Protein AF-0000000074542488 (afdb_homodimer)

Radius of gyration: 25.34 Å; Cα contacts (8 Å, |Δi|>4): 299; chains: 2; bounding box: 55×80×86 Å

Organism: Cytophaga hutchinsonii (strain ATCC 33406 / DSM 1761 / CIP 103989 / NBRC 15051 / NCIMB 9469 / D465) (NCBI:txid269798)

pLDDT: mean 77.23, std 24.35, range [26.69, 98.31]

Structure (mmCIF, N/CA/C/O backbone):
data_AF-0000000074542488-model_v1
#
loop_
_entity.id
_entity.type
_entity.pdbx_description
1 polymer 'RNA polymerase, sigma subunit, ECF family'
#
loop_
_atom_site.group_PDB
_atom_site.id
_atom_site.type_symbol
_atom_site.label_atom_id
_atom_site.label_alt_id
_atom_site.label_comp_id
_atom_site.label_asym_id
_atom_site.label_entity_id
_atom_site.label_seq_id
_atom_site.pdbx_PDB_ins_code
_atom_site.Cartn_x
_atom_site.Cartn_y
_atom_site.Cartn_z
_atom_site.occupancy
_atom_site.B_iso_or_equiv
_atom_site.auth_seq_id
_atom_site.auth_comp_id
_atom_site.auth_asym_id
_atom_site.auth_atom_id
_atom_site.pdbx_PDB_model_num
ATOM 1 N N . MET A 1 1 ? 24.859 -41.344 15.555 1 32 1 MET A N 1
ATOM 2 C CA . MET A 1 1 ? 23.688 -40.531 15.914 1 32 1 MET A CA 1
ATOM 3 C C . MET A 1 1 ? 23.969 -39.062 15.719 1 32 1 MET A C 1
ATOM 5 O O . MET A 1 1 ? 24.75 -38.469 16.469 1 32 1 MET A O 1
ATOM 9 N N . GLU A 1 2 ? 24.203 -38.5 14.516 1 37.06 2 GLU A N 1
ATOM 10 C CA . GLU A 1 2 ? 24.703 -37.219 14.094 1 37.06 2 GLU A CA 1
ATOM 11 C C . GLU A 1 2 ? 23.828 -36.094 14.641 1 37.06 2 GLU A C 1
ATOM 13 O O . GLU A 1 2 ? 22.609 -36.094 14.445 1 37.06 2 GLU A O 1
ATOM 18 N N . GLU A 1 3 ? 24.016 -35.656 15.906 1 38.56 3 GLU A N 1
ATOM 19 C CA . GLU A 1 3 ? 23.375 -34.5 16.547 1 38.56 3 GLU A CA 1
ATOM 20 C C . GLU A 1 3 ? 23.281 -33.312 15.602 1 38.56 3 GLU A C 1
ATOM 22 O O . GLU A 1 3 ? 24.312 -32.781 15.156 1 38.56 3 GLU A O 1
ATOM 27 N N . GLN A 1 4 ? 22.469 -33.406 14.555 1 38.59 4 GLN A N 1
ATOM 28 C CA . GLN A 1 4 ? 22.172 -32.281 13.68 1 38.59 4 GLN A CA 1
ATOM 29 C C . GLN A 1 4 ? 22.062 -30.969 14.477 1 38.59 4 GLN A C 1
ATOM 31 O O . GLN A 1 4 ? 21.078 -30.766 15.203 1 38.59 4 GLN A O 1
ATOM 36 N N . ASN A 1 5 ? 23.078 -30.516 15.203 1 41.28 5 ASN A N 1
ATOM 37 C CA . ASN A 1 5 ? 23.344 -29.266 15.883 1 41.28 5 ASN A CA 1
ATOM 38 C C . ASN A 1 5 ? 22.656 -28.094 15.18 1 41.28 5 ASN A C 1
ATOM 40 O O . ASN A 1 5 ? 23.078 -27.672 14.102 1 41.28 5 ASN A O 1
ATOM 44 N N . SER A 1 6 ? 21.312 -28.094 15.023 1 41.09 6 SER A N 1
ATOM 45 C CA . SER A 1 6 ? 20.469 -27 14.539 1 41.09 6 SER A CA 1
ATOM 46 C C . SER A 1 6 ? 20.969 -25.656 15.031 1 41.09 6 SER A C 1
ATOM 48 O O . SER A 1 6 ? 20.781 -25.312 16.203 1 41.09 6 SER A O 1
ATOM 50 N N . LYS A 1 7 ? 22.156 -25.219 14.891 1 47.34 7 LYS A N 1
ATOM 51 C CA . LYS A 1 7 ? 22.75 -23.906 15.172 1 47.34 7 LYS A CA 1
ATOM 52 C C . LYS A 1 7 ? 21.75 -22.797 14.922 1 47.34 7 LYS A C 1
ATOM 54 O O . LYS A 1 7 ? 21.203 -22.688 13.82 1 47.34 7 LYS A O 1
ATOM 59 N N . THR A 1 8 ? 20.984 -22.406 15.883 1 59.12 8 THR A N 1
ATOM 60 C CA . THR A 1 8 ? 20.078 -21.266 15.93 1 59.12 8 THR A CA 1
ATOM 61 C C . THR A 1 8 ? 20.672 -20.078 15.164 1 59.12 8 THR A C 1
ATOM 63 O O . THR A 1 8 ? 21.75 -19.594 15.5 1 59.12 8 THR A O 1
ATOM 66 N N . ARG A 1 9 ? 20.172 -19.922 13.961 1 74.31 9 ARG A N 1
ATOM 67 C CA . ARG A 1 9 ? 20.703 -18.906 13.031 1 74.31 9 ARG A CA 1
ATOM 68 C C . ARG A 1 9 ? 20.828 -17.562 13.719 1 74.31 9 ARG A C 1
ATOM 70 O O . ARG A 1 9 ? 21.656 -16.734 13.32 1 74.31 9 ARG A O 1
ATOM 77 N N . TYR A 1 10 ? 20.078 -17.391 14.805 1 79.12 10 TYR A N 1
ATOM 78 C CA . TYR A 1 10 ? 20.094 -16.094 15.461 1 79.12 10 TYR A CA 1
ATOM 79 C C . TYR A 1 10 ? 20.484 -16.219 16.922 1 79.12 10 TYR A C 1
ATOM 81 O O . TYR A 1 10 ? 20.203 -17.25 17.562 1 79.12 10 TYR A O 1
ATOM 89 N N . LYS A 1 11 ? 21.141 -15.258 17.484 1 79.88 11 LYS A N 1
ATOM 90 C CA . LYS A 1 11 ? 21.641 -15.273 18.859 1 79.88 11 LYS A CA 1
ATOM 91 C C . LYS A 1 11 ? 20.516 -15.125 19.859 1 79.88 11 LYS A C 1
ATOM 93 O O . LYS A 1 11 ? 20.641 -15.523 21.016 1 79.88 11 LYS A O 1
ATOM 98 N N . SER A 1 12 ? 19.516 -14.43 19.469 1 81.19 12 SER A N 1
ATOM 99 C CA . SER A 1 12 ? 18.359 -14.172 20.328 1 81.19 12 SER A CA 1
ATOM 100 C C . SER A 1 12 ? 17.109 -13.898 19.516 1 81.19 12 SER A C 1
ATOM 102 O O . SER A 1 12 ? 17.188 -13.68 18.297 1 81.19 12 SER A O 1
ATOM 104 N N . LYS A 1 13 ? 16.062 -14.047 20.203 1 83.12 13 LYS A N 1
ATOM 105 C CA . LYS A 1 13 ? 14.797 -13.68 19.562 1 83.12 13 LYS A CA 1
ATOM 106 C C . LYS A 1 13 ? 14.812 -12.227 19.109 1 83.12 13 LYS A C 1
ATOM 108 O O . LYS A 1 13 ? 14.273 -11.898 18.047 1 83.12 13 LYS A O 1
ATOM 113 N N . GLU A 1 14 ? 15.398 -11.398 19.844 1 81.44 14 GLU A N 1
ATOM 114 C CA . GLU A 1 14 ? 15.516 -9.984 19.531 1 81.44 14 GLU A CA 1
ATOM 115 C C . GLU A 1 14 ? 16.312 -9.773 18.25 1 81.44 14 GLU A C 1
ATOM 117 O O . GLU A 1 14 ? 15.977 -8.914 17.422 1 81.44 14 GLU A O 1
ATOM 122 N N . GLU A 1 15 ? 17.297 -10.523 18.156 1 85.69 15 GLU A N 1
ATOM 123 C CA . GLU A 1 15 ? 18.094 -10.43 16.953 1 85.69 15 GLU A CA 1
ATOM 124 C C . GLU A 1 15 ? 17.328 -10.898 15.727 1 85.69 15 GLU A C 1
ATOM 126 O O . GLU A 1 15 ? 17.375 -10.273 14.664 1 85.69 15 GLU A O 1
ATOM 131 N N . LYS A 1 16 ? 16.6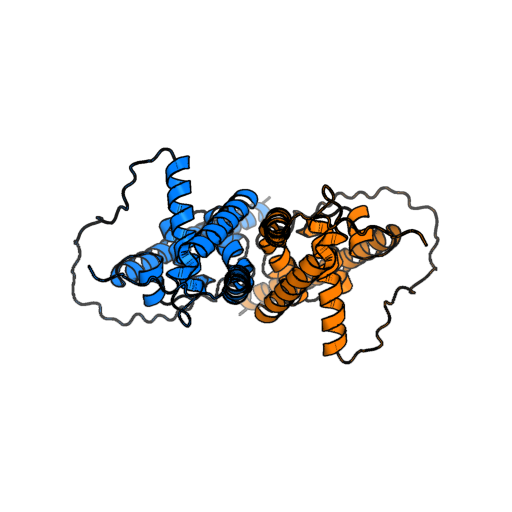56 -12.008 15.945 1 87.5 16 LYS A N 1
ATOM 132 C CA . LYS A 1 16 ? 15.828 -12.508 14.852 1 87.5 16 LYS A CA 1
ATOM 133 C C . LYS A 1 16 ? 14.781 -11.477 14.43 1 87.5 16 LYS A C 1
ATOM 135 O O . LYS A 1 16 ? 14.586 -11.234 13.234 1 87.5 16 LYS A O 1
ATOM 140 N N . ASP A 1 17 ? 14.148 -10.906 1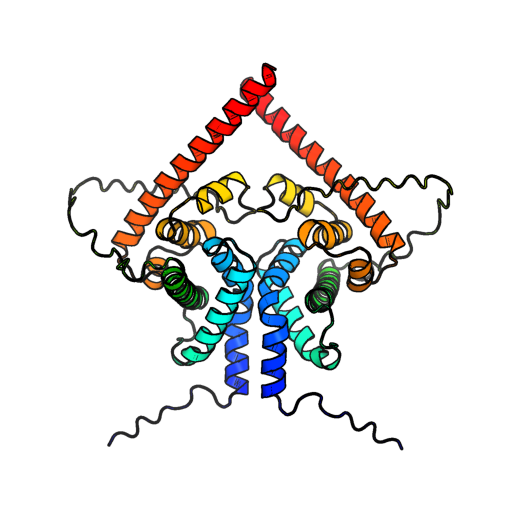5.414 1 85.81 17 ASP A N 1
ATOM 141 C CA . ASP A 1 17 ? 13.133 -9.883 15.164 1 85.81 17 ASP A CA 1
ATOM 142 C C . ASP A 1 17 ? 13.719 -8.711 14.383 1 85.81 17 ASP A C 1
ATOM 144 O O . ASP A 1 17 ? 13.125 -8.242 13.414 1 85.81 17 ASP A O 1
ATOM 148 N N . SER A 1 18 ? 14.828 -8.273 14.836 1 84.94 18 SER A N 1
ATOM 149 C CA . SER A 1 18 ? 15.484 -7.129 14.211 1 84.94 18 SER A CA 1
ATOM 150 C C . SER A 1 18 ? 15.883 -7.438 12.773 1 84.94 18 SER A C 1
ATOM 152 O O . SER A 1 18 ? 15.672 -6.621 11.875 1 84.94 18 SER A O 1
ATOM 154 N N . LEU A 1 19 ? 16.438 -8.57 12.547 1 89 19 LEU A N 1
ATOM 155 C CA . LEU A 1 19 ? 16.859 -8.969 11.211 1 89 19 LEU A CA 1
ATOM 156 C C . LEU A 1 19 ? 15.664 -9.141 10.289 1 89 19 LEU A C 1
ATOM 158 O O . LEU A 1 19 ? 15.703 -8.742 9.117 1 89 19 LEU A O 1
ATOM 162 N N . PHE A 1 20 ? 14.664 -9.727 10.836 1 92.06 20 PHE A N 1
ATOM 163 C CA . PHE A 1 20 ? 13.438 -9.922 10.078 1 92.06 20 PHE A CA 1
ATOM 164 C C . PHE A 1 20 ? 12.844 -8.586 9.648 1 92.06 20 PHE A C 1
ATOM 166 O O . PHE A 1 20 ? 12.516 -8.391 8.477 1 92.06 20 PHE A O 1
ATOM 173 N N . GLU A 1 21 ? 12.734 -7.703 10.547 1 86.06 21 GLU A N 1
ATOM 174 C CA . GLU A 1 21 ? 12.164 -6.391 10.273 1 86.06 21 GLU A CA 1
ATOM 175 C C . GLU A 1 21 ? 12.992 -5.629 9.242 1 86.06 21 GLU A C 1
ATOM 177 O O . GLU A 1 21 ? 12.453 -5.023 8.32 1 86.06 21 GLU A O 1
ATOM 182 N N . LYS A 1 22 ? 14.219 -5.703 9.406 1 86.69 22 LYS A N 1
ATOM 183 C CA . LYS A 1 22 ? 15.125 -5.02 8.492 1 86.69 22 LYS A CA 1
ATOM 184 C C . LYS A 1 22 ? 14.992 -5.566 7.078 1 86.69 22 LYS A C 1
ATOM 186 O O . LYS A 1 22 ? 15.062 -4.812 6.105 1 86.69 22 LYS A O 1
ATOM 191 N N . GLU A 1 23 ? 14.75 -6.816 6.992 1 91.5 23 GLU A N 1
ATOM 192 C CA . GLU A 1 23 ? 14.711 -7.492 5.699 1 91.5 23 GLU A CA 1
ATOM 193 C C . GLU A 1 23 ? 13.383 -7.242 4.988 1 91.5 23 GLU A C 1
ATOM 195 O O . GLU A 1 23 ? 13.344 -7.113 3.762 1 91.5 23 GLU A O 1
ATOM 200 N N . PHE A 1 24 ? 12.297 -7.074 5.754 1 92.12 24 PHE A N 1
ATOM 201 C CA . PHE A 1 24 ? 11.023 -7.254 5.074 1 92.12 24 PHE A CA 1
ATOM 202 C C . PHE A 1 24 ? 10.117 -6.047 5.297 1 92.12 24 PHE A C 1
ATOM 204 O O . PHE A 1 24 ? 9.141 -5.859 4.57 1 92.12 24 PHE A O 1
ATOM 211 N N . MET A 1 25 ? 10.406 -5.203 6.219 1 84.94 25 MET A N 1
ATOM 212 C CA . MET A 1 25 ? 9.484 -4.129 6.586 1 84.94 25 MET A CA 1
ATOM 213 C C . MET A 1 25 ? 9.234 -3.199 5.406 1 84.94 25 MET A C 1
ATOM 215 O O . MET A 1 25 ? 8.109 -2.734 5.211 1 84.94 25 MET A O 1
ATOM 219 N N . HIS A 1 26 ? 10.195 -2.959 4.641 1 85.94 26 HIS A N 1
ATOM 220 C CA . HIS A 1 26 ? 10.078 -2.039 3.514 1 85.94 26 HIS A CA 1
ATOM 221 C C . HIS A 1 26 ? 9.234 -2.639 2.395 1 85.94 26 HIS A C 1
ATOM 223 O O . HIS A 1 26 ? 8.836 -1.933 1.467 1 85.94 26 HIS A O 1
ATOM 229 N N . LEU A 1 27 ? 8.867 -3.91 2.502 1 92.06 27 LEU A N 1
ATOM 230 C CA . LEU A 1 27 ? 8.125 -4.609 1.456 1 92.06 27 LEU A CA 1
ATOM 231 C C . LEU A 1 27 ? 6.645 -4.699 1.809 1 92.06 27 LEU A C 1
ATOM 233 O O . LEU A 1 27 ? 5.848 -5.215 1.023 1 92.06 27 LEU A O 1
ATOM 237 N N . LEU A 1 28 ? 6.285 -4.16 2.936 1 88.56 28 LEU A N 1
ATOM 238 C CA . LEU A 1 28 ? 4.898 -4.293 3.371 1 88.56 28 LEU A CA 1
ATOM 239 C C . LEU A 1 28 ? 3.967 -3.494 2.465 1 88.56 28 LEU A C 1
ATOM 241 O O . LEU A 1 28 ? 2.826 -3.9 2.229 1 88.56 28 LEU A O 1
ATOM 245 N N . GLY A 1 29 ? 4.426 -2.367 1.937 1 86.25 29 GLY A N 1
ATOM 246 C CA . GLY A 1 29 ? 3.643 -1.628 0.958 1 86.25 29 GLY A CA 1
ATOM 247 C C . GLY A 1 29 ? 3.357 -2.422 -0.302 1 86.25 29 GLY A C 1
ATOM 248 O O . GLY A 1 29 ? 2.199 -2.695 -0.62 1 86.25 29 GLY A O 1
ATOM 249 N N . PRO A 1 30 ? 4.438 -2.814 -0.872 1 89.06 30 PRO A N 1
ATOM 250 C CA . PRO A 1 30 ? 4.27 -3.66 -2.055 1 89.06 30 PRO A CA 1
ATOM 251 C C . PRO A 1 30 ? 3.443 -4.914 -1.77 1 89.06 30 PRO A C 1
ATOM 253 O O . PRO A 1 30 ? 2.637 -5.328 -2.605 1 89.06 30 PRO A O 1
ATOM 256 N N . LEU A 1 31 ? 3.641 -5.516 -0.635 1 94.06 31 LEU A N 1
ATOM 257 C CA . LEU A 1 31 ? 2.877 -6.695 -0.249 1 94.06 31 LEU A CA 1
ATOM 258 C C . LEU A 1 31 ? 1.39 -6.375 -0.154 1 94.06 31 LEU A C 1
ATOM 260 O O . LEU A 1 31 ? 0.551 -7.16 -0.607 1 94.06 31 LEU A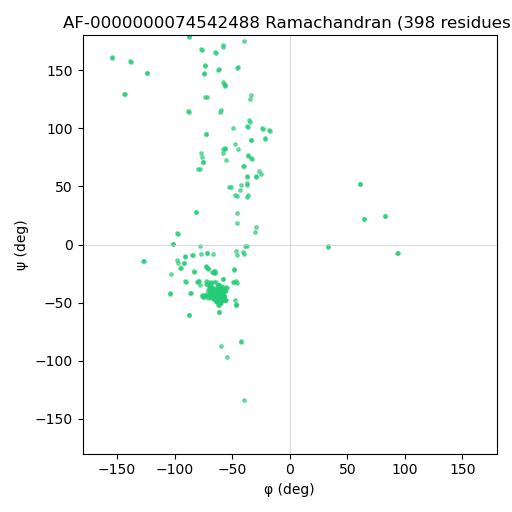 O 1
ATOM 264 N N . TYR A 1 32 ? 1.101 -5.285 0.404 1 90.56 32 TYR A N 1
ATOM 265 C CA . TYR A 1 32 ? -0.291 -4.863 0.518 1 90.56 32 TYR A CA 1
ATOM 266 C C . TYR A 1 32 ? -0.902 -4.621 -0.857 1 90.56 32 TYR A C 1
ATOM 268 O O . TYR A 1 32 ? -2.029 -5.047 -1.126 1 90.56 32 TYR A O 1
ATOM 276 N N . ASN A 1 33 ? -0.159 -3.932 -1.679 1 88.44 33 ASN A N 1
ATOM 277 C CA . ASN A 1 33 ? -0.671 -3.646 -3.016 1 88.44 33 ASN A CA 1
ATOM 278 C C . ASN A 1 33 ? -0.959 -4.93 -3.791 1 88.44 33 ASN A C 1
ATOM 280 O O . ASN A 1 33 ? -1.974 -5.023 -4.484 1 88.44 33 ASN A O 1
ATOM 284 N N . PHE A 1 34 ? -0.083 -5.883 -3.666 1 94 34 PHE A N 1
ATOM 285 C CA . PHE A 1 34 ? -0.282 -7.18 -4.305 1 94 34 PHE A CA 1
ATOM 286 C C . PHE A 1 34 ? -1.509 -7.883 -3.734 1 94 34 PHE A C 1
ATOM 288 O O . PHE A 1 34 ? -2.375 -8.336 -4.484 1 94 34 PHE A O 1
ATOM 295 N N . GLY A 1 35 ? -1.614 -7.93 -2.396 1 95 35 GLY A N 1
ATOM 296 C CA . GLY A 1 35 ? -2.758 -8.547 -1.739 1 95 35 GLY A CA 1
ATOM 297 C C . GLY A 1 35 ? -4.078 -7.887 -2.1 1 95 35 GLY A C 1
ATOM 298 O O . GLY A 1 35 ? -5.086 -8.57 -2.289 1 95 35 GLY A O 1
ATOM 299 N N . TYR A 1 36 ? -4.039 -6.613 -2.229 1 91 36 TYR A N 1
ATOM 300 C CA . TYR A 1 36 ? -5.25 -5.879 -2.566 1 91 36 TYR A CA 1
ATOM 301 C C . TYR A 1 36 ? -5.723 -6.223 -3.975 1 91 36 TYR A C 1
ATOM 303 O O . TYR A 1 36 ? -6.922 -6.395 -4.211 1 91 36 TYR A O 1
ATOM 311 N N . ARG A 1 37 ? -4.785 -6.312 -4.863 1 90.81 37 ARG A N 1
ATOM 312 C CA . ARG A 1 37 ? -5.141 -6.617 -6.246 1 90.81 37 ARG A CA 1
ATOM 313 C C . ARG A 1 37 ? -5.688 -8.039 -6.371 1 90.81 37 ARG A C 1
ATOM 315 O O . ARG A 1 37 ? -6.457 -8.336 -7.289 1 90.81 37 ARG A O 1
ATOM 322 N N . LEU A 1 38 ? -5.34 -8.836 -5.48 1 93.88 38 LEU A N 1
ATOM 323 C CA . LEU A 1 38 ? -5.836 -10.203 -5.516 1 93.88 38 LEU A CA 1
ATOM 324 C C . LEU A 1 38 ? -7.191 -10.312 -4.824 1 93.88 38 LEU A C 1
ATOM 326 O O . LEU A 1 38 ? -8.086 -11.008 -5.305 1 93.88 38 LEU A O 1
ATOM 330 N N . THR A 1 39 ? -7.297 -9.641 -3.738 1 93.81 39 THR A N 1
ATOM 331 C CA . THR A 1 39 ? -8.492 -9.805 -2.918 1 93.81 39 THR A CA 1
ATOM 332 C C . THR A 1 39 ? -9.57 -8.805 -3.328 1 93.81 39 THR A C 1
ATOM 334 O O . THR A 1 39 ? -10.766 -9.047 -3.105 1 93.81 39 THR A O 1
ATOM 337 N N . LEU A 1 40 ? -9.18 -7.637 -3.781 1 89.12 40 LEU A N 1
ATOM 338 C CA . LEU A 1 40 ? -10.047 -6.543 -4.203 1 89.12 40 LEU A CA 1
ATOM 339 C C . LEU A 1 40 ? -10.859 -6.012 -3.027 1 89.12 40 LEU A C 1
ATOM 341 O O . LEU A 1 40 ? -11.977 -5.531 -3.211 1 89.12 40 LEU A O 1
ATOM 345 N N . ASP A 1 41 ? -10.336 -6.27 -1.857 1 89 41 ASP A N 1
ATOM 346 C CA . ASP A 1 41 ? -10.961 -5.832 -0.612 1 89 41 ASP A CA 1
ATOM 347 C C . ASP A 1 41 ? -9.906 -5.43 0.417 1 89 41 ASP A C 1
ATOM 349 O O . ASP A 1 41 ? -8.961 -6.184 0.673 1 89 41 ASP A O 1
ATOM 353 N N . GLU A 1 42 ? -10.109 -4.293 0.943 1 86.31 42 GLU A N 1
ATOM 354 C CA . GLU A 1 42 ? -9.117 -3.734 1.861 1 86.31 42 GLU A CA 1
ATOM 355 C C . GLU A 1 42 ? -8.945 -4.621 3.09 1 86.31 42 GLU A C 1
ATOM 357 O O . GLU A 1 42 ? -7.816 -4.906 3.5 1 86.31 42 GLU A O 1
ATOM 362 N N . ASP A 1 43 ? -10.031 -5.027 3.729 1 89.12 43 ASP A N 1
ATOM 363 C CA . ASP A 1 43 ? -9.961 -5.84 4.938 1 89.12 43 ASP A CA 1
ATOM 364 C C . ASP A 1 43 ? -9.32 -7.199 4.652 1 89.12 43 ASP A C 1
ATOM 366 O O . ASP A 1 43 ? -8.461 -7.656 5.402 1 89.12 43 ASP A O 1
ATOM 370 N N . ASP A 1 44 ? -9.719 -7.781 3.535 1 93.12 44 ASP A N 1
ATOM 371 C CA . ASP A 1 44 ? -9.148 -9.07 3.139 1 93.12 44 ASP A CA 1
ATOM 372 C C . ASP A 1 44 ? -7.664 -8.938 2.818 1 93.12 44 ASP A C 1
ATOM 374 O O . ASP A 1 44 ? -6.871 -9.828 3.143 1 93.12 44 ASP A O 1
ATOM 378 N N . ALA A 1 45 ? -7.336 -7.832 2.17 1 93.38 45 ALA A N 1
ATOM 379 C CA . ALA A 1 45 ? -5.934 -7.594 1.84 1 93.38 45 ALA A CA 1
ATOM 380 C C . ALA A 1 45 ? -5.086 -7.465 3.104 1 93.38 45 ALA A C 1
ATOM 382 O O . ALA A 1 45 ? -4 -8.039 3.191 1 93.38 45 ALA A O 1
ATOM 383 N N . ASN A 1 46 ? -5.652 -6.781 4.07 1 89.75 46 ASN A N 1
ATOM 384 C CA . ASN A 1 46 ? -4.941 -6.609 5.332 1 89.75 46 ASN A CA 1
ATOM 385 C C . ASN A 1 46 ? -4.75 -7.945 6.051 1 89.75 46 ASN A C 1
ATOM 387 O O . ASN A 1 46 ? -3.666 -8.234 6.559 1 89.75 46 ASN A O 1
ATOM 391 N N . ASP A 1 47 ? -5.777 -8.68 6.113 1 92.94 47 ASP A N 1
ATOM 392 C CA . ASP A 1 47 ? -5.695 -10 6.727 1 92.94 47 ASP A CA 1
ATOM 393 C C . ASP A 1 47 ? -4.668 -10.875 6.016 1 92.94 47 ASP A C 1
ATOM 395 O O . ASP A 1 47 ? -3.875 -11.562 6.66 1 92.94 47 ASP A O 1
ATOM 399 N N . LEU A 1 48 ? -4.703 -10.82 4.758 1 95.56 48 LEU A N 1
ATOM 400 C CA . LEU A 1 48 ? -3.789 -11.617 3.943 1 95.56 48 LEU A CA 1
ATOM 401 C C . LEU A 1 48 ? -2.342 -11.203 4.195 1 95.56 48 LEU A C 1
ATOM 403 O O . LEU A 1 48 ? -1.467 -12.062 4.344 1 95.56 48 LEU A O 1
ATOM 407 N N . VAL A 1 49 ? -2.064 -9.922 4.223 1 95 49 VAL A N 1
ATOM 408 C CA . VAL A 1 49 ? -0.719 -9.406 4.453 1 95 49 VAL A CA 1
ATOM 409 C C . VAL A 1 49 ? -0.251 -9.789 5.855 1 95 49 VAL A C 1
ATOM 411 O O . VAL A 1 49 ? 0.895 -10.211 6.043 1 95 49 VAL A O 1
ATOM 414 N N . GLN A 1 50 ? -1.141 -9.633 6.793 1 91.06 50 GLN A N 1
ATOM 415 C CA . GLN A 1 50 ? -0.795 -10.008 8.156 1 91.06 50 GLN A CA 1
ATOM 416 C C . GLN A 1 50 ? -0.431 -11.484 8.25 1 91.06 50 GLN A C 1
ATOM 418 O O . GLN A 1 50 ? 0.597 -11.836 8.836 1 91.06 50 GLN A O 1
ATOM 423 N N . GLU A 1 51 ? -1.305 -12.305 7.699 1 94.75 51 GLU A N 1
ATOM 424 C CA . GLU A 1 51 ? -1.04 -13.742 7.711 1 94.75 51 GLU A CA 1
ATOM 425 C C . GLU A 1 51 ? 0.266 -14.062 6.992 1 94.75 51 GLU A C 1
ATOM 427 O O . GLU A 1 51 ? 1.043 -14.898 7.453 1 94.75 51 GLU A O 1
ATOM 432 N N . THR A 1 52 ? 0.499 -13.422 5.859 1 96.88 52 THR A N 1
ATOM 433 C CA . THR A 1 52 ? 1.723 -13.633 5.094 1 96.88 52 THR A CA 1
ATOM 434 C C . THR A 1 52 ? 2.949 -13.266 5.922 1 96.88 52 THR A C 1
ATOM 436 O O . THR A 1 52 ? 3.938 -14.008 5.941 1 96.88 52 THR A O 1
ATOM 439 N N . TYR A 1 53 ? 2.848 -12.141 6.578 1 93.94 53 TYR A N 1
ATOM 440 C CA . TYR A 1 53 ? 3.955 -11.656 7.395 1 93.94 53 TYR A CA 1
ATOM 441 C C . TYR A 1 53 ? 4.25 -12.617 8.539 1 93.94 53 TYR A C 1
ATOM 443 O O . TYR A 1 53 ? 5.414 -12.906 8.836 1 93.94 53 TYR A O 1
ATOM 451 N N . LEU A 1 54 ? 3.285 -13.125 9.195 1 91.94 54 LEU A N 1
ATOM 452 C CA . LEU A 1 54 ? 3.447 -14.086 10.281 1 91.94 54 LEU A CA 1
ATOM 453 C C . LEU A 1 54 ? 4.082 -15.383 9.773 1 91.94 54 LEU A C 1
ATOM 455 O O . LEU A 1 54 ? 4.977 -15.93 10.422 1 91.94 54 LEU A O 1
ATOM 459 N N . LYS A 1 55 ? 3.611 -15.828 8.664 1 96.38 55 LYS A N 1
ATOM 460 C CA . LYS A 1 55 ? 4.188 -17.031 8.078 1 96.38 55 LYS A CA 1
ATOM 461 C C . LYS A 1 55 ? 5.648 -16.812 7.691 1 96.38 55 LYS A C 1
ATOM 463 O O . LYS A 1 55 ? 6.492 -17.688 7.895 1 96.38 55 LYS A O 1
ATOM 468 N N . ALA A 1 56 ? 5.848 -15.625 7.094 1 96.69 56 ALA A N 1
ATOM 469 C CA . ALA A 1 56 ? 7.227 -15.289 6.746 1 96.69 56 ALA A CA 1
ATOM 470 C C . ALA A 1 56 ? 8.125 -15.336 7.973 1 96.69 56 ALA A C 1
ATOM 472 O O . ALA A 1 56 ? 9.258 -15.828 7.906 1 96.69 56 ALA A O 1
ATOM 473 N N . TYR A 1 57 ? 7.645 -14.867 9.055 1 92.88 57 TYR A N 1
ATOM 474 C CA . TYR A 1 57 ? 8.414 -14.898 10.297 1 92.88 57 TYR A CA 1
ATOM 475 C C . TYR A 1 57 ? 8.68 -16.328 10.734 1 92.88 57 TYR A C 1
ATOM 477 O O . TYR A 1 57 ? 9.797 -16.672 11.148 1 92.88 57 TYR A O 1
ATOM 485 N N . ARG A 1 58 ? 7.664 -17.094 10.648 1 93.75 58 ARG A N 1
ATOM 486 C CA . ARG A 1 58 ? 7.777 -18.5 11.047 1 93.75 58 ARG A CA 1
ATOM 487 C C . ARG A 1 58 ? 8.805 -19.234 10.188 1 93.75 58 ARG A C 1
ATOM 489 O O . ARG A 1 58 ? 9.547 -20.078 10.688 1 93.75 58 ARG A O 1
ATOM 496 N N . PHE A 1 59 ? 8.828 -18.875 8.961 1 95.12 59 PHE A N 1
ATOM 497 C CA . PHE A 1 59 ? 9.688 -19.594 8.031 1 95.12 59 PHE A CA 1
ATOM 498 C C . PHE A 1 59 ? 11 -18.844 7.828 1 95.12 59 PHE A C 1
ATOM 500 O O . PHE A 1 59 ? 11.789 -19.188 6.941 1 95.12 59 PHE A O 1
ATOM 507 N N . PHE A 1 60 ? 11.242 -17.891 8.562 1 94.31 60 PHE A N 1
ATOM 508 C CA . PHE A 1 60 ? 12.391 -17.016 8.352 1 94.31 60 PHE A CA 1
ATOM 509 C C . PHE A 1 60 ? 13.688 -17.812 8.367 1 94.31 60 PHE A C 1
ATOM 511 O O . PHE A 1 60 ? 14.641 -17.469 7.664 1 94.31 60 PHE A O 1
ATOM 518 N N . ASP A 1 61 ? 13.727 -18.875 9.078 1 92.38 61 ASP A N 1
ATOM 519 C CA . ASP A 1 61 ? 14.922 -19.703 9.164 1 92.38 61 ASP A CA 1
ATOM 520 C C . ASP A 1 61 ? 15.242 -20.344 7.816 1 92.38 61 ASP A C 1
ATOM 522 O O . ASP A 1 61 ? 16.391 -20.688 7.547 1 92.38 61 ASP A O 1
ATOM 526 N N . SER A 1 62 ? 14.273 -20.484 7.016 1 93 62 SER A N 1
ATOM 527 C CA . SER A 1 62 ? 14.477 -21.094 5.711 1 93 62 SER A CA 1
ATOM 528 C C . SER A 1 62 ? 14.812 -20.047 4.652 1 93 62 SER A C 1
ATOM 530 O O . SER A 1 62 ? 15.188 -20.391 3.529 1 93 62 SER A O 1
ATOM 532 N N . TYR A 1 63 ? 14.672 -18.766 4.969 1 94.5 63 TYR A N 1
ATOM 533 C CA . TYR A 1 63 ? 15.008 -17.688 4.035 1 94.5 63 TYR A CA 1
ATOM 534 C C . TYR A 1 63 ? 16.516 -17.562 3.873 1 94.5 63 TYR A C 1
ATOM 536 O O . TYR A 1 63 ? 17.25 -17.531 4.863 1 94.5 63 TYR A O 1
ATOM 544 N N . GLU A 1 64 ? 16.984 -17.594 2.654 1 91.75 64 GLU A N 1
ATOM 545 C CA . GLU A 1 64 ? 18.406 -17.406 2.367 1 91.75 64 GLU A CA 1
ATOM 546 C C . GLU A 1 64 ? 18.734 -15.922 2.178 1 91.75 64 GLU A C 1
ATOM 548 O O . GLU A 1 64 ? 18.328 -15.312 1.185 1 91.75 64 GLU A O 1
ATOM 553 N N . LYS A 1 65 ? 19.531 -15.43 3.09 1 89.31 65 LYS A N 1
ATOM 554 C CA . LYS A 1 65 ? 19.906 -14.023 3.023 1 89.31 65 LYS A CA 1
ATOM 555 C C . LYS A 1 65 ? 20.594 -13.703 1.697 1 89.31 65 LYS A C 1
ATOM 557 O O . LYS A 1 65 ? 21.422 -14.477 1.218 1 89.31 65 LYS A O 1
ATOM 562 N N . GLY A 1 66 ? 20.266 -12.578 1.162 1 89.44 66 GLY A N 1
ATOM 563 C CA . GLY A 1 66 ? 20.891 -12.156 -0.084 1 89.44 66 GLY A CA 1
ATOM 564 C C . GLY A 1 66 ? 20.094 -12.555 -1.312 1 89.44 66 GLY A C 1
ATOM 565 O O . GLY A 1 66 ? 20.406 -12.133 -2.428 1 89.44 66 GLY A O 1
ATOM 566 N N . THR A 1 67 ? 19.031 -13.359 -1.072 1 92.12 67 THR A N 1
ATOM 567 C CA . THR A 1 67 ? 18.156 -13.688 -2.188 1 92.12 67 THR A CA 1
ATOM 568 C C . THR A 1 67 ? 17.062 -12.633 -2.338 1 92.12 67 THR A C 1
ATOM 570 O O . THR A 1 67 ? 17.047 -11.633 -1.617 1 92.12 67 THR A O 1
ATOM 573 N N . ASN A 1 68 ? 16.25 -12.836 -3.312 1 94.38 68 ASN A N 1
ATOM 574 C CA . ASN A 1 68 ? 15.195 -11.859 -3.605 1 94.38 68 ASN A CA 1
ATOM 575 C C . ASN A 1 68 ? 14.086 -11.906 -2.562 1 94.38 68 ASN A C 1
ATOM 577 O O . ASN A 1 68 ? 13.18 -12.734 -2.646 1 94.38 68 ASN A O 1
ATOM 581 N N . ALA A 1 69 ? 14.203 -11.031 -1.6 1 95.81 69 ALA A N 1
ATOM 582 C CA . ALA A 1 69 ? 13.266 -10.977 -0.479 1 95.81 69 ALA A CA 1
ATOM 583 C C . ALA A 1 69 ? 11.844 -10.742 -0.967 1 95.81 69 ALA A C 1
ATOM 585 O O . ALA A 1 69 ? 10.898 -11.336 -0.449 1 95.81 69 ALA A O 1
ATOM 586 N N . LYS A 1 70 ? 11.68 -9.898 -1.946 1 96 70 LYS A N 1
ATOM 587 C CA . LYS A 1 70 ? 10.359 -9.578 -2.484 1 96 70 LYS A CA 1
ATOM 588 C C . LYS A 1 70 ? 9.703 -10.82 -3.09 1 96 70 LYS A C 1
ATOM 590 O O . LYS A 1 70 ? 8.547 -11.125 -2.785 1 96 70 LYS A O 1
ATOM 595 N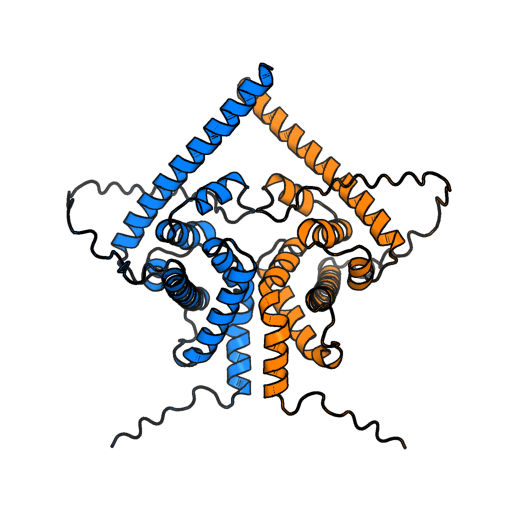 N . ALA A 1 71 ? 10.461 -11.5 -3.877 1 97.12 71 ALA A N 1
ATOM 596 C CA . ALA A 1 71 ? 9.938 -12.711 -4.5 1 97.12 71 ALA A CA 1
ATOM 597 C C . ALA A 1 71 ? 9.555 -13.75 -3.451 1 97.12 71 ALA A C 1
ATOM 599 O O . ALA A 1 71 ? 8.523 -14.414 -3.576 1 97.12 71 ALA A O 1
ATOM 600 N N . TRP A 1 72 ? 10.453 -13.906 -2.482 1 97.12 72 TRP A N 1
ATOM 601 C CA . TRP A 1 72 ? 10.211 -14.867 -1.411 1 97.12 72 TRP A CA 1
ATOM 602 C C . TRP A 1 72 ? 8.914 -14.547 -0.674 1 97.12 72 TRP A C 1
ATOM 604 O O . TRP A 1 72 ? 8.086 -15.43 -0.449 1 97.12 72 TRP A O 1
ATOM 614 N N . LEU A 1 73 ? 8.664 -13.336 -0.378 1 96.94 73 LEU A N 1
ATOM 615 C CA . LEU A 1 73 ? 7.461 -12.891 0.316 1 96.94 73 LEU A CA 1
ATOM 616 C C . LEU A 1 73 ? 6.234 -13.023 -0.582 1 96.94 73 LEU A C 1
ATOM 618 O O . LEU A 1 73 ? 5.156 -13.406 -0.12 1 96.94 73 LEU A O 1
ATOM 622 N N . PHE A 1 74 ? 6.344 -12.648 -1.813 1 97.69 74 PHE A N 1
ATOM 623 C CA . PHE A 1 74 ? 5.234 -12.734 -2.756 1 97.69 74 PHE A CA 1
ATOM 624 C C . PHE A 1 74 ? 4.785 -14.172 -2.936 1 97.69 74 PHE A C 1
ATOM 626 O O . PHE A 1 74 ? 3.594 -14.445 -3.111 1 97.69 74 PHE A O 1
ATOM 633 N N . ARG A 1 75 ? 5.75 -15.062 -2.895 1 97.56 75 ARG A N 1
ATOM 634 C CA . ARG A 1 75 ? 5.402 -16.484 -2.967 1 97.56 75 ARG A CA 1
ATOM 635 C C . ARG A 1 75 ? 4.555 -16.891 -1.772 1 97.56 75 ARG A C 1
ATOM 637 O O . ARG A 1 75 ? 3.539 -17.578 -1.934 1 97.56 75 ARG A O 1
ATOM 644 N N . ILE A 1 76 ? 4.977 -16.469 -0.607 1 97.88 76 ILE A N 1
ATOM 645 C CA . ILE A 1 76 ? 4.223 -16.797 0.597 1 97.88 76 ILE A CA 1
ATOM 646 C C . ILE A 1 76 ? 2.826 -16.188 0.513 1 97.88 76 ILE A C 1
ATOM 648 O O . ILE A 1 76 ? 1.833 -16.828 0.844 1 97.88 76 ILE A O 1
ATOM 652 N N . LEU A 1 77 ? 2.74 -14.945 0.076 1 98.06 77 LEU A N 1
ATOM 653 C CA . LEU A 1 77 ? 1.456 -14.266 -0.045 1 98.06 77 LEU A CA 1
ATOM 654 C C . LEU A 1 77 ? 0.545 -14.992 -1.027 1 98.06 77 LEU A C 1
ATOM 656 O O . LEU A 1 77 ? -0.615 -15.273 -0.717 1 98.06 77 LEU A O 1
ATOM 660 N N . LYS A 1 78 ? 1.084 -15.281 -2.18 1 97.38 78 LYS A N 1
ATOM 661 C CA . LYS A 1 78 ? 0.309 -15.969 -3.205 1 97.38 78 LYS A CA 1
ATOM 662 C C . LYS A 1 78 ? -0.224 -17.297 -2.684 1 97.38 78 LYS A C 1
ATOM 664 O O . LYS A 1 78 ? -1.406 -17.609 -2.846 1 97.38 78 LYS A O 1
ATOM 669 N N . ASN A 1 79 ? 0.61 -18.062 -2.027 1 96.62 79 ASN A N 1
ATOM 670 C CA . ASN A 1 79 ? 0.198 -19.359 -1.476 1 96.62 79 ASN A CA 1
ATOM 671 C C . ASN A 1 79 ? -0.88 -19.188 -0.409 1 96.62 79 ASN A C 1
ATOM 673 O O . ASN A 1 79 ? -1.837 -19.969 -0.361 1 96.62 79 ASN A O 1
ATOM 677 N N . THR A 1 80 ? -0.673 -18.25 0.412 1 97.38 80 THR A N 1
ATOM 678 C CA . THR A 1 80 ? -1.649 -17.969 1.458 1 97.38 80 THR A CA 1
ATOM 679 C C . THR A 1 80 ? -2.996 -17.578 0.852 1 97.38 80 THR A C 1
ATOM 681 O O . THR A 1 80 ? -4.043 -18.047 1.304 1 97.38 80 THR A O 1
ATOM 684 N N . PHE A 1 81 ? -2.973 -16.781 -0.159 1 97.5 81 PHE A N 1
ATOM 685 C CA . PHE A 1 81 ? -4.176 -16.344 -0.854 1 97.5 81 PHE A CA 1
ATOM 686 C C . PHE A 1 81 ? -4.91 -17.531 -1.466 1 97.5 81 PHE A C 1
ATOM 688 O O . PHE A 1 81 ? -6.125 -17.656 -1.311 1 97.5 81 PHE A O 1
ATOM 695 N N . ILE A 1 82 ? -4.188 -18.281 -2.191 1 93.75 82 ILE A N 1
ATOM 696 C CA . ILE A 1 82 ? -4.781 -19.422 -2.885 1 93.75 82 ILE A CA 1
ATOM 697 C C . ILE A 1 82 ? -5.461 -20.344 -1.876 1 93.75 82 ILE A C 1
ATOM 699 O O . ILE A 1 82 ? -6.574 -20.812 -2.115 1 93.75 82 ILE A O 1
ATOM 703 N N . ASN A 1 83 ? -4.832 -20.609 -0.806 1 92.94 83 ASN A N 1
ATOM 704 C CA . ASN A 1 83 ? -5.395 -21.469 0.231 1 92.94 83 ASN A CA 1
ATOM 705 C C . ASN A 1 83 ? -6.688 -20.891 0.797 1 92.94 83 ASN A C 1
ATOM 707 O O . ASN A 1 83 ? -7.668 -21.609 0.984 1 92.94 83 ASN A O 1
ATOM 711 N N . GLU A 1 84 ? -6.719 -19.641 1.037 1 91.5 84 GLU A N 1
ATOM 712 C CA . GLU A 1 84 ? -7.906 -18.969 1.567 1 91.5 84 GLU A CA 1
ATOM 713 C C . GLU A 1 84 ? -9.023 -18.922 0.529 1 91.5 84 GLU A C 1
ATOM 715 O O . GLU A 1 84 ? -10.195 -19.109 0.862 1 91.5 84 GLU A O 1
ATOM 720 N N . TYR A 1 85 ? -8.609 -18.578 -0.601 1 88.44 85 TYR A N 1
ATOM 721 C CA . TYR A 1 85 ? -9.555 -18.5 -1.711 1 88.44 85 TYR A CA 1
ATOM 722 C C . TYR A 1 85 ? -10.25 -19.828 -1.947 1 88.44 85 TYR A C 1
ATOM 724 O O . TYR A 1 85 ? -11.461 -19.875 -2.17 1 88.44 85 TYR A O 1
ATOM 732 N N . ARG A 1 86 ? -9.484 -20.859 -1.963 1 87.31 86 ARG A N 1
ATOM 733 C CA . ARG A 1 86 ? -10.023 -22.203 -2.158 1 87.31 86 ARG A CA 1
ATOM 734 C C . ARG A 1 86 ? -10.984 -22.578 -1.03 1 87.31 86 ARG A C 1
ATOM 736 O O . ARG A 1 86 ? -11.992 -23.234 -1.264 1 87.31 86 ARG A O 1
ATOM 743 N N . ARG A 1 87 ? -10.742 -22.156 0.162 1 87.56 87 ARG A N 1
ATOM 744 C CA . ARG A 1 87 ? -11.594 -22.438 1.313 1 87.56 87 ARG A CA 1
ATOM 745 C C . ARG A 1 87 ? -12.93 -21.688 1.199 1 87.56 87 ARG A C 1
ATOM 747 O O . ARG A 1 87 ? -13.977 -22.234 1.54 1 87.56 87 ARG A O 1
ATOM 754 N N . LYS A 1 88 ? -12.883 -20.531 0.759 1 84.5 88 LYS A N 1
ATOM 755 C CA . LYS A 1 88 ? -14.078 -19.703 0.663 1 84.5 88 LYS A CA 1
ATOM 756 C C . LYS A 1 88 ? -14.961 -20.141 -0.499 1 84.5 88 LYS A C 1
ATOM 758 O O . LYS A 1 88 ? -16.188 -19.984 -0.444 1 84.5 88 LYS A O 1
ATOM 763 N N . THR A 1 89 ? -14.484 -20.391 -1.599 1 76.88 89 THR A N 1
ATOM 764 C CA . THR A 1 89 ? -15.273 -20.719 -2.779 1 76.88 89 THR A CA 1
ATOM 765 C C . THR A 1 89 ? -15.68 -22.188 -2.756 1 76.88 89 THR A C 1
ATOM 767 O O . THR A 1 89 ? -16.375 -22.656 -3.656 1 76.88 89 THR A O 1
ATOM 770 N N . LYS A 1 90 ? -15.82 -22.828 -1.541 1 61.59 90 LYS A N 1
ATOM 771 C CA . LYS A 1 90 ? -16.188 -24.219 -1.381 1 61.59 90 LYS A CA 1
ATOM 772 C C . LYS A 1 90 ? -15.633 -25.078 -2.521 1 61.59 90 LYS A C 1
ATOM 774 O O . LYS A 1 90 ? -16.25 -26.062 -2.934 1 61.59 90 LYS A O 1
ATOM 779 N N . GLU A 1 91 ? -15.031 -24.672 -3.383 1 52.81 91 GLU A N 1
ATOM 780 C CA . GLU A 1 91 ? -14.391 -25.5 -4.414 1 52.81 91 GLU A CA 1
ATOM 781 C C . GLU A 1 91 ? -13.086 -26.094 -3.906 1 52.81 91 GLU A C 1
ATOM 783 O O . GLU A 1 91 ? -12 -25.625 -4.242 1 52.81 91 GLU A O 1
ATOM 788 N N . PRO A 1 92 ? -13.414 -26.938 -2.885 1 45.5 92 PRO A N 1
ATOM 789 C CA . PRO A 1 92 ? -12.188 -27.547 -2.367 1 45.5 92 PRO A CA 1
ATOM 790 C C . PRO A 1 92 ? -11.281 -28.078 -3.475 1 45.5 92 PRO A C 1
ATOM 792 O O . PRO A 1 92 ? -10.086 -28.266 -3.26 1 45.5 92 PRO A O 1
ATOM 795 N N . ASN A 1 93 ? -11.93 -28.844 -4.441 1 42.09 93 ASN A N 1
ATOM 796 C CA . ASN A 1 93 ? -11.281 -29.688 -5.438 1 42.09 93 ASN A CA 1
ATOM 797 C C . ASN A 1 93 ? -10.617 -28.859 -6.531 1 42.09 93 ASN A C 1
ATOM 799 O O . ASN A 1 93 ? -10.266 -29.375 -7.59 1 42.09 93 ASN A O 1
ATOM 803 N N . LYS A 1 94 ? -10.945 -27.703 -6.723 1 43.91 94 LYS A N 1
ATOM 804 C CA . LYS A 1 94 ? -10.336 -27.266 -7.977 1 43.91 94 LYS A CA 1
ATOM 805 C C . LYS A 1 94 ? -8.82 -27.406 -7.93 1 43.91 94 LYS A C 1
ATOM 807 O O . LYS A 1 94 ? -8.148 -26.781 -7.105 1 43.91 94 LYS A O 1
ATOM 812 N N . VAL A 1 95 ? -8.359 -28.625 -8.125 1 36.06 95 VAL A N 1
ATOM 813 C CA . VAL A 1 95 ? -6.996 -29.062 -8.422 1 36.06 95 VAL A CA 1
ATOM 814 C C . VAL A 1 95 ? -6.289 -28.016 -9.273 1 36.06 95 VAL A C 1
ATOM 816 O O . VAL A 1 95 ? -6.934 -27.297 -10.039 1 36.06 95 VAL A O 1
ATOM 819 N N . ASP A 1 96 ? -5.121 -27.625 -8.836 1 38.5 96 ASP A N 1
ATOM 820 C CA . ASP A 1 96 ? -4.188 -26.922 -9.711 1 38.5 96 ASP A CA 1
ATOM 821 C C . ASP A 1 96 ? -4.305 -27.422 -11.148 1 38.5 96 ASP A C 1
ATOM 823 O O . ASP A 1 96 ? -4.023 -28.578 -11.43 1 38.5 96 ASP A O 1
ATOM 827 N N . TYR A 1 97 ? -5.324 -27.078 -11.891 1 32.84 97 TYR A N 1
ATOM 828 C CA . TYR A 1 97 ? -5.344 -27.453 -13.305 1 32.84 97 TYR A CA 1
ATOM 829 C C . TYR A 1 97 ? -3.949 -27.375 -13.906 1 32.84 97 TYR A C 1
ATOM 831 O O . TYR A 1 97 ? -3.5 -26.297 -14.312 1 32.84 97 TYR A O 1
ATOM 839 N N . GLN A 1 98 ? -2.953 -27.828 -13.242 1 34.22 98 GLN A N 1
ATOM 840 C CA . GLN A 1 98 ? -1.737 -28.078 -14.008 1 34.22 98 GLN A CA 1
ATOM 841 C C . GLN A 1 98 ? -2.051 -28.812 -15.312 1 34.22 98 GLN A C 1
ATOM 843 O O . GLN A 1 98 ? -1.178 -28.969 -16.172 1 34.22 98 GLN A O 1
ATOM 848 N N . GLU A 1 99 ? -3.074 -29.688 -15.336 1 31.3 99 GLU A N 1
ATOM 849 C CA . GLU A 1 99 ? -2.932 -30.703 -16.391 1 31.3 99 GLU A CA 1
ATOM 850 C C . GLU A 1 99 ? -3.311 -30.125 -17.75 1 31.3 99 GLU A C 1
ATOM 852 O O . GLU A 1 99 ? -3.977 -30.781 -18.547 1 31.3 99 GLU A O 1
ATOM 857 N N . VAL A 1 100 ? -3.734 -28.906 -17.922 1 31.05 100 VAL A N 1
ATOM 858 C CA . VAL A 1 100 ? -4.043 -28.703 -19.328 1 31.05 100 VAL A CA 1
ATOM 859 C C . VAL A 1 100 ? -2.883 -29.188 -20.188 1 31.05 100 VAL A C 1
ATOM 861 O O . VAL A 1 100 ? -1.763 -28.688 -20.078 1 31.05 100 VAL A O 1
ATOM 864 N N . GLU A 1 101 ? -3.004 -30.422 -20.781 1 29.44 101 GLU A N 1
ATOM 865 C CA . GLU A 1 101 ? -2.211 -31.281 -21.641 1 29.44 101 GLU A CA 1
ATOM 866 C C . GLU A 1 101 ? -1.49 -30.484 -22.719 1 29.44 101 GLU A C 1
ATOM 868 O O . GLU A 1 101 ? -1.852 -29.344 -23 1 29.44 101 GLU A O 1
ATOM 873 N N . SER A 1 102 ? -0.6 -31.219 -23.562 1 29.39 102 SER A N 1
ATOM 874 C CA . SER A 1 102 ? 0.492 -31.422 -24.516 1 29.39 102 SER A CA 1
ATOM 875 C C . SER A 1 102 ? 0.149 -30.828 -25.875 1 29.39 102 SER A C 1
ATOM 877 O O . SER A 1 102 ? 0.852 -31.078 -26.859 1 29.39 102 SER A O 1
ATOM 879 N N . TYR A 1 103 ? -1.106 -30.359 -26.141 1 26.81 103 TYR A N 1
ATOM 880 C CA . TYR A 1 103 ? -1.232 -30.562 -27.578 1 26.81 103 TYR A CA 1
ATOM 881 C C . TYR A 1 103 ? -0.077 -29.891 -28.328 1 26.81 103 TYR A C 1
ATOM 883 O O . TYR A 1 103 ? 0.57 -30.531 -29.156 1 26.81 103 TYR A O 1
ATOM 891 N N . TYR A 1 104 ? -0.352 -28.578 -28.859 1 29.52 104 TYR A N 1
ATOM 892 C CA . TYR A 1 104 ? 0.113 -28.188 -30.188 1 29.52 104 TYR A CA 1
ATOM 893 C C . TYR A 1 104 ? 1.603 -27.859 -30.172 1 29.52 104 TYR A C 1
ATOM 895 O O . TYR A 1 104 ? 2.029 -26.906 -29.516 1 29.52 104 TYR A O 1
ATOM 903 N N . ASN A 1 105 ? 2.525 -28.859 -30.172 1 29.11 105 ASN A N 1
ATOM 904 C CA . ASN A 1 105 ? 3.949 -28.859 -30.484 1 29.11 105 ASN A CA 1
ATOM 905 C C . ASN A 1 105 ? 4.25 -27.984 -31.703 1 29.11 105 ASN A C 1
ATOM 907 O O . ASN A 1 105 ? 5.289 -28.141 -32.344 1 29.11 105 ASN A O 1
ATOM 911 N N . SER A 1 106 ? 3.279 -27.422 -32.438 1 28.73 106 SER A N 1
ATOM 912 C CA . SER A 1 106 ? 3.904 -27.094 -33.719 1 28.73 106 SER A CA 1
ATOM 913 C C . SER A 1 106 ? 5.121 -26.203 -33.531 1 28.73 106 SER A C 1
ATOM 915 O O . SER A 1 106 ? 5.191 -25.438 -32.531 1 28.73 106 SER A O 1
ATOM 917 N N . ASP A 1 107 ? 6.277 -26.5 -34.312 1 29.19 107 ASP A N 1
ATOM 918 C CA . ASP A 1 107 ? 7.676 -26.125 -34.5 1 29.19 107 ASP A CA 1
ATOM 919 C C . ASP A 1 107 ? 7.855 -24.609 -34.438 1 29.19 107 ASP A C 1
ATOM 921 O O . ASP A 1 107 ? 8.719 -24.109 -33.719 1 29.19 107 ASP A O 1
ATOM 925 N N . GLU A 1 108 ? 7.59 -23.969 -35.656 1 30.7 108 GLU A N 1
ATOM 926 C CA . GLU A 1 108 ? 8.539 -23.078 -36.312 1 30.7 108 GLU A CA 1
ATOM 927 C C . GLU A 1 108 ? 8.508 -21.688 -35.688 1 30.7 108 GLU A C 1
ATOM 929 O O . GLU A 1 108 ? 9.32 -20.828 -36 1 30.7 108 GLU A O 1
ATOM 934 N N . VAL A 1 109 ? 7.309 -21.219 -35.188 1 31.66 109 VAL A N 1
ATOM 935 C CA . VAL A 1 109 ? 7.375 -19.781 -35.406 1 31.66 109 VAL A CA 1
ATOM 936 C C . VAL A 1 109 ? 8.305 -19.156 -34.375 1 31.66 109 VAL A C 1
ATOM 938 O O . VAL A 1 109 ? 8 -19.125 -33.188 1 31.66 109 VAL A O 1
ATOM 941 N N . ASN A 1 110 ? 9.602 -19.375 -34.469 1 31.23 110 ASN A N 1
ATOM 942 C CA . ASN A 1 110 ? 10.664 -18.688 -33.75 1 31.23 110 ASN A CA 1
ATOM 943 C C . ASN A 1 110 ? 10.484 -17.172 -33.781 1 31.23 110 ASN A C 1
ATOM 945 O O . ASN A 1 110 ? 11.438 -16.438 -33.562 1 31.23 110 ASN A O 1
ATOM 949 N N . GLU A 1 111 ? 9.492 -16.703 -34.531 1 31.09 111 GLU A N 1
ATOM 950 C CA . GLU A 1 111 ? 9.875 -15.297 -34.625 1 31.09 111 GLU A CA 1
ATOM 951 C C . GLU A 1 111 ? 9.961 -14.641 -33.25 1 31.09 111 GLU A C 1
ATOM 953 O O . GLU A 1 111 ? 9.109 -14.875 -32.406 1 31.09 111 GLU A O 1
ATOM 958 N N . PRO A 1 112 ? 11.164 -14.219 -32.875 1 31.64 112 PRO A N 1
ATOM 959 C CA . PRO A 1 112 ? 11.383 -13.406 -31.688 1 31.64 112 PRO A CA 1
ATOM 960 C C . PRO A 1 112 ? 10.336 -12.305 -31.516 1 31.64 112 PRO A C 1
ATOM 962 O O . PRO A 1 112 ? 10.281 -11.367 -32.312 1 31.64 112 PRO A O 1
ATOM 965 N N . ILE A 1 113 ? 9.102 -12.664 -31.578 1 30.84 113 ILE A N 1
ATOM 966 C CA . ILE A 1 113 ? 8.242 -11.516 -31.312 1 30.84 113 ILE A CA 1
ATOM 967 C C . ILE A 1 113 ? 8.68 -10.836 -30.016 1 30.84 113 ILE A C 1
ATOM 969 O O . ILE A 1 113 ? 8.414 -11.336 -28.922 1 30.84 113 ILE A O 1
ATOM 973 N N . THR A 1 114 ? 9.922 -10.539 -29.828 1 31.48 114 THR A N 1
ATOM 974 C CA . THR A 1 114 ? 10.297 -9.648 -28.75 1 31.48 114 THR A CA 1
ATOM 975 C C . THR A 1 114 ? 9.391 -8.414 -28.719 1 31.48 114 THR A C 1
ATOM 977 O O . THR A 1 114 ? 9.773 -7.355 -29.219 1 31.48 114 THR A O 1
ATOM 980 N N . SER A 1 115 ? 8.258 -8.5 -29.344 1 31.3 115 SER A N 1
ATOM 981 C CA . SER A 1 115 ? 7.621 -7.195 -29.172 1 31.3 115 SER A CA 1
ATOM 982 C C . SER A 1 115 ? 7.668 -6.746 -27.719 1 31.3 115 SER A C 1
ATOM 984 O O . SER A 1 115 ? 7.195 -7.453 -26.828 1 31.3 115 SER A O 1
ATOM 986 N N . ASP A 1 116 ? 8.758 -6.113 -27.344 1 31.84 116 ASP A N 1
ATOM 987 C CA . ASP A 1 116 ? 8.961 -5.199 -26.219 1 31.84 116 ASP A CA 1
ATOM 988 C C . ASP A 1 116 ? 7.68 -4.438 -25.891 1 31.84 116 ASP A C 1
ATOM 990 O O . ASP A 1 116 ? 7.559 -3.252 -26.219 1 31.84 116 ASP A O 1
ATOM 994 N N . LEU A 1 117 ? 6.617 -4.809 -26.438 1 29.83 117 LEU A N 1
ATOM 995 C CA . LEU A 1 117 ? 5.539 -3.973 -25.922 1 29.83 117 LEU A CA 1
ATOM 996 C C . LEU A 1 117 ? 5.621 -3.881 -24.391 1 29.83 117 LEU A C 1
ATOM 998 O O . LEU A 1 117 ? 5.148 -4.773 -23.688 1 29.83 117 LEU A O 1
ATOM 1002 N N . ARG A 1 118 ? 6.746 -3.715 -23.875 1 30.02 118 ARG A N 1
ATOM 1003 C CA . ARG A 1 118 ? 6.699 -3.176 -22.516 1 30.02 118 ARG A CA 1
ATOM 1004 C C . ARG A 1 118 ? 5.43 -2.365 -22.297 1 30.02 118 ARG A C 1
ATOM 1006 O O . ARG A 1 118 ? 5.254 -1.297 -22.891 1 30.02 118 ARG A O 1
ATOM 1013 N N . VAL A 1 119 ? 4.348 -2.98 -22.375 1 32.56 119 VAL A N 1
ATOM 1014 C CA . VAL A 1 119 ? 3.178 -2.277 -21.859 1 32.56 119 VAL A CA 1
ATOM 1015 C C . VAL A 1 119 ? 3.613 -1.225 -20.844 1 32.56 119 VAL A C 1
ATOM 1017 O O . VAL A 1 119 ? 4.418 -1.509 -19.953 1 32.56 119 VAL A O 1
ATOM 1020 N N . ASP A 1 120 ? 3.711 -0.03 -21.156 1 33.03 120 ASP A N 1
ATOM 1021 C CA . ASP A 1 120 ? 3.859 1.065 -20.203 1 33.03 120 ASP A CA 1
ATOM 1022 C C . ASP A 1 120 ? 3.457 0.628 -18.797 1 33.03 120 ASP A C 1
ATOM 1024 O O . ASP A 1 120 ? 2.434 -0.035 -18.609 1 33.03 120 ASP A O 1
ATOM 1028 N N . SER A 1 121 ? 4.402 0.29 -18.031 1 35.41 121 SER A N 1
ATOM 1029 C CA . SER A 1 121 ? 4.285 -0.059 -16.625 1 35.41 121 SER A CA 1
ATOM 1030 C C . SER A 1 121 ? 3.006 0.512 -16.016 1 35.41 121 SER A C 1
ATOM 1032 O O . SER A 1 121 ? 2.773 1.722 -16.078 1 35.41 121 SER A O 1
ATOM 1034 N N . LEU A 1 122 ? 1.982 -0.278 -16.078 1 40.56 122 LEU A N 1
ATOM 1035 C CA . LEU A 1 122 ? 0.756 -0.072 -15.312 1 40.56 122 LEU A CA 1
ATOM 1036 C C . LEU A 1 122 ? 1.066 0.465 -13.922 1 40.56 122 LEU A C 1
ATOM 1038 O O . LEU A 1 122 ? 0.183 0.524 -13.062 1 40.56 122 LEU A O 1
ATOM 1042 N N . ASN A 1 123 ? 2.344 0.617 -13.664 1 41.78 123 ASN A N 1
ATOM 1043 C CA . ASN A 1 123 ? 2.666 0.991 -12.289 1 41.78 123 ASN A CA 1
ATOM 1044 C C . ASN A 1 123 ? 1.771 2.123 -11.797 1 41.78 123 ASN A C 1
ATOM 1046 O O . ASN A 1 123 ? 1.591 2.293 -10.586 1 41.78 123 ASN A O 1
ATOM 1050 N N . ASN A 1 124 ? 1.758 3.168 -12.633 1 44.94 124 ASN A N 1
ATOM 1051 C CA . ASN A 1 124 ? 1.097 4.352 -12.094 1 44.94 124 ASN A CA 1
ATOM 1052 C C . ASN A 1 124 ? -0.35 4.059 -11.703 1 44.94 124 ASN A C 1
ATOM 1054 O O . ASN A 1 124 ? -0.881 2.994 -12.031 1 44.94 124 ASN A O 1
ATOM 1058 N N . MET A 1 125 ? -1.035 4.922 -11.039 1 49.12 125 MET A N 1
ATOM 1059 C CA . MET A 1 125 ? -2.465 4.867 -10.758 1 49.12 125 MET A CA 1
ATOM 1060 C C . MET A 1 125 ? -3.232 4.27 -11.93 1 49.12 125 MET A C 1
ATOM 1062 O O . MET A 1 125 ? -3.432 4.934 -12.953 1 49.12 125 MET A O 1
ATOM 1066 N N . ILE A 1 126 ? -3.119 2.963 -12.008 1 56.31 126 ILE A N 1
ATOM 1067 C CA . ILE A 1 126 ? -3.922 2.27 -13.008 1 56.31 126 ILE A CA 1
ATOM 1068 C C . ILE A 1 126 ? -5.27 2.969 -13.164 1 56.31 126 ILE A C 1
ATOM 1070 O O . ILE A 1 126 ? -5.988 3.176 -12.18 1 56.31 126 ILE A O 1
ATOM 1074 N N . GLY A 1 127 ? -5.375 3.65 -14.234 1 65.06 127 GLY A N 1
ATOM 1075 C CA . GLY A 1 127 ? -6.684 4.246 -14.453 1 65.06 127 GLY A CA 1
ATOM 1076 C C . GLY A 1 127 ? -7.828 3.293 -14.18 1 65.06 127 GLY A C 1
ATOM 1077 O O . GLY A 1 127 ? -7.629 2.082 -14.086 1 65.06 127 GLY A O 1
ATOM 1078 N N . ASP A 1 128 ? -8.906 3.795 -13.836 1 72.38 128 ASP A N 1
ATOM 1079 C CA . ASP A 1 128 ? -10.102 3.043 -13.461 1 72.38 128 ASP A CA 1
ATOM 1080 C C . ASP A 1 128 ? -10.422 1.964 -14.492 1 72.38 128 ASP A C 1
ATOM 1082 O O . ASP A 1 128 ? -10.797 0.846 -14.133 1 72.38 128 ASP A O 1
ATOM 1086 N N . GLU A 1 129 ? -10.109 2.242 -15.734 1 75.44 129 GLU A N 1
ATOM 1087 C CA . GLU A 1 129 ? -10.461 1.285 -16.781 1 75.44 129 GLU A CA 1
ATOM 1088 C C . GLU A 1 129 ? -9.555 0.059 -16.734 1 75.44 129 GLU A C 1
ATOM 1090 O O . GLU A 1 129 ? -10.023 -1.074 -16.844 1 75.44 129 GLU A O 1
ATOM 1095 N N . VAL A 1 130 ? -8.32 0.265 -16.562 1 82.56 130 VAL A N 1
ATOM 1096 C CA . VAL A 1 130 ? -7.352 -0.823 -16.516 1 82.56 130 VAL A CA 1
ATOM 1097 C C . VAL A 1 130 ? -7.566 -1.658 -15.266 1 82.56 130 VAL A C 1
ATOM 1099 O O . VAL A 1 130 ? -7.539 -2.891 -15.312 1 82.56 130 VAL A O 1
ATOM 1102 N N . ALA A 1 131 ? -7.797 -0.945 -14.242 1 83.25 131 ALA A N 1
ATOM 1103 C CA . ALA A 1 131 ? -8.047 -1.637 -12.984 1 83.25 131 ALA A CA 1
ATOM 1104 C C . ALA A 1 131 ? -9.273 -2.539 -13.086 1 83.25 131 ALA A C 1
ATOM 1106 O O . ALA A 1 131 ? -9.242 -3.693 -12.648 1 83.25 131 ALA A O 1
ATOM 1107 N N . ASN A 1 132 ? -10.305 -1.985 -13.648 1 85.06 132 ASN A N 1
ATOM 1108 C CA . ASN A 1 132 ? -11.539 -2.756 -13.805 1 85.06 132 ASN A CA 1
ATOM 1109 C C . ASN A 1 132 ? -11.328 -3.971 -14.703 1 85.06 132 ASN A C 1
ATOM 1111 O O . ASN A 1 132 ? -11.852 -5.051 -14.43 1 85.06 132 ASN A O 1
ATOM 1115 N N . ALA A 1 133 ? -10.656 -3.74 -15.781 1 90.31 133 ALA A N 1
ATOM 1116 C CA . ALA A 1 133 ? -10.383 -4.844 -16.703 1 90.31 133 ALA A CA 1
ATOM 1117 C C . ALA A 1 133 ? -9.539 -5.918 -16.031 1 90.31 133 ALA A C 1
ATOM 1119 O O . ALA A 1 133 ? -9.789 -7.113 -16.203 1 90.31 133 ALA A O 1
ATOM 1120 N N . LEU A 1 134 ? -8.578 -5.5 -15.281 1 92.31 134 LEU A N 1
ATOM 1121 C CA . LEU A 1 134 ? -7.723 -6.422 -14.531 1 92.31 134 LEU A CA 1
ATOM 1122 C C . LEU A 1 134 ? -8.539 -7.215 -13.516 1 92.31 134 LEU A C 1
ATOM 1124 O O . LEU A 1 134 ? -8.359 -8.43 -13.383 1 92.31 134 LEU A O 1
ATOM 1128 N N . ASN A 1 135 ? -9.406 -6.555 -12.836 1 89.69 135 ASN A N 1
ATOM 1129 C CA . ASN A 1 135 ? -10.227 -7.164 -11.797 1 89.69 135 ASN A CA 1
ATOM 1130 C C . ASN A 1 135 ? -11.188 -8.203 -12.383 1 89.69 135 ASN A C 1
ATOM 1132 O O . ASN A 1 135 ? -11.648 -9.094 -11.672 1 89.69 135 ASN A O 1
ATOM 1136 N N . ALA A 1 136 ? -11.453 -8.039 -13.641 1 92.69 136 ALA A N 1
ATOM 1137 C CA . ALA A 1 136 ? -12.406 -8.93 -14.297 1 92.69 136 ALA A CA 1
ATOM 1138 C C . ALA A 1 136 ? -11.734 -10.211 -14.758 1 92.69 136 ALA A C 1
ATOM 1140 O O . ALA A 1 136 ? -12.406 -11.18 -15.117 1 92.69 136 ALA A O 1
ATOM 1141 N N . LEU A 1 137 ? -10.484 -10.32 -14.711 1 95.12 137 LEU A N 1
ATOM 1142 C CA . LEU A 1 137 ? -9.758 -11.523 -15.086 1 95.12 137 LEU A CA 1
ATOM 1143 C C . LEU A 1 137 ? -9.922 -12.609 -14.023 1 95.12 137 LEU A C 1
ATOM 1145 O O . LEU A 1 137 ? -10.188 -12.305 -12.859 1 95.12 137 LEU A O 1
ATOM 1149 N N . ASP A 1 138 ? -9.766 -13.844 -14.492 1 93.69 138 ASP A N 1
ATOM 1150 C CA . ASP A 1 138 ? -9.68 -14.891 -13.484 1 93.69 138 ASP A CA 1
ATOM 1151 C C . ASP A 1 138 ? -8.43 -14.727 -12.625 1 93.69 138 ASP A C 1
ATOM 1153 O O . ASP A 1 138 ? -7.5 -14.008 -13 1 93.69 138 ASP A O 1
ATOM 1157 N N . VAL A 1 139 ? -8.352 -15.375 -11.539 1 93.19 139 VAL A N 1
ATOM 1158 C CA . VAL A 1 139 ? -7.344 -15.156 -10.508 1 93.19 139 VAL A CA 1
ATOM 1159 C C . VAL A 1 139 ? -5.957 -15.477 -11.062 1 93.19 139 VAL A C 1
ATOM 1161 O O . VAL A 1 139 ? -4.992 -14.75 -10.805 1 93.19 139 VAL A O 1
ATOM 1164 N N . ASP A 1 140 ? -5.824 -16.531 -11.852 1 95.06 140 ASP A N 1
ATOM 1165 C CA . ASP A 1 140 ? -4.527 -16.938 -12.375 1 95.06 140 ASP A CA 1
ATOM 1166 C C . ASP A 1 140 ? -3.98 -15.891 -13.352 1 95.06 140 ASP A C 1
ATOM 1168 O O . ASP A 1 140 ? -2.797 -15.555 -13.305 1 95.06 140 ASP A O 1
ATOM 1172 N N . PHE A 1 141 ? -4.863 -15.461 -14.195 1 96.81 141 PHE A N 1
ATOM 1173 C CA . PHE A 1 141 ? -4.469 -14.445 -15.164 1 96.81 141 PHE A CA 1
ATOM 1174 C C . PHE A 1 141 ? -4.156 -13.125 -14.484 1 96.81 141 PHE A C 1
ATOM 1176 O O . PHE A 1 141 ? -3.168 -12.469 -14.805 1 96.81 141 PHE A O 1
ATOM 1183 N N . ARG A 1 142 ? -4.988 -12.766 -13.539 1 95.88 142 ARG A N 1
ATOM 1184 C CA . ARG A 1 142 ? -4.758 -11.539 -12.781 1 95.88 142 ARG A CA 1
ATOM 1185 C C . ARG A 1 142 ? -3.416 -11.586 -12.062 1 95.88 142 ARG A C 1
ATOM 1187 O O . ARG A 1 142 ? -2.648 -10.617 -12.109 1 95.88 142 ARG A O 1
ATOM 1194 N N . THR A 1 143 ? -3.121 -12.695 -11.477 1 97.06 143 THR A N 1
ATOM 1195 C CA . THR A 1 143 ? -1.903 -12.883 -10.695 1 97.06 143 THR A CA 1
ATOM 1196 C C . THR A 1 143 ? -0.666 -12.703 -11.57 1 97.06 143 THR A C 1
ATOM 1198 O O . THR A 1 143 ? 0.253 -11.961 -11.211 1 97.06 143 THR A O 1
ATOM 1201 N N . ILE A 1 144 ? -0.651 -13.32 -12.711 1 97.69 144 ILE A N 1
ATOM 1202 C CA . ILE A 1 144 ? 0.56 -13.336 -13.523 1 97.69 144 ILE A CA 1
ATOM 1203 C C . ILE A 1 144 ? 0.773 -11.961 -14.148 1 97.69 144 ILE A C 1
ATOM 1205 O O . ILE A 1 144 ? 1.912 -11.523 -14.336 1 97.69 144 ILE A O 1
ATOM 1209 N N . ILE A 1 145 ? -0.284 -11.25 -14.492 1 96.19 145 ILE A N 1
ATOM 1210 C CA . ILE A 1 145 ? -0.172 -9.898 -15.023 1 96.19 145 ILE A CA 1
ATOM 1211 C C . ILE A 1 145 ? 0.396 -8.969 -13.961 1 96.19 145 ILE A C 1
ATOM 1213 O O . ILE A 1 145 ? 1.297 -8.172 -14.234 1 96.19 145 ILE A O 1
ATOM 1217 N N . ILE A 1 146 ? -0.133 -9.102 -12.734 1 94.94 146 ILE A N 1
ATOM 1218 C CA . ILE A 1 146 ? 0.338 -8.25 -11.648 1 94.94 146 ILE A CA 1
ATOM 1219 C C . ILE A 1 146 ? 1.827 -8.492 -11.414 1 94.94 146 ILE A C 1
ATOM 1221 O O . ILE A 1 146 ? 2.613 -7.547 -11.344 1 94.94 146 ILE A O 1
ATOM 1225 N N . LEU A 1 147 ? 2.23 -9.742 -11.359 1 96.94 147 LEU A N 1
ATOM 1226 C CA . LEU A 1 147 ? 3.621 -10.078 -11.07 1 96.94 147 LEU A CA 1
ATOM 1227 C C . LEU A 1 147 ? 4.547 -9.531 -12.156 1 96.94 147 LEU A C 1
ATOM 1229 O O . LEU A 1 147 ? 5.621 -9.008 -11.852 1 96.94 147 LEU A O 1
ATOM 1233 N N . CYS A 1 148 ? 4.176 -9.578 -13.359 1 95.69 148 CYS A N 1
ATOM 1234 C CA . CYS A 1 148 ? 5.027 -9.195 -14.477 1 95.69 148 CYS A CA 1
ATOM 1235 C C . CYS A 1 148 ? 4.918 -7.699 -14.758 1 95.69 148 CYS A C 1
ATOM 1237 O O . CYS A 1 148 ? 5.883 -6.953 -14.57 1 95.69 148 CYS A O 1
ATOM 1239 N N . ASP A 1 149 ? 3.713 -7.277 -15.086 1 91.06 149 ASP A N 1
ATOM 1240 C CA . ASP A 1 149 ? 3.523 -5.961 -15.688 1 91.06 149 ASP A CA 1
ATOM 1241 C C . ASP A 1 149 ? 3.469 -4.875 -14.617 1 91.06 149 ASP A C 1
ATOM 1243 O O . ASP A 1 149 ? 3.758 -3.709 -14.898 1 91.06 149 ASP A O 1
ATOM 1247 N N . LEU A 1 150 ? 3.131 -5.211 -13.445 1 87.75 150 LEU A N 1
ATOM 1248 C CA . LEU A 1 150 ? 3.043 -4.207 -12.391 1 87.75 150 LEU A CA 1
ATOM 1249 C C . LEU A 1 150 ? 4.246 -4.293 -11.453 1 87.75 150 LEU A C 1
ATOM 1251 O O . LEU A 1 150 ? 4.836 -3.271 -11.102 1 87.75 150 LEU A O 1
ATOM 1255 N N . GLU A 1 151 ? 4.641 -5.457 -11.109 1 90.38 151 GLU A N 1
ATOM 1256 C CA . GLU A 1 151 ? 5.699 -5.633 -10.117 1 90.38 151 GLU A CA 1
ATOM 1257 C C . GLU A 1 151 ? 7.062 -5.797 -10.789 1 90.38 151 GLU A C 1
ATOM 1259 O O . GLU A 1 151 ? 8.102 -5.664 -10.141 1 90.38 151 GLU A O 1
ATOM 1264 N N . GLY A 1 152 ? 7.098 -6.164 -12.055 1 92.5 152 GLY A N 1
ATOM 1265 C CA . GLY A 1 152 ? 8.328 -6.172 -12.836 1 92.5 152 GLY A CA 1
ATOM 1266 C C . GLY A 1 152 ? 9.156 -7.422 -12.625 1 92.5 152 GLY A C 1
ATOM 1267 O O . GLY A 1 152 ? 10.375 -7.402 -12.82 1 92.5 152 GLY A O 1
ATOM 1268 N N . PHE A 1 153 ? 8.578 -8.508 -12.234 1 95.69 153 PHE A N 1
ATOM 1269 C CA . PHE A 1 153 ? 9.328 -9.75 -12.07 1 95.69 153 PHE A CA 1
ATOM 1270 C C . PHE A 1 153 ? 9.672 -10.359 -13.422 1 95.69 153 PHE A C 1
ATOM 1272 O O . PHE A 1 153 ? 8.883 -10.273 -14.367 1 95.69 153 PHE A O 1
ATOM 1279 N N . THR A 1 154 ? 10.789 -11 -13.508 1 96.94 154 THR A N 1
ATOM 1280 C CA . THR A 1 154 ? 11.18 -11.727 -14.711 1 96.94 154 THR A CA 1
ATOM 1281 C C . THR A 1 154 ? 10.422 -13.047 -14.82 1 96.94 154 THR A C 1
ATOM 1283 O O . THR A 1 154 ? 9.82 -13.508 -13.844 1 96.94 154 THR A O 1
ATOM 1286 N N . TYR A 1 155 ? 10.555 -13.617 -16.031 1 97.31 155 TYR A N 1
ATOM 1287 C CA . TYR A 1 155 ? 9.906 -14.914 -16.234 1 97.31 155 TYR A CA 1
ATOM 1288 C C . TYR A 1 155 ? 10.477 -15.961 -15.273 1 97.31 155 TYR A C 1
ATOM 1290 O O . TYR A 1 155 ? 9.734 -16.797 -14.742 1 97.31 155 TYR A O 1
ATOM 1298 N N . GLU A 1 156 ? 11.727 -15.883 -15.039 1 97.31 156 GLU A N 1
ATOM 1299 C CA . GLU A 1 156 ? 12.391 -16.828 -14.148 1 97.31 156 GLU A CA 1
ATOM 1300 C C . GLU A 1 156 ? 11.906 -16.656 -12.711 1 97.31 156 GLU A C 1
ATOM 1302 O O . GLU A 1 156 ? 11.648 -17.656 -12.023 1 97.31 156 GLU A O 1
ATOM 1307 N N . GLU A 1 157 ? 11.844 -15.492 -12.266 1 97.44 157 GLU A N 1
ATOM 1308 C CA . GLU A 1 157 ? 11.336 -15.211 -10.93 1 97.44 157 GLU A CA 1
ATOM 1309 C C . GLU A 1 157 ? 9.883 -15.664 -10.781 1 97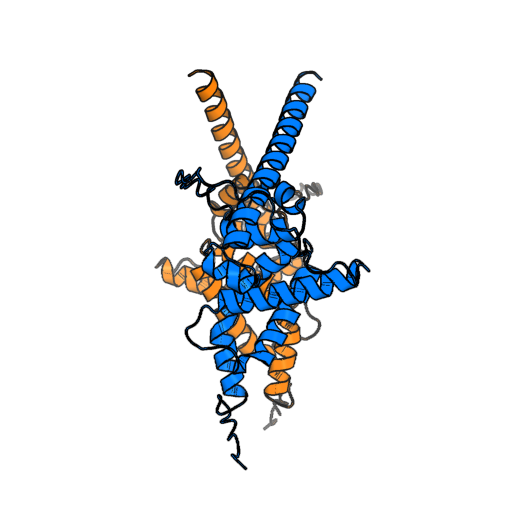.44 157 GLU A C 1
ATOM 1311 O O . GLU A 1 157 ? 9.508 -16.266 -9.773 1 97.44 157 GLU A O 1
ATOM 1316 N N . MET A 1 158 ? 9.133 -15.414 -11.766 1 98.12 158 MET A N 1
ATOM 1317 C CA . MET A 1 158 ? 7.719 -15.781 -11.742 1 98.12 158 MET A CA 1
ATOM 1318 C C . MET A 1 158 ? 7.551 -17.297 -11.703 1 98.12 158 MET A C 1
ATOM 1320 O O . MET A 1 158 ? 6.645 -17.812 -11.039 1 98.12 158 MET A O 1
ATOM 1324 N N . ALA A 1 159 ? 8.406 -18 -12.469 1 98.31 159 ALA A N 1
ATOM 1325 C CA . ALA A 1 159 ? 8.359 -19.453 -12.445 1 98.31 159 ALA A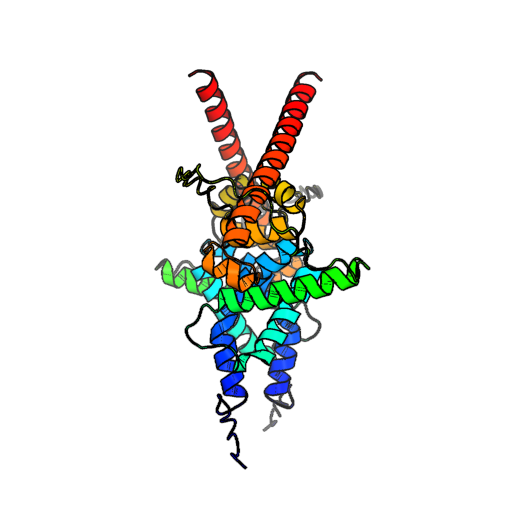 CA 1
ATOM 1326 C C . ALA A 1 159 ? 8.523 -19.984 -11.023 1 98.31 159 ALA A C 1
ATOM 1328 O O . ALA A 1 159 ? 7.84 -20.922 -10.617 1 98.31 159 ALA A O 1
ATOM 1329 N N . LYS A 1 160 ? 9.359 -19.328 -10.242 1 96.5 160 LYS A N 1
ATOM 1330 C CA . LYS A 1 160 ? 9.617 -19.719 -8.859 1 96.5 160 LYS A CA 1
ATOM 1331 C C . LYS A 1 160 ? 8.461 -19.312 -7.949 1 96.5 160 LYS A C 1
ATOM 1333 O O . LYS A 1 160 ? 8 -20.125 -7.137 1 96.5 160 LYS A O 1
ATOM 1338 N N . ILE A 1 161 ? 7.945 -18.109 -8.109 1 97 161 ILE A N 1
ATOM 1339 C CA . ILE A 1 161 ? 6.879 -17.578 -7.266 1 97 161 ILE A CA 1
ATOM 1340 C C . ILE A 1 161 ? 5.613 -18.422 -7.461 1 97 161 ILE A C 1
ATOM 1342 O O . ILE A 1 161 ? 4.934 -18.766 -6.492 1 97 161 ILE A O 1
ATOM 1346 N N . LEU A 1 162 ? 5.363 -18.75 -8.695 1 97.19 162 LEU A N 1
ATOM 1347 C CA . LEU A 1 162 ? 4.113 -19.422 -9.055 1 97.19 162 LEU A CA 1
ATOM 1348 C C . LEU A 1 162 ? 4.277 -20.938 -9.016 1 97.19 162 LEU A C 1
ATOM 1350 O O . LEU A 1 162 ? 3.285 -21.672 -9.031 1 97.19 162 LEU A O 1
ATOM 1354 N N . ASP A 1 163 ? 5.477 -21.281 -9.008 1 96.44 163 ASP A N 1
ATOM 1355 C CA . ASP A 1 163 ? 5.809 -22.703 -9 1 96.44 163 ASP A CA 1
ATOM 1356 C C . ASP A 1 163 ? 5.266 -23.406 -10.242 1 96.44 163 ASP A C 1
ATOM 1358 O O . ASP A 1 163 ? 4.543 -24.406 -10.141 1 96.44 163 ASP A O 1
ATOM 1362 N N . ILE A 1 164 ? 5.586 -22.859 -11.453 1 97.12 164 ILE A N 1
ATOM 1363 C CA . ILE A 1 164 ? 5.23 -23.422 -12.742 1 97.12 164 ILE A CA 1
ATOM 1364 C C . ILE A 1 164 ? 6.41 -23.297 -13.703 1 97.12 164 ILE A C 1
ATOM 1366 O O . ILE A 1 164 ? 7.301 -22.469 -13.5 1 97.12 164 ILE A O 1
ATOM 1370 N N . PRO A 1 165 ? 6.422 -24.156 -14.75 1 97.88 165 PRO A N 1
ATOM 1371 C CA . PRO A 1 165 ? 7.516 -24.078 -15.719 1 97.88 165 PRO A CA 1
ATOM 1372 C C . PRO A 1 165 ? 7.551 -22.734 -16.453 1 97.88 165 PRO A C 1
ATOM 1374 O O . PRO A 1 165 ? 6.504 -22.125 -16.703 1 97.88 165 PRO A O 1
ATOM 1377 N N . ILE A 1 166 ? 8.8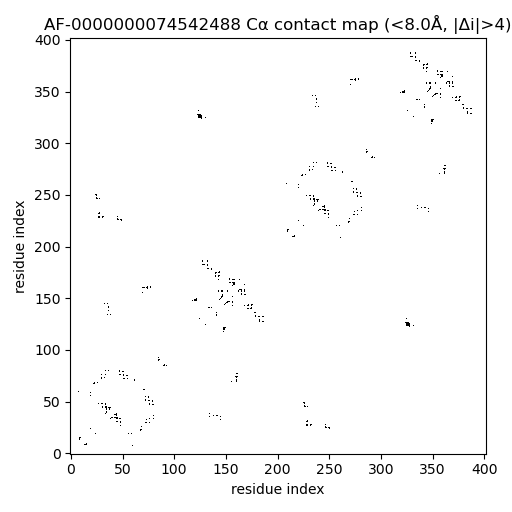12 -22.359 -16.844 1 97.62 166 ILE A N 1
ATOM 1378 C CA . ILE A 1 166 ? 9.031 -21.078 -17.5 1 97.62 166 ILE A CA 1
ATOM 1379 C C . ILE A 1 166 ? 8.203 -21 -18.766 1 97.62 166 ILE A C 1
ATOM 1381 O O . ILE A 1 166 ? 7.699 -19.922 -19.125 1 97.62 166 ILE A O 1
ATOM 1385 N N . GLY A 1 167 ? 8.094 -22.109 -19.469 1 97.38 167 GLY A N 1
ATOM 1386 C CA . GLY A 1 167 ? 7.254 -22.156 -20.656 1 97.38 167 GLY A CA 1
ATOM 1387 C C . GLY A 1 167 ? 5.801 -21.812 -20.375 1 97.38 167 GLY A C 1
ATOM 1388 O O . GLY A 1 167 ? 5.16 -21.109 -21.156 1 97.38 167 GLY A O 1
ATOM 1389 N N . THR A 1 168 ? 5.312 -22.312 -19.25 1 97.5 168 THR A N 1
ATOM 1390 C CA . THR A 1 168 ? 3.941 -22.031 -18.844 1 97.5 168 THR A CA 1
ATOM 1391 C C . THR A 1 168 ? 3.768 -20.578 -18.453 1 97.5 168 THR A C 1
ATOM 1393 O O . THR A 1 168 ? 2.719 -19.984 -18.719 1 97.5 168 THR A O 1
ATOM 1396 N N . VAL A 1 169 ? 4.789 -20 -17.828 1 98.25 169 VAL A N 1
ATOM 1397 C CA . VAL A 1 169 ? 4.754 -18.578 -17.531 1 98.25 169 VAL A CA 1
ATOM 1398 C C . VAL A 1 169 ? 4.531 -17.781 -18.828 1 98.25 169 VAL A C 1
ATOM 1400 O O . VAL A 1 169 ? 3.635 -16.938 -18.891 1 98.25 169 VAL A O 1
ATOM 1403 N N . ARG A 1 170 ? 5.258 -18.094 -19.812 1 97.44 170 ARG A N 1
ATOM 1404 C CA . ARG A 1 170 ? 5.195 -17.375 -21.078 1 97.44 170 ARG A CA 1
ATOM 1405 C C . ARG A 1 170 ? 3.82 -17.516 -21.719 1 97.44 170 ARG A C 1
ATOM 1407 O O . ARG A 1 170 ? 3.215 -16.531 -22.141 1 97.44 170 ARG A O 1
ATOM 1414 N N . SER A 1 171 ? 3.377 -18.703 -21.797 1 97.62 171 SER A N 1
ATOM 1415 C CA . SER A 1 171 ? 2.105 -18.953 -22.453 1 97.62 171 SER A CA 1
ATOM 1416 C C . SER A 1 171 ? 0.943 -18.328 -21.703 1 97.62 171 SER A C 1
ATOM 1418 O O . SER A 1 171 ? 0.053 -17.719 -22.297 1 97.62 171 SER A O 1
ATOM 1420 N N . ARG A 1 172 ? 0.963 -18.531 -20.422 1 97.56 172 ARG A N 1
ATOM 1421 C CA . ARG A 1 172 ? -0.11 -17.984 -19.594 1 97.56 172 ARG A CA 1
ATOM 1422 C C . ARG A 1 172 ? -0.117 -16.469 -19.656 1 97.56 172 ARG A C 1
ATOM 1424 O O . ARG A 1 172 ? -1.181 -15.844 -19.703 1 97.56 172 ARG A O 1
ATOM 1431 N N . LEU A 1 173 ? 1.064 -15.875 -19.562 1 97.44 173 LEU A N 1
ATOM 1432 C CA . LEU A 1 173 ? 1.161 -14.422 -19.656 1 97.44 173 LEU A CA 1
ATOM 1433 C C . LEU A 1 173 ? 0.622 -13.93 -21 1 97.44 173 LEU A C 1
ATOM 1435 O O . LEU A 1 173 ? -0.085 -12.914 -21.047 1 97.44 173 LEU A O 1
ATOM 1439 N N . HIS A 1 174 ? 1.019 -14.555 -22.016 1 96.62 174 HIS A N 1
ATOM 1440 C CA . HIS A 1 174 ? 0.528 -14.203 -23.344 1 96.62 174 HIS A CA 1
ATOM 1441 C C . HIS A 1 174 ? -0.995 -14.25 -23.406 1 96.62 174 HIS A C 1
ATOM 1443 O O . HIS A 1 174 ? -1.633 -13.328 -23.922 1 96.62 174 HIS A O 1
ATOM 1449 N N . ARG A 1 175 ? -1.508 -15.32 -22.906 1 97.5 175 ARG A N 1
ATOM 1450 C CA . ARG A 1 175 ? -2.959 -15.469 -22.906 1 97.5 175 ARG A CA 1
ATOM 1451 C C . ARG A 1 175 ? -3.615 -14.414 -22.031 1 97.5 175 ARG A C 1
ATOM 1453 O O . ARG A 1 175 ? -4.629 -13.82 -22.406 1 97.5 175 ARG A O 1
ATOM 1460 N N . ALA A 1 176 ? -3.082 -14.234 -20.891 1 97.25 176 ALA A N 1
ATOM 1461 C CA . ALA A 1 176 ? -3.619 -13.258 -19.953 1 97.25 176 ALA A CA 1
ATOM 1462 C C . ALA A 1 176 ? -3.648 -11.859 -20.562 1 97.25 176 ALA A C 1
ATOM 1464 O O . ALA A 1 176 ? -4.629 -11.125 -20.422 1 97.25 176 ALA A O 1
ATOM 1465 N N . ARG A 1 177 ? -2.641 -11.492 -21.219 1 95.31 177 ARG A N 1
ATOM 1466 C CA . ARG A 1 177 ? -2.549 -10.188 -21.875 1 95.31 177 ARG A CA 1
ATOM 1467 C C . ARG A 1 177 ? -3.582 -10.055 -22.984 1 95.31 177 ARG A C 1
ATOM 1469 O O . ARG A 1 177 ? -4.148 -8.984 -23.188 1 95.31 177 ARG A O 1
ATOM 1476 N N . ASN A 1 178 ? -3.768 -11.109 -23.688 1 95.12 178 ASN A N 1
ATOM 1477 C CA . ASN A 1 178 ? -4.781 -11.086 -24.734 1 95.12 178 ASN A CA 1
ATOM 1478 C C . ASN A 1 178 ? -6.18 -10.875 -24.156 1 95.12 178 ASN A C 1
ATOM 1480 O O . ASN A 1 178 ? -6.961 -10.086 -24.688 1 95.12 178 ASN A O 1
ATOM 1484 N N . VAL A 1 179 ? -6.48 -11.625 -23.156 1 96.19 179 VAL A N 1
ATOM 1485 C CA . VAL A 1 179 ? -7.781 -11.484 -22.531 1 96.19 179 VAL A CA 1
ATOM 1486 C C . VAL A 1 179 ? -7.934 -10.07 -21.969 1 96.19 179 VAL A C 1
ATOM 1488 O O . VAL A 1 179 ? -9 -9.461 -22.078 1 96.19 179 VAL A O 1
ATOM 1491 N N . LEU A 1 180 ? -6.883 -9.562 -21.375 1 94.38 180 LEU A N 1
ATOM 1492 C CA . LEU A 1 180 ? -6.902 -8.203 -20.844 1 94.38 180 LEU A CA 1
ATOM 1493 C C . LEU A 1 180 ? -7.184 -7.199 -21.953 1 94.38 180 LEU A C 1
ATOM 1495 O O . LEU A 1 180 ? -7.961 -6.262 -21.781 1 94.38 180 LEU A O 1
ATOM 1499 N N . LYS A 1 181 ? -6.535 -7.359 -23 1 91.62 181 LYS A N 1
ATOM 1500 C CA . LYS A 1 181 ? -6.73 -6.488 -24.156 1 91.62 181 LYS A CA 1
ATOM 1501 C C . LYS A 1 181 ? -8.18 -6.512 -24.625 1 91.62 181 LYS A C 1
ATOM 1503 O O . LYS A 1 181 ? -8.75 -5.465 -24.953 1 91.62 181 LYS A O 1
ATOM 1508 N N . GLU A 1 182 ? -8.695 -7.633 -24.719 1 93.44 182 GLU A N 1
ATOM 1509 C CA . GLU A 1 182 ? -10.094 -7.785 -25.125 1 93.44 182 GLU A CA 1
ATOM 1510 C C . GLU A 1 182 ? -11.023 -7.047 -24.172 1 93.44 182 GLU A C 1
ATOM 1512 O O . GLU A 1 182 ? -11.969 -6.379 -24.609 1 93.44 182 GLU A O 1
ATOM 1517 N N . LYS A 1 183 ? -10.805 -7.191 -22.922 1 92.56 183 LYS A N 1
ATOM 1518 C CA . LYS A 1 183 ? -11.641 -6.535 -21.922 1 92.56 183 LYS A CA 1
ATOM 1519 C C . LYS A 1 183 ? -11.523 -5.016 -22.016 1 92.56 183 LYS A C 1
ATOM 1521 O O . LYS A 1 183 ? -12.477 -4.293 -21.734 1 92.56 183 LYS A O 1
ATOM 1526 N N . LEU A 1 184 ? -10.367 -4.578 -22.266 1 89 184 LEU A N 1
ATOM 1527 C CA . LEU A 1 184 ? -10.141 -3.143 -22.391 1 89 184 LEU A CA 1
ATOM 1528 C C . LEU A 1 184 ? -10.836 -2.602 -23.641 1 89 184 LEU A C 1
ATOM 1530 O O . LEU A 1 184 ? -11.359 -1.481 -23.625 1 89 184 LEU A O 1
ATOM 1534 N N . GLN A 1 185 ? -10.812 -3.338 -24.688 1 87.38 185 GLN A N 1
ATOM 1535 C CA . GLN A 1 185 ? -11.508 -2.951 -25.906 1 87.38 185 GLN A CA 1
ATOM 1536 C C . GLN A 1 185 ? -13.016 -2.879 -25.688 1 87.38 185 GLN A C 1
ATOM 1538 O O . GLN A 1 185 ? -13.68 -1.967 -26.188 1 87.38 185 GLN A O 1
ATOM 1543 N N . GLU A 1 186 ? -13.477 -3.783 -25 1 86.56 186 GLU A N 1
ATOM 1544 C CA . GLU A 1 186 ? -14.906 -3.797 -24.688 1 86.56 186 GLU A CA 1
ATOM 1545 C C . GLU A 1 186 ? -15.297 -2.57 -23.875 1 86.56 186 GLU A C 1
ATOM 1547 O O . GLU A 1 186 ? -16.375 -2 -24.078 1 86.56 186 GLU A O 1
ATOM 1552 N N . TYR A 1 187 ? -14.5 -2.266 -22.969 1 79.12 187 TYR A N 1
ATOM 1553 C CA . TYR A 1 187 ? -14.766 -1.086 -22.156 1 79.12 187 TYR A CA 1
ATOM 1554 C C . TYR A 1 187 ? -14.742 0.18 -23 1 79.12 187 TYR A C 1
ATOM 1556 O O . TYR A 1 187 ? -15.586 1.062 -22.844 1 79.12 187 TYR A O 1
ATOM 1564 N N . ALA A 1 188 ? -13.758 0.324 -23.859 1 76.56 188 ALA A N 1
ATOM 1565 C CA . ALA A 1 188 ? -13.633 1.487 -24.734 1 76.56 188 ALA A CA 1
ATOM 1566 C C . ALA A 1 188 ? -14.844 1.618 -25.641 1 76.56 188 ALA A C 1
ATOM 1568 O O . ALA A 1 188 ? -15.344 2.725 -25.875 1 76.56 188 ALA A O 1
ATOM 1569 N N . GLN A 1 189 ? -15.242 0.596 -26.078 1 77.25 189 GLN A N 1
ATOM 1570 C CA . GLN A 1 189 ? -16.422 0.588 -26.938 1 77.25 189 GLN A CA 1
ATOM 1571 C C . GLN A 1 189 ? -17.672 1.019 -26.172 1 77.25 189 GLN A C 1
ATOM 1573 O O . GLN A 1 189 ? -18.5 1.76 -26.703 1 77.25 189 GLN A O 1
ATOM 1578 N N . SER A 1 190 ? -17.688 0.566 -24.969 1 76 190 SER A N 1
ATOM 1579 C CA . SER A 1 190 ? -18.844 0.917 -24.156 1 76 190 SER A CA 1
ATOM 1580 C C . SER A 1 190 ? -18.844 2.402 -23.812 1 76 190 SER A C 1
ATOM 1582 O O . SER A 1 190 ? -19.906 3.025 -23.734 1 76 190 SER A O 1
ATOM 1584 N N . MET A 1 191 ? -17.734 2.904 -23.578 1 68.25 191 MET A N 1
ATOM 1585 C CA . MET A 1 191 ? -17.625 4.332 -23.297 1 68.25 191 MET A CA 1
ATOM 1586 C C . MET A 1 191 ? -17.875 5.16 -24.547 1 68.25 191 MET A C 1
ATOM 1588 O O . MET A 1 191 ? -18.422 6.258 -24.469 1 68.25 191 MET A O 1
ATOM 1592 N N . GLY A 1 192 ? -17.297 4.805 -25.656 1 62.03 192 GLY A N 1
ATOM 1593 C CA . GLY A 1 192 ? -17.578 5.465 -26.922 1 62.03 192 GLY A CA 1
ATOM 1594 C C . GLY A 1 192 ? -19.047 5.418 -27.297 1 62.03 192 GLY A C 1
ATOM 1595 O O . GLY A 1 192 ? -19.594 6.387 -27.844 1 62.03 192 GLY A O 1
ATOM 1596 N N . TYR A 1 193 ? -19.625 4.387 -27.172 1 54.59 193 TYR A N 1
ATOM 1597 C CA . TYR A 1 193 ? -21.047 4.262 -27.422 1 54.59 193 TYR A CA 1
ATOM 1598 C C . TYR A 1 193 ? -21.844 5.156 -26.469 1 54.59 193 TYR A C 1
ATOM 1600 O O . TYR A 1 193 ? -22.828 5.773 -26.875 1 54.59 193 TYR A O 1
ATOM 1608 N N . LYS A 1 194 ? -21.438 5.238 -25.281 1 54.72 194 LYS A N 1
ATOM 1609 C CA . LYS A 1 194 ? -22.141 6.109 -24.328 1 54.72 194 LYS A CA 1
ATOM 1610 C C . LYS A 1 194 ? -21.953 7.578 -24.703 1 54.72 194 LYS A C 1
ATOM 1612 O O . LYS A 1 194 ? -22.875 8.383 -24.547 1 54.72 194 LYS A O 1
ATOM 1617 N N . ASP A 1 195 ? -20.828 8.008 -25.109 1 54.53 195 ASP A N 1
ATOM 1618 C CA . ASP A 1 195 ? -20.578 9.375 -25.578 1 54.53 195 ASP A CA 1
ATOM 1619 C C . ASP A 1 195 ? -21.422 9.695 -26.797 1 54.53 195 ASP A C 1
ATOM 1621 O O . ASP A 1 195 ? -21.953 10.805 -26.922 1 54.53 195 ASP A O 1
ATOM 1625 N N . GLN A 1 196 ? -21.594 8.797 -27.703 1 50.59 196 GLN A N 1
ATOM 1626 C CA . GLN A 1 196 ? -22.422 8.992 -28.891 1 50.59 196 GLN A CA 1
ATOM 1627 C C . GLN A 1 196 ? -23.906 9.086 -28.516 1 50.59 196 GLN A C 1
ATOM 1629 O O . GLN A 1 196 ? -24.656 9.828 -29.141 1 50.59 196 GLN A O 1
ATOM 1634 N N . ARG A 1 197 ? -24.328 8.375 -27.609 1 49.38 197 ARG A N 1
ATOM 1635 C CA . ARG A 1 197 ? -25.734 8.438 -27.188 1 49.38 197 ARG A CA 1
ATOM 1636 C C . ARG A 1 197 ? -26.031 9.734 -26.453 1 49.38 197 ARG A C 1
ATOM 1638 O O . ARG A 1 197 ? -27.141 10.25 -26.516 1 49.38 197 ARG A O 1
ATOM 1645 N N . LYS A 1 198 ? -25.156 10.086 -25.688 1 47.94 198 LYS A N 1
ATOM 1646 C CA . LYS A 1 198 ? -25.359 11.352 -24.984 1 47.94 198 LYS A CA 1
ATOM 1647 C C . LYS A 1 198 ? -25.391 12.523 -25.969 1 47.94 198 LYS A C 1
ATOM 1649 O O . LYS A 1 198 ? -25.953 13.57 -25.656 1 47.94 198 LYS A O 1
ATOM 1654 N N . LYS A 1 199 ? -24.672 12.461 -27.031 1 50 199 LYS A N 1
ATOM 1655 C CA . LYS A 1 199 ? -24.703 13.539 -28.016 1 50 199 LYS A CA 1
ATOM 1656 C C . LYS A 1 199 ? -26.031 13.562 -28.781 1 50 199 LYS A C 1
ATOM 1658 O O . LYS A 1 199 ? -26.312 14.531 -29.484 1 50 199 LYS A O 1
ATOM 1663 N N . HIS A 1 200 ? -26.656 12.562 -28.766 1 49.31 200 HIS A N 1
ATOM 1664 C CA . HIS A 1 200 ? -27.922 12.508 -29.5 1 49.31 200 HIS A CA 1
ATOM 1665 C C . HIS A 1 200 ? -29.109 12.766 -28.562 1 49.31 200 HIS A C 1
ATOM 1667 O O . HIS A 1 200 ? -30.234 12.914 -29.031 1 49.31 200 HIS A O 1
ATOM 1673 N N . ASP A 1 201 ? -28.844 12.664 -27.328 1 36.69 201 ASP A N 1
ATOM 1674 C CA . ASP A 1 201 ? -30 13.125 -26.578 1 36.69 201 ASP A CA 1
ATOM 1675 C C . ASP A 1 201 ? -29.938 14.633 -26.328 1 36.69 201 ASP A C 1
ATOM 1677 O O . ASP A 1 201 ? -28.875 15.164 -26 1 36.69 201 ASP A O 1
ATOM 1681 N N . MET B 1 1 ? 9.555 12.039 48.344 1 32.31 1 MET B N 1
ATOM 1682 C CA . MET B 1 1 ? 10.242 11.648 47.125 1 32.31 1 MET B CA 1
ATOM 1683 C C . MET B 1 1 ? 9.43 10.609 46.344 1 32.31 1 MET B C 1
ATOM 1685 O O . MET B 1 1 ? 9.289 9.469 46.781 1 32.31 1 MET B O 1
ATOM 1689 N N . GLU B 1 2 ? 8.242 10.883 45.781 1 36.91 2 GLU B N 1
ATOM 1690 C CA . GLU B 1 2 ? 7.215 10.047 45.188 1 36.91 2 GLU B CA 1
ATOM 1691 C C . GLU B 1 2 ? 7.789 9.188 44.062 1 36.91 2 GLU B C 1
ATOM 1693 O O . GLU B 1 2 ? 8.422 9.711 43.125 1 36.91 2 GLU B O 1
ATOM 1698 N N . GLU B 1 3 ? 8.43 8.039 44.344 1 38.5 3 GLU B N 1
ATOM 1699 C CA . GLU B 1 3 ? 8.906 7.027 43.406 1 38.5 3 GLU B CA 1
ATOM 1700 C C . GLU B 1 3 ? 7.902 6.801 42.281 1 38.5 3 GLU B C 1
ATOM 1702 O O . GLU B 1 3 ? 6.777 6.359 42.531 1 38.5 3 GLU B O 1
ATOM 1707 N N . GLN B 1 4 ? 7.699 7.781 41.406 1 38.41 4 GLN B N 1
ATOM 1708 C CA . GLN B 1 4 ? 6.895 7.629 40.188 1 38.41 4 GLN B CA 1
ATOM 1709 C C . GLN B 1 4 ? 7.094 6.254 39.562 1 38.41 4 GLN B C 1
ATOM 1711 O O . GLN B 1 4 ? 8.148 5.977 39 1 38.41 4 GLN B O 1
ATOM 1716 N N . ASN B 1 5 ? 6.836 5.129 40.219 1 41.25 5 ASN B N 1
ATOM 1717 C CA . ASN B 1 5 ? 6.727 3.715 39.875 1 41.25 5 ASN B CA 1
ATOM 1718 C C . ASN B 1 5 ? 6.266 3.523 38.438 1 41.25 5 ASN B C 1
ATOM 1720 O O . ASN B 1 5 ? 5.094 3.738 38.125 1 41.25 5 ASN B O 1
ATOM 1724 N N . SER B 1 6 ? 6.988 4.051 37.406 1 41.28 6 SER B N 1
ATOM 1725 C CA . SER B 1 6 ? 6.832 3.857 35.969 1 41.28 6 SER B CA 1
ATOM 1726 C C . SER B 1 6 ? 6.426 2.424 35.625 1 41.28 6 SER B C 1
ATOM 1728 O O . SER B 1 6 ? 7.262 1.517 35.656 1 41.28 6 SER B O 1
ATOM 1730 N N . LYS B 1 7 ? 5.449 1.803 36.156 1 47.38 7 LYS B N 1
ATOM 1731 C CA . LYS B 1 7 ? 4.855 0.504 35.844 1 47.38 7 LYS B CA 1
ATOM 1732 C C . LYS B 1 7 ? 4.926 0.206 34.344 1 47.38 7 LYS B C 1
ATOM 1734 O O . LYS B 1 7 ? 4.43 0.982 33.531 1 47.38 7 LYS B O 1
ATOM 1739 N N . THR B 1 8 ? 5.969 -0.405 33.906 1 59.28 8 THR B N 1
ATOM 1740 C CA . THR B 1 8 ? 6.184 -0.937 32.562 1 59.28 8 THR B CA 1
ATOM 1741 C C . THR B 1 8 ? 4.891 -1.513 32 1 59.28 8 THR B C 1
ATOM 1743 O O . THR B 1 8 ? 4.301 -2.426 32.594 1 59.28 8 THR B O 1
ATOM 1746 N N . ARG B 1 9 ? 4.293 -0.735 31.141 1 74.31 9 ARG B N 1
ATOM 1747 C CA . ARG B 1 9 ? 2.99 -1.061 30.578 1 74.31 9 ARG B CA 1
ATOM 1748 C C . ARG B 1 9 ? 2.953 -2.502 30.078 1 74.31 9 ARG B C 1
ATOM 1750 O O . ARG B 1 9 ? 1.887 -3.117 30.016 1 74.31 9 ARG B O 1
ATOM 1757 N N . TYR B 1 10 ? 4.16 -3.039 29.812 1 79.44 10 TYR B N 1
ATOM 1758 C CA . TYR B 1 10 ? 4.203 -4.387 29.266 1 79.44 10 TYR B CA 1
ATOM 1759 C C . TYR B 1 10 ? 5.043 -5.312 30.125 1 79.44 10 TYR B C 1
ATOM 1761 O O . TYR B 1 10 ? 5.992 -4.867 30.781 1 79.44 10 TYR B O 1
ATOM 1769 N N . LYS B 1 11 ? 4.703 -6.559 30.188 1 80.5 11 LYS B N 1
ATOM 1770 C CA . LYS B 1 11 ? 5.379 -7.551 31.016 1 80.5 11 LYS B CA 1
ATOM 1771 C C . LYS B 1 11 ? 6.758 -7.887 30.469 1 80.5 11 LYS B C 1
ATOM 1773 O O . LYS B 1 11 ? 7.637 -8.344 31.203 1 80.5 11 LYS B O 1
ATOM 1778 N N . SER B 1 12 ? 6.875 -7.824 29.203 1 81.44 12 SER B N 1
ATOM 1779 C CA . SER B 1 12 ? 8.125 -8.164 28.516 1 81.44 12 SER B CA 1
ATOM 1780 C C . SER B 1 12 ? 8.227 -7.449 27.172 1 81.44 12 SER B C 1
ATOM 1782 O O . SER B 1 12 ? 7.246 -6.895 26.688 1 81.44 12 SER B O 1
ATOM 1784 N N . LYS B 1 13 ? 9.43 -7.418 26.766 1 83.31 13 LYS B N 1
ATOM 1785 C CA . LYS B 1 13 ? 9.641 -6.883 25.422 1 83.31 13 LYS B CA 1
ATOM 1786 C C . LYS B 1 13 ? 8.828 -7.656 24.375 1 83.31 13 LYS B C 1
ATOM 1788 O O . LYS B 1 13 ? 8.305 -7.074 23.438 1 83.31 13 LYS B O 1
ATOM 1793 N N . GLU B 1 14 ? 8.742 -8.898 24.547 1 81.69 14 GLU B N 1
ATOM 1794 C CA . GLU B 1 14 ? 7.984 -9.766 23.656 1 81.69 14 GLU B CA 1
ATOM 1795 C C . GLU B 1 14 ? 6.504 -9.391 23.656 1 81.69 14 GLU B C 1
ATOM 1797 O O . GLU B 1 14 ? 5.855 -9.406 22.609 1 81.69 14 GLU B O 1
ATOM 1802 N N . GLU B 1 15 ? 6.074 -9.133 24.781 1 85.88 15 GLU B N 1
ATOM 1803 C CA . GLU B 1 15 ? 4.676 -8.727 24.875 1 85.88 15 GLU B CA 1
ATOM 1804 C C . GLU B 1 15 ? 4.438 -7.379 24.188 1 85.88 15 GLU B C 1
ATOM 1806 O O . GLU B 1 15 ? 3.441 -7.203 23.484 1 85.88 15 GLU B O 1
ATOM 1811 N N . LYS B 1 16 ? 5.363 -6.492 24.469 1 87.62 16 LYS B N 1
ATOM 1812 C CA . LYS B 1 16 ? 5.262 -5.191 23.812 1 87.62 16 LYS B CA 1
ATOM 1813 C C . LYS B 1 16 ? 5.277 -5.336 22.297 1 87.62 16 LYS B C 1
ATOM 1815 O O . LYS B 1 16 ? 4.473 -4.719 21.594 1 87.62 16 LYS B O 1
ATOM 1820 N N . ASP B 1 17 ? 6.191 -6.148 21.844 1 86 17 ASP B N 1
ATOM 1821 C CA . ASP B 1 17 ? 6.312 -6.398 20.406 1 86 17 ASP B CA 1
ATOM 1822 C C . ASP B 1 17 ? 5.012 -6.961 19.828 1 86 17 ASP B C 1
ATOM 1824 O O . ASP B 1 17 ? 4.539 -6.512 18.797 1 86 17 ASP B O 1
ATOM 1828 N N . SER B 1 18 ? 4.504 -7.914 20.516 1 85.19 18 SER B N 1
ATOM 1829 C CA . SER B 1 18 ? 3.279 -8.57 20.062 1 85.19 18 SER B CA 1
ATOM 1830 C C . SER B 1 18 ? 2.107 -7.59 20.047 1 85.19 18 SER B C 1
ATOM 1832 O O . SER B 1 18 ? 1.334 -7.566 19.078 1 85.19 18 SER B O 1
ATOM 1834 N N . LEU B 1 19 ? 1.965 -6.828 21.047 1 89.12 19 LEU B N 1
ATOM 1835 C CA . LEU B 1 19 ? 0.878 -5.855 21.141 1 89.12 19 LEU B CA 1
ATOM 1836 C C . LEU B 1 19 ? 1.025 -4.781 20.062 1 89.12 19 LEU B C 1
ATOM 1838 O O . LEU B 1 19 ? 0.039 -4.371 19.453 1 89.12 19 LEU B O 1
ATOM 1842 N N . PHE B 1 20 ? 2.229 -4.371 19.906 1 92.12 20 PHE B N 1
ATOM 1843 C CA . PHE B 1 20 ? 2.516 -3.365 18.891 1 92.12 20 PHE B CA 1
ATOM 1844 C C . PHE B 1 20 ? 2.143 -3.875 17.5 1 92.12 20 PHE B C 1
ATOM 1846 O O . PHE B 1 20 ? 1.454 -3.186 16.75 1 92.12 20 PHE B O 1
ATOM 1853 N N . GLU B 1 21 ? 2.568 -5.02 17.188 1 86.31 21 GLU B N 1
ATOM 1854 C CA . GLU B 1 21 ? 2.303 -5.617 15.883 1 86.31 21 GLU B CA 1
ATOM 1855 C C . GLU B 1 21 ? 0.807 -5.812 15.656 1 86.31 21 GLU B C 1
ATOM 1857 O O . GLU B 1 21 ? 0.291 -5.512 14.578 1 86.31 21 GLU B O 1
ATOM 1862 N N . LYS B 1 22 ? 0.199 -6.258 16.625 1 86.94 22 LYS B N 1
ATOM 1863 C CA . LYS B 1 22 ? -1.24 -6.488 16.547 1 86.94 22 LYS B CA 1
ATOM 1864 C C . LYS B 1 22 ? -1.993 -5.188 16.297 1 86.94 22 LYS B C 1
ATOM 1866 O O . LYS B 1 22 ? -2.977 -5.164 15.547 1 86.94 22 LYS B O 1
ATOM 1871 N N . GLU B 1 23 ? -1.499 -4.145 16.844 1 91.69 23 GLU B N 1
ATOM 1872 C CA . GLU B 1 23 ? -2.18 -2.857 16.781 1 91.69 23 GLU B CA 1
ATOM 1873 C C . GLU B 1 23 ? -1.943 -2.174 15.445 1 91.69 23 GLU B C 1
ATOM 1875 O O . GLU B 1 23 ? -2.836 -1.505 14.914 1 91.69 23 GLU B O 1
ATOM 1880 N N . PHE B 1 24 ? -0.773 -2.402 14.836 1 92.25 24 PHE B N 1
ATOM 1881 C CA . PHE B 1 24 ? -0.406 -1.444 13.805 1 92.25 24 PHE B CA 1
ATOM 1882 C C . PHE B 1 24 ? -0.075 -2.158 12.5 1 92.25 24 PHE B C 1
ATOM 1884 O O . PHE B 1 24 ? -0.041 -1.535 11.43 1 92.25 24 PHE B O 1
ATOM 1891 N N . MET B 1 25 ? 0.128 -3.426 12.5 1 85 25 MET B N 1
ATOM 1892 C CA . MET B 1 25 ? 0.617 -4.133 11.32 1 85 25 MET B CA 1
ATOM 1893 C C . MET B 1 25 ? -0.365 -3.996 10.164 1 85 25 MET B C 1
ATOM 1895 O O . MET B 1 25 ? 0.045 -3.852 9.008 1 85 25 MET B O 1
ATOM 1899 N N . HIS B 1 26 ? -1.586 -4.016 10.438 1 85.94 26 HIS B N 1
ATOM 1900 C CA . HIS B 1 26 ? -2.613 -3.959 9.406 1 85.94 26 HIS B CA 1
ATOM 1901 C C . HIS B 1 26 ? -2.691 -2.568 8.781 1 85.94 26 HIS B C 1
ATOM 1903 O O . HIS B 1 26 ? -3.334 -2.381 7.746 1 85.94 26 HIS B O 1
ATOM 1909 N N . LEU B 1 27 ? -1.967 -1.589 9.336 1 92.12 27 LEU B N 1
ATOM 1910 C CA . LEU B 1 27 ? -2.027 -0.205 8.875 1 92.12 27 LEU B CA 1
ATOM 1911 C C . LEU B 1 27 ? -0.825 0.129 8 1 92.12 27 LEU B C 1
ATOM 1913 O O . LEU B 1 27 ? -0.722 1.242 7.48 1 92.12 27 LEU B O 1
ATOM 1917 N N . LEU B 1 28 ? 0.022 -0.833 7.805 1 88.62 28 LEU B N 1
ATOM 1918 C CA . LEU B 1 28 ? 1.238 -0.551 7.047 1 88.62 28 LEU B CA 1
ATOM 1919 C C . LEU B 1 28 ? 0.917 -0.273 5.582 1 88.62 28 LEU B C 1
ATOM 1921 O O . LEU B 1 28 ? 1.59 0.535 4.938 1 88.62 28 LEU B O 1
ATOM 1925 N N . GLY B 1 29 ? -0.11 -0.907 5.035 1 86.25 29 GLY B N 1
ATOM 1926 C CA . GLY B 1 29 ? -0.56 -0.59 3.688 1 86.25 29 GLY B CA 1
ATOM 1927 C C . GLY B 1 29 ? -1.023 0.847 3.537 1 86.25 29 GLY B C 1
ATOM 1928 O O . GLY B 1 29 ? -0.44 1.615 2.77 1 86.25 29 GLY B O 1
ATOM 1929 N N . PRO B 1 30 ? -1.971 1.124 4.352 1 88.94 30 PRO B N 1
ATOM 1930 C CA . PRO B 1 30 ? -2.434 2.514 4.336 1 88.94 30 PRO B CA 1
ATOM 1931 C C . PRO B 1 30 ? -1.312 3.512 4.613 1 88.94 30 PRO B C 1
ATOM 1933 O O . PRO B 1 30 ? -1.271 4.582 4.004 1 88.94 30 PRO B O 1
ATOM 1936 N N . LEU B 1 31 ? -0.433 3.191 5.52 1 94 31 LEU B N 1
ATOM 1937 C CA . LEU B 1 31 ? 0.7 4.059 5.832 1 94 31 LEU B CA 1
ATOM 1938 C C . LEU B 1 31 ? 1.589 4.25 4.605 1 94 31 LEU B C 1
ATOM 1940 O O . LEU B 1 31 ? 2.043 5.363 4.332 1 94 31 LEU B O 1
ATOM 1944 N N . TYR B 1 32 ? 1.811 3.215 3.932 1 90.62 32 TYR B N 1
ATOM 1945 C CA . TYR B 1 32 ? 2.621 3.293 2.721 1 90.62 32 TYR B CA 1
ATOM 1946 C C . TYR B 1 32 ? 1.941 4.156 1.664 1 90.62 32 TYR B C 1
ATOM 1948 O O . TYR B 1 32 ? 2.588 4.992 1.026 1 90.62 32 TYR B O 1
ATOM 1956 N N . ASN B 1 33 ? 0.677 3.916 1.479 1 88.44 33 ASN B N 1
ATOM 1957 C CA . ASN B 1 33 ? -0.051 4.691 0.479 1 88.44 33 ASN B CA 1
ATOM 1958 C C . ASN B 1 33 ? -0.014 6.184 0.792 1 88.44 33 ASN B C 1
ATOM 1960 O O . ASN B 1 33 ? 0.148 7.008 -0.11 1 88.44 33 ASN B O 1
ATOM 1964 N N . PHE B 1 34 ? -0.165 6.516 2.059 1 94.06 34 PHE B N 1
ATOM 1965 C CA . PHE B 1 34 ? -0.077 7.906 2.492 1 94.06 34 PHE B CA 1
ATOM 1966 C C . PHE B 1 34 ? 1.318 8.461 2.242 1 94.06 34 PHE B C 1
ATOM 1968 O O . PHE B 1 34 ? 1.468 9.531 1.639 1 94.06 34 PHE B O 1
ATOM 1975 N N . GLY B 1 35 ? 2.357 7.719 2.65 1 95.06 35 GLY B N 1
ATOM 1976 C CA . GLY B 1 35 ? 3.734 8.133 2.438 1 95.06 35 GLY B CA 1
ATOM 1977 C C . GLY B 1 35 ? 4.086 8.305 0.972 1 95.06 35 GLY B C 1
ATOM 1978 O O . GLY B 1 35 ? 4.801 9.242 0.605 1 95.06 35 GLY B O 1
ATOM 1979 N N . TYR B 1 36 ? 3.559 7.453 0.176 1 91.06 36 TYR B N 1
ATOM 1980 C CA . TYR B 1 36 ? 3.832 7.523 -1.255 1 91.06 36 TYR B CA 1
ATOM 1981 C C . TYR B 1 36 ? 3.23 8.781 -1.867 1 91.06 36 TYR B C 1
ATOM 1983 O O . TYR B 1 36 ? 3.863 9.438 -2.699 1 91.06 36 TYR B O 1
ATOM 1991 N N . ARG B 1 37 ? 2.041 9.086 -1.455 1 90.75 37 ARG B N 1
ATOM 1992 C CA . ARG B 1 37 ? 1.371 10.266 -1.996 1 90.75 37 ARG B CA 1
ATOM 1993 C C . ARG B 1 37 ? 2.08 11.547 -1.563 1 90.75 37 ARG B C 1
ATOM 1995 O O . ARG B 1 37 ? 2.002 12.562 -2.25 1 90.75 37 ARG B O 1
ATOM 2002 N N . LEU B 1 38 ? 2.754 11.469 -0.524 1 93.81 38 LEU B N 1
ATOM 2003 C CA . LEU B 1 38 ? 3.48 12.641 -0.05 1 93.81 38 LEU B CA 1
ATOM 2004 C C . LEU B 1 38 ? 4.852 12.742 -0.714 1 93.81 38 LEU B C 1
ATOM 2006 O O . LEU B 1 38 ? 5.285 13.828 -1.093 1 93.81 38 LEU B O 1
ATOM 2010 N N . THR B 1 39 ? 5.477 11.625 -0.829 1 93.69 39 THR B N 1
ATOM 2011 C CA . THR B 1 39 ? 6.859 11.641 -1.298 1 93.69 39 THR B CA 1
ATOM 2012 C C . THR B 1 39 ? 6.918 11.516 -2.818 1 93.69 39 THR B C 1
ATOM 2014 O O . THR B 1 39 ? 7.891 11.945 -3.443 1 93.69 39 THR B O 1
ATOM 2017 N N . LEU B 1 40 ? 5.965 10.812 -3.402 1 89 40 LEU B N 1
ATOM 2018 C CA . LEU B 1 40 ? 5.848 10.562 -4.832 1 89 40 LEU B CA 1
ATOM 2019 C C . LEU B 1 40 ? 7.023 9.727 -5.332 1 89 40 LEU B C 1
ATOM 2021 O O . LEU B 1 40 ? 7.434 9.852 -6.488 1 89 40 LEU B O 1
ATOM 2025 N N . ASP B 1 41 ? 7.629 9.031 -4.398 1 88.94 41 ASP B N 1
ATOM 2026 C CA . ASP B 1 41 ? 8.766 8.164 -4.676 1 88.94 41 ASP B CA 1
ATOM 2027 C C . ASP B 1 41 ? 8.711 6.902 -3.816 1 88.94 41 ASP B C 1
ATOM 2029 O O . ASP B 1 41 ? 8.555 6.984 -2.596 1 88.94 41 ASP B O 1
ATOM 2033 N N . GLU B 1 42 ? 8.852 5.824 -4.469 1 86.5 42 GLU B N 1
ATOM 2034 C CA . GLU B 1 42 ? 8.711 4.539 -3.791 1 86.5 42 GLU B CA 1
ATOM 2035 C C . GLU B 1 42 ? 9.766 4.371 -2.699 1 86.5 42 GLU B C 1
ATOM 2037 O O . GLU B 1 42 ? 9.445 3.961 -1.582 1 86.5 42 GLU B O 1
ATOM 2042 N N . ASP B 1 43 ? 11.023 4.629 -3.01 1 89.19 43 ASP B N 1
ATOM 2043 C CA . ASP B 1 43 ? 12.109 4.461 -2.047 1 89.19 43 ASP B CA 1
ATOM 2044 C C . ASP B 1 43 ? 11.945 5.41 -0.862 1 89.19 43 ASP B C 1
ATOM 2046 O O . ASP B 1 43 ? 12.094 5.004 0.292 1 89.19 43 ASP B O 1
ATOM 2050 N N . ASP B 1 44 ? 11.578 6.648 -1.165 1 93.06 44 ASP B N 1
ATOM 2051 C CA . ASP B 1 44 ? 11.359 7.633 -0.112 1 93.06 44 ASP B CA 1
ATOM 2052 C C . ASP B 1 44 ? 10.164 7.25 0.757 1 93.06 44 ASP B C 1
ATOM 2054 O O . ASP B 1 44 ? 10.188 7.438 1.976 1 93.06 44 ASP B O 1
ATOM 2058 N N . ALA B 1 45 ? 9.141 6.73 0.088 1 93.38 45 ALA B N 1
ATOM 2059 C CA . ALA B 1 45 ? 7.953 6.301 0.828 1 93.38 45 ALA B CA 1
ATOM 2060 C C . ALA B 1 45 ? 8.289 5.164 1.787 1 93.38 45 ALA B C 1
ATOM 2062 O O . ALA B 1 45 ? 7.863 5.172 2.945 1 93.38 45 ALA B O 1
ATOM 2063 N N . ASN B 1 46 ? 9.109 4.27 1.303 1 89.75 46 ASN B N 1
ATOM 2064 C CA . ASN B 1 46 ? 9.523 3.146 2.143 1 89.75 46 ASN B CA 1
ATOM 2065 C C . ASN B 1 46 ? 10.344 3.611 3.34 1 89.75 46 ASN B C 1
ATOM 2067 O O . ASN B 1 46 ? 10.125 3.154 4.465 1 89.75 46 ASN B O 1
ATOM 2071 N N . ASP B 1 47 ? 11.258 4.441 3.072 1 93 47 ASP B N 1
ATOM 2072 C CA . ASP B 1 47 ? 12.07 5 4.152 1 93 47 ASP B CA 1
ATOM 2073 C C . ASP B 1 47 ? 11.195 5.727 5.172 1 93 47 ASP B C 1
ATOM 2075 O O . ASP B 1 47 ? 11.383 5.574 6.379 1 93 47 ASP B O 1
ATOM 2079 N N . LEU B 1 48 ? 10.305 6.461 4.688 1 95.56 48 LEU B N 1
ATOM 2080 C CA . LEU B 1 48 ? 9.406 7.234 5.543 1 95.56 48 LEU B CA 1
ATOM 2081 C C . LEU B 1 48 ? 8.555 6.312 6.41 1 95.56 48 LEU B C 1
ATOM 2083 O O . LEU B 1 48 ? 8.391 6.555 7.605 1 95.56 48 LEU B O 1
ATOM 2087 N N . VAL B 1 49 ? 8 5.27 5.832 1 95 49 VAL B N 1
ATOM 2088 C CA . VAL B 1 49 ? 7.16 4.316 6.555 1 95 49 VAL B CA 1
ATOM 2089 C C . VAL B 1 49 ? 7.992 3.588 7.605 1 95 49 VAL B C 1
ATOM 2091 O O . VAL B 1 49 ? 7.547 3.4 8.742 1 95 49 VAL B O 1
ATOM 2094 N N . GLN B 1 50 ? 9.156 3.195 7.207 1 91 50 GLN B N 1
ATOM 2095 C CA . GLN B 1 50 ? 10.031 2.516 8.156 1 91 50 GLN B CA 1
ATOM 2096 C C . GLN B 1 50 ? 10.352 3.406 9.352 1 91 50 GLN B C 1
ATOM 2098 O O . GLN B 1 50 ? 10.234 2.975 10.5 1 91 50 GLN B O 1
ATOM 2103 N N . GLU B 1 51 ? 10.766 4.625 9.031 1 94.75 51 GLU B N 1
ATOM 2104 C CA . GLU B 1 51 ? 11.07 5.566 10.102 1 94.75 51 GLU B CA 1
ATOM 2105 C C . GLU B 1 51 ? 9.844 5.816 10.984 1 94.75 51 GLU B C 1
ATOM 2107 O O . GLU B 1 51 ? 9.961 5.887 12.211 1 94.75 51 GLU B O 1
ATOM 2112 N N . THR B 1 52 ? 8.688 5.969 10.367 1 96.88 52 THR B N 1
ATOM 2113 C CA . THR B 1 52 ? 7.449 6.188 11.102 1 96.88 52 THR B CA 1
ATOM 2114 C C . THR B 1 52 ? 7.156 5.016 12.031 1 96.88 52 THR B C 1
ATOM 2116 O O . THR B 1 52 ? 6.789 5.211 13.195 1 96.88 52 THR B O 1
ATOM 2119 N N . TYR B 1 53 ? 7.324 3.832 11.5 1 93.94 53 TYR B N 1
ATOM 2120 C CA . TYR B 1 53 ? 7.062 2.623 12.273 1 93.94 53 TYR B CA 1
ATOM 2121 C C . TYR B 1 53 ? 8.008 2.525 13.469 1 93.94 53 TYR B C 1
ATOM 2123 O O . TYR B 1 53 ? 7.582 2.17 14.57 1 93.94 53 TYR B O 1
ATOM 2131 N N . LEU B 1 54 ? 9.234 2.805 13.32 1 92 54 LEU B N 1
ATOM 2132 C CA . LEU B 1 54 ? 10.219 2.783 14.398 1 92 54 LEU B CA 1
ATOM 2133 C C . LEU B 1 54 ? 9.875 3.816 15.469 1 92 54 LEU B C 1
ATOM 2135 O O . LEU B 1 54 ? 9.953 3.529 16.672 1 92 54 LEU B O 1
ATOM 2139 N N . LYS B 1 55 ? 9.523 4.973 15.023 1 96.38 55 LYS B N 1
ATOM 2140 C CA . LYS B 1 55 ? 9.133 6.012 15.969 1 96.38 55 LYS B CA 1
ATOM 2141 C C . LYS B 1 55 ? 7.875 5.613 16.734 1 96.38 55 LYS B C 1
ATOM 2143 O O . LYS B 1 55 ? 7.777 5.848 17.938 1 96.38 55 LYS B O 1
ATOM 2148 N N . ALA B 1 56 ? 6.938 5.055 15.938 1 96.75 56 ALA B N 1
ATOM 2149 C CA . ALA B 1 56 ? 5.723 4.578 16.594 1 96.75 56 ALA B CA 1
ATOM 2150 C C . ALA B 1 56 ? 6.055 3.566 17.688 1 96.75 56 ALA B C 1
ATOM 2152 O O . ALA B 1 56 ? 5.465 3.598 18.766 1 96.75 56 ALA B O 1
ATOM 2153 N N . TYR B 1 57 ? 6.973 2.732 17.438 1 92.94 57 TYR B N 1
ATOM 2154 C CA . TYR B 1 57 ? 7.383 1.747 18.422 1 92.94 57 TYR B CA 1
ATOM 2155 C C . TYR B 1 57 ? 7.996 2.424 19.641 1 92.94 57 TYR B C 1
ATOM 2157 O O . TYR B 1 57 ? 7.703 2.053 20.781 1 92.94 57 TYR B O 1
ATOM 2165 N N . ARG B 1 58 ? 8.812 3.355 19.359 1 93.88 58 ARG B N 1
ATOM 2166 C CA . ARG B 1 58 ? 9.477 4.09 20.438 1 93.88 58 ARG B CA 1
ATOM 2167 C C . ARG B 1 58 ? 8.461 4.809 21.312 1 93.88 58 ARG B C 1
ATOM 2169 O O . ARG B 1 58 ? 8.625 4.879 22.531 1 93.88 58 ARG B O 1
ATOM 2176 N N . PHE B 1 59 ? 7.473 5.293 20.703 1 95.19 59 PHE B N 1
ATOM 2177 C CA . PHE B 1 59 ? 6.496 6.098 21.422 1 95.19 59 PHE B CA 1
ATOM 2178 C C . PHE B 1 59 ? 5.293 5.254 21.828 1 95.19 59 PHE B C 1
ATOM 2180 O O . PHE B 1 59 ? 4.285 5.789 22.297 1 95.19 59 PHE B O 1
ATOM 2187 N N . PHE B 1 60 ? 5.367 4.043 21.672 1 94.44 60 PHE B N 1
ATOM 2188 C CA . PHE B 1 60 ? 4.223 3.164 21.875 1 94.44 60 PHE B CA 1
ATOM 2189 C C . PHE B 1 60 ? 3.676 3.307 23.297 1 94.44 60 PHE B C 1
ATOM 2191 O O . PHE B 1 60 ? 2.471 3.178 23.516 1 94.44 60 PHE B O 1
ATOM 2198 N N . ASP B 1 61 ? 4.496 3.625 24.234 1 92.62 61 ASP B N 1
ATOM 2199 C CA . ASP B 1 61 ? 4.078 3.781 25.625 1 92.62 61 ASP B CA 1
ATOM 2200 C C . ASP B 1 61 ? 3.119 4.961 25.766 1 92.62 61 ASP B C 1
ATOM 2202 O O . ASP B 1 61 ? 2.324 5.004 26.719 1 92.62 61 ASP B O 1
ATOM 2206 N N . SER B 1 62 ? 3.201 5.867 24.875 1 93.12 62 SER B N 1
ATOM 2207 C CA . SER B 1 62 ? 2.34 7.043 24.953 1 93.12 62 SER B CA 1
ATOM 2208 C C . SER B 1 62 ? 1.041 6.824 24.188 1 93.12 62 SER B C 1
ATOM 2210 O O . SER B 1 62 ? 0.115 7.633 24.281 1 93.12 62 SER B O 1
ATOM 2212 N N . TYR B 1 63 ? 0.933 5.746 23.422 1 94.62 63 TYR B N 1
ATOM 2213 C CA . TYR B 1 63 ? -0.283 5.43 22.672 1 94.62 63 TYR B CA 1
ATOM 2214 C C . TYR B 1 63 ? -1.38 4.938 23.609 1 94.62 63 TYR B C 1
ATOM 2216 O O . TYR B 1 63 ? -1.138 4.082 24.469 1 94.62 63 TYR B O 1
ATOM 2224 N N . GLU B 1 64 ? -2.537 5.547 23.547 1 91.94 64 GLU B N 1
ATOM 2225 C CA . GLU B 1 64 ? -3.686 5.113 24.328 1 91.94 64 GLU B CA 1
ATOM 2226 C C . GLU B 1 64 ? -4.496 4.051 23.594 1 91.94 64 GLU B C 1
ATOM 2228 O O . GLU B 1 64 ? -5.152 4.344 22.594 1 91.94 64 GLU B O 1
ATOM 2233 N N . LYS B 1 65 ? -4.492 2.869 24.172 1 89.44 65 LYS B N 1
ATOM 2234 C CA . LYS B 1 65 ? -5.227 1.765 23.562 1 89.44 65 LYS B CA 1
ATOM 2235 C C . LYS B 1 65 ? -6.699 2.113 23.391 1 89.44 65 LYS B C 1
ATOM 2237 O O . LYS B 1 65 ? -7.316 2.693 24.281 1 89.44 65 LYS B O 1
ATOM 2242 N N . GLY B 1 66 ? -7.234 1.747 22.281 1 89.62 66 GLY B N 1
ATOM 2243 C CA . GLY B 1 66 ? -8.641 1.996 22.031 1 89.62 66 GLY B CA 1
ATOM 2244 C C . GLY B 1 66 ? -8.898 3.293 21.281 1 89.62 66 GLY B C 1
ATOM 2245 O O . GLY B 1 66 ? -10.023 3.559 20.859 1 89.62 66 GLY B O 1
ATOM 2246 N N . THR B 1 67 ? -7.82 4.078 21.109 1 92.31 67 THR B N 1
ATOM 2247 C CA . THR B 1 67 ? -7.965 5.285 20.312 1 92.31 67 THR B CA 1
ATOM 2248 C C . THR B 1 67 ? -7.719 4.98 18.828 1 92.31 67 THR B C 1
ATOM 2250 O O . THR B 1 67 ? -7.504 3.824 18.453 1 92.31 67 THR B O 1
ATOM 2253 N N . ASN B 1 68 ? -7.848 5.977 18.031 1 94.44 68 ASN B N 1
ATOM 2254 C CA . ASN B 1 68 ? -7.715 5.797 16.594 1 94.44 68 ASN B CA 1
ATOM 2255 C C . ASN B 1 68 ? -6.266 5.555 16.188 1 94.44 68 ASN B C 1
ATOM 2257 O O . ASN B 1 68 ? -5.496 6.504 16.016 1 94.44 68 ASN B O 1
ATOM 2261 N N . ALA B 1 69 ? -5.934 4.305 16.078 1 95.88 69 ALA B N 1
ATOM 2262 C CA . ALA B 1 69 ? -4.57 3.889 15.758 1 95.88 69 ALA B CA 1
ATOM 2263 C C . ALA B 1 69 ? -4.105 4.48 14.438 1 95.88 69 ALA B C 1
ATOM 2265 O O . ALA B 1 69 ? -2.953 4.906 14.305 1 95.88 69 ALA B O 1
ATOM 2266 N N . LYS B 1 70 ? -4.965 4.52 13.469 1 96.06 70 LYS B N 1
ATOM 2267 C CA . LYS B 1 70 ? -4.633 5.055 12.148 1 96.06 70 LYS B CA 1
ATOM 2268 C C . LYS B 1 70 ? -4.258 6.531 12.227 1 96.06 70 LYS B C 1
ATOM 2270 O O . LYS B 1 70 ? -3.221 6.941 11.703 1 96.06 70 LYS B O 1
ATOM 2275 N N . ALA B 1 71 ? -5.066 7.266 12.914 1 97.12 71 ALA B N 1
ATOM 2276 C CA . ALA B 1 71 ? -4.801 8.695 13.07 1 97.12 71 ALA B CA 1
ATOM 2277 C C . ALA B 1 71 ? -3.477 8.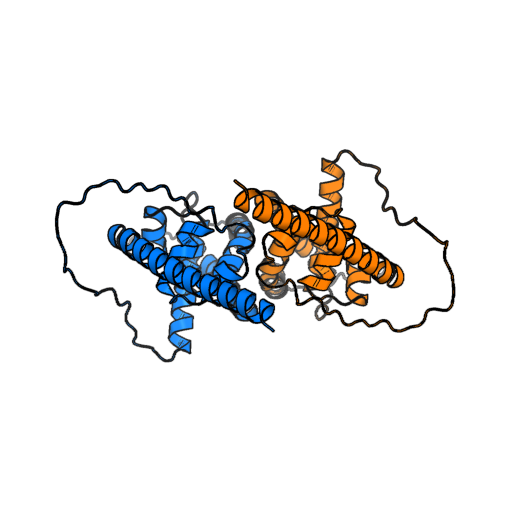922 13.797 1 97.12 71 ALA B C 1
ATOM 2279 O O . ALA B 1 71 ? -2.711 9.82 13.43 1 97.12 71 ALA B O 1
ATOM 2280 N N . TRP B 1 72 ? -3.297 8.141 14.859 1 97.12 72 TRP B N 1
ATOM 2281 C CA . TRP B 1 72 ? -2.072 8.266 15.648 1 97.12 72 TRP B CA 1
ATOM 2282 C C . TRP B 1 72 ? -0.843 8.008 14.781 1 97.12 72 TRP B C 1
ATOM 2284 O O . TRP B 1 72 ? 0.117 8.781 14.812 1 97.12 72 TRP B O 1
ATOM 2294 N N . LEU B 1 73 ? -0.854 7.035 13.961 1 96.94 73 LEU B N 1
ATOM 2295 C CA . LEU B 1 73 ? 0.246 6.688 13.07 1 96.94 73 LEU B CA 1
ATOM 2296 C C . LEU B 1 73 ? 0.406 7.73 11.969 1 96.94 73 LEU B C 1
ATOM 2298 O O . LEU B 1 73 ? 1.529 8.078 11.602 1 96.94 73 LEU B O 1
ATOM 2302 N N . PHE B 1 74 ? -0.669 8.172 11.398 1 97.75 74 PHE B N 1
ATOM 2303 C CA . PHE B 1 74 ? -0.625 9.172 10.336 1 97.75 74 PHE B CA 1
ATOM 2304 C C . PHE B 1 74 ? -0.009 10.469 10.836 1 97.75 74 PHE B C 1
ATOM 2306 O O . PHE B 1 74 ? 0.694 11.156 10.094 1 97.75 74 PHE B O 1
ATOM 2313 N N . ARG B 1 75 ? -0.294 10.773 12.078 1 97.56 75 ARG B N 1
ATOM 2314 C CA . ARG B 1 75 ? 0.324 11.961 12.68 1 97.56 75 ARG B CA 1
ATOM 2315 C C . ARG B 1 75 ? 1.841 11.812 12.734 1 97.56 75 ARG B C 1
ATOM 2317 O O . ARG B 1 75 ? 2.574 12.734 12.375 1 97.56 75 ARG B O 1
ATOM 2324 N N . ILE B 1 76 ? 2.27 10.656 13.188 1 97.88 76 ILE B N 1
ATOM 2325 C CA . ILE B 1 76 ? 3.705 10.406 13.266 1 97.88 76 ILE B CA 1
ATOM 2326 C C . ILE B 1 76 ? 4.312 10.461 11.867 1 97.88 76 ILE B C 1
ATOM 2328 O O . ILE B 1 76 ? 5.379 11.055 11.672 1 97.88 76 ILE B O 1
ATOM 2332 N N . LEU B 1 77 ? 3.658 9.867 10.906 1 98.06 77 LEU B N 1
ATOM 2333 C CA . LEU B 1 77 ? 4.152 9.859 9.531 1 98.06 77 LEU B CA 1
ATOM 2334 C C . LEU B 1 77 ? 4.25 11.281 8.984 1 98.06 77 LEU B C 1
ATOM 2336 O O . LEU B 1 77 ? 5.285 11.672 8.438 1 98.06 77 LEU B O 1
ATOM 2340 N N . LYS B 1 78 ? 3.184 12.023 9.133 1 97.38 78 LYS B N 1
ATOM 2341 C CA . LYS B 1 78 ? 3.156 13.398 8.648 1 97.38 78 LYS B CA 1
ATOM 2342 C C . LYS B 1 78 ? 4.285 14.219 9.266 1 97.38 78 LYS B C 1
ATOM 2344 O O . LYS B 1 78 ? 5.004 14.93 8.562 1 97.38 78 LYS B O 1
ATOM 2349 N N . ASN B 1 79 ? 4.484 14.102 10.555 1 96.56 79 ASN B N 1
ATOM 2350 C CA . ASN B 1 79 ? 5.547 14.828 11.242 1 96.56 79 ASN B CA 1
ATOM 2351 C C . ASN B 1 79 ? 6.926 14.414 10.734 1 96.56 79 ASN B C 1
ATOM 2353 O O . ASN B 1 79 ? 7.805 15.258 10.547 1 96.56 79 ASN B O 1
ATOM 2357 N N . THR B 1 80 ? 7.078 13.156 10.602 1 97.38 80 THR B N 1
ATOM 2358 C CA . THR B 1 80 ? 8.344 12.633 10.094 1 97.38 80 THR B CA 1
ATOM 2359 C C . THR B 1 80 ? 8.625 13.164 8.695 1 97.38 80 THR B C 1
ATOM 2361 O O . THR B 1 80 ? 9.75 13.57 8.391 1 97.38 80 THR B O 1
ATOM 2364 N N . PHE B 1 81 ? 7.629 13.203 7.867 1 97.5 81 PHE B N 1
ATOM 2365 C CA . PHE B 1 81 ? 7.742 13.711 6.504 1 97.5 81 PHE B CA 1
ATOM 2366 C C . PHE B 1 81 ? 8.141 15.18 6.496 1 97.5 81 PHE B C 1
ATOM 2368 O O . PHE B 1 81 ? 9.047 15.578 5.766 1 97.5 81 PHE B O 1
ATOM 2375 N N . ILE B 1 82 ? 7.414 15.922 7.219 1 93.69 82 ILE B N 1
ATOM 2376 C CA . ILE B 1 82 ? 7.652 17.359 7.254 1 93.69 82 ILE B CA 1
ATOM 2377 C C . ILE B 1 82 ? 9.094 17.641 7.68 1 93.69 82 ILE B C 1
ATOM 2379 O O . ILE B 1 82 ? 9.766 18.484 7.102 1 93.69 82 ILE B O 1
ATOM 2383 N N . ASN B 1 83 ? 9.555 16.969 8.664 1 92.88 83 ASN B N 1
ATOM 2384 C CA . ASN B 1 83 ? 10.922 17.141 9.148 1 92.88 83 ASN B CA 1
ATOM 2385 C C . ASN B 1 83 ? 11.945 16.797 8.07 1 92.88 83 ASN B C 1
ATOM 2387 O O . ASN B 1 83 ? 12.922 17.531 7.875 1 92.88 83 ASN B O 1
ATOM 2391 N N . GLU B 1 84 ? 11.742 15.758 7.363 1 91.44 84 GLU B N 1
ATOM 2392 C CA . GLU B 1 84 ? 12.641 15.336 6.293 1 91.44 84 GLU B CA 1
ATOM 2393 C C . GLU B 1 84 ? 12.578 16.297 5.109 1 91.44 84 GLU B C 1
ATOM 2395 O O . GLU B 1 84 ? 13.602 16.609 4.496 1 91.44 84 GLU B O 1
ATOM 2400 N N . TYR B 1 85 ? 11.398 16.609 4.801 1 88.31 85 TYR B N 1
ATOM 2401 C CA . TYR B 1 85 ? 11.164 17.531 3.689 1 88.31 85 TYR B CA 1
ATOM 2402 C C . TYR B 1 85 ? 11.859 18.859 3.924 1 88.31 85 TYR B C 1
ATOM 2404 O O . TYR B 1 85 ? 12.469 19.422 3.01 1 88.31 85 TYR B O 1
ATOM 2412 N N . ARG B 1 86 ? 11.703 19.375 5.094 1 87.19 86 ARG B N 1
ATOM 2413 C CA . ARG B 1 86 ? 12.336 20.641 5.461 1 87.19 86 ARG B CA 1
ATOM 2414 C C . ARG B 1 86 ? 13.852 20.531 5.395 1 87.19 86 ARG B C 1
ATOM 2416 O O . ARG B 1 86 ? 14.531 21.484 4.992 1 87.19 86 ARG B O 1
ATOM 2423 N N . ARG B 1 87 ? 14.422 19.422 5.715 1 87.38 87 ARG B N 1
ATOM 2424 C CA . ARG B 1 87 ? 15.867 19.188 5.672 1 87.38 87 ARG B CA 1
ATOM 2425 C C . ARG B 1 87 ? 16.375 19.156 4.234 1 87.38 87 ARG B C 1
ATOM 2427 O O . ARG B 1 87 ? 17.453 19.688 3.938 1 87.38 87 ARG B O 1
ATOM 2434 N N . LYS B 1 88 ? 15.656 18.578 3.414 1 83.94 88 LYS B N 1
ATOM 2435 C CA . LYS B 1 88 ? 16.062 18.422 2.021 1 83.94 88 LYS B CA 1
ATOM 2436 C C . LYS B 1 88 ? 15.922 19.734 1.249 1 83.94 88 LYS B C 1
ATOM 2438 O O . LYS B 1 88 ? 16.672 19.969 0.299 1 83.94 88 LYS B O 1
ATOM 2443 N N . THR B 1 89 ? 14.914 20.438 1.349 1 76.44 89 THR B N 1
ATOM 2444 C CA . THR B 1 89 ? 14.664 21.656 0.578 1 76.44 89 THR B CA 1
ATOM 2445 C C . THR B 1 89 ? 15.398 22.844 1.188 1 76.44 89 THR B C 1
ATOM 2447 O O . THR B 1 89 ? 15.344 23.953 0.659 1 76.44 89 THR B O 1
ATOM 2450 N N . LYS B 1 90 ? 16.547 22.625 1.879 1 61.75 90 LYS B N 1
ATOM 2451 C CA . LYS B 1 90 ? 17.328 23.672 2.529 1 61.75 90 LYS B CA 1
ATOM 2452 C C . LYS B 1 90 ? 16.406 24.781 3.061 1 61.75 90 LYS B C 1
ATOM 2454 O O . LYS B 1 90 ? 16.812 25.938 3.119 1 61.75 90 LYS B O 1
ATOM 2459 N N . GLU B 1 91 ? 15.297 24.797 2.939 1 52.88 91 GLU B N 1
ATOM 2460 C CA . GLU B 1 91 ? 14.406 25.797 3.529 1 52.88 91 GLU B CA 1
ATOM 2461 C C . GLU B 1 91 ? 14.18 25.516 5.012 1 52.88 91 GLU B C 1
ATOM 2463 O O . GLU B 1 91 ? 13.141 24.984 5.395 1 52.88 91 GLU B O 1
ATOM 2468 N N . PRO B 1 92 ? 15.383 25.672 5.645 1 45.44 92 PRO B N 1
ATOM 2469 C CA . PRO B 1 92 ? 15.211 25.438 7.078 1 45.44 92 PRO B CA 1
ATOM 2470 C C . PRO B 1 92 ? 14 26.156 7.656 1 45.44 92 PRO B C 1
ATOM 2472 O O . PRO B 1 92 ? 13.469 25.75 8.695 1 45.44 92 PRO B O 1
ATOM 2475 N N . ASN B 1 93 ? 13.922 27.516 7.355 1 41.81 93 ASN B N 1
ATOM 2476 C CA . ASN B 1 93 ? 13.055 28.5 7.992 1 41.81 93 ASN B CA 1
ATOM 2477 C C . ASN B 1 93 ? 11.594 28.328 7.566 1 41.81 93 ASN B C 1
ATOM 2479 O O . ASN B 1 93 ? 10.781 29.234 7.742 1 41.81 93 ASN B O 1
ATOM 2483 N N . LYS B 1 94 ? 11.297 27.703 6.562 1 44.19 94 LYS B N 1
ATOM 2484 C CA . LYS B 1 94 ? 9.883 27.953 6.293 1 44.19 94 LYS B CA 1
ATOM 2485 C C . LYS B 1 94 ? 9.016 27.578 7.492 1 44.19 94 LYS B C 1
ATOM 2487 O O . LYS B 1 94 ? 9.008 26.422 7.918 1 44.19 94 LYS B O 1
ATOM 2492 N N . VAL B 1 95 ? 8.922 28.5 8.43 1 35.81 95 VAL B N 1
ATOM 2493 C CA . VAL B 1 95 ? 8.016 28.594 9.57 1 35.81 95 VAL B CA 1
ATOM 2494 C C . VAL B 1 95 ? 6.648 28.031 9.203 1 35.81 95 VAL B C 1
ATOM 2496 O O . VAL B 1 95 ? 6.23 28.109 8.039 1 35.81 95 VAL B O 1
ATOM 2499 N N . ASP B 1 96 ? 6.195 27.094 9.977 1 38.47 96 ASP B N 1
ATOM 2500 C CA . ASP B 1 96 ? 4.777 26.75 9.984 1 38.47 96 ASP B CA 1
ATOM 2501 C C . ASP B 1 96 ? 3.912 27.984 9.719 1 38.47 96 ASP B C 1
ATOM 2503 O O . ASP B 1 96 ? 3.895 28.922 10.523 1 38.47 96 ASP B O 1
ATOM 2507 N N . TYR B 1 97 ? 3.846 28.484 8.516 1 33.12 97 TYR B N 1
ATOM 2508 C CA . TYR B 1 97 ? 2.916 29.578 8.258 1 33.12 97 TYR B CA 1
ATOM 2509 C C . TYR B 1 97 ? 1.623 29.391 9.039 1 33.12 97 TYR B C 1
ATOM 2511 O O . TYR B 1 97 ? 0.708 28.703 8.586 1 33.12 97 TYR B O 1
ATOM 2519 N N . GLN B 1 98 ? 1.687 28.969 10.234 1 34.38 98 GLN B N 1
ATOM 2520 C CA . GLN B 1 98 ? 0.482 29.172 11.031 1 34.38 98 GLN B CA 1
ATOM 2521 C C . GLN B 1 98 ? -0.044 30.594 10.875 1 34.38 98 GLN B C 1
ATOM 2523 O O . GLN B 1 98 ? -1.138 30.906 11.344 1 34.38 98 GLN B O 1
ATOM 2528 N N . GLU B 1 99 ? 0.841 31.594 10.648 1 31.61 99 GLU B N 1
ATOM 2529 C CA . GLU B 1 99 ? 0.317 32.906 11.062 1 31.61 99 GLU B CA 1
ATOM 2530 C C . GLU B 1 99 ? -0.684 33.438 10.047 1 31.61 99 GLU B C 1
ATOM 2532 O O . GLU B 1 99 ? -0.932 34.656 9.992 1 31.61 99 GLU B O 1
ATOM 2537 N N . VAL B 1 100 ? -0.888 32.875 8.906 1 31.83 100 VAL B N 1
ATOM 2538 C CA . VAL B 1 100 ? -1.812 33.688 8.133 1 31.83 100 VAL B CA 1
ATOM 2539 C C . VAL B 1 100 ? -3.096 33.906 8.93 1 31.83 100 VAL B C 1
ATOM 2541 O O . VAL B 1 100 ? -3.881 32.969 9.125 1 31.83 100 VAL B O 1
ATOM 2544 N N . GLU B 1 101 ? -3.008 34.75 9.984 1 29.52 101 GLU B N 1
ATOM 2545 C CA . GLU B 1 101 ? -4.047 35.188 10.914 1 29.52 101 GLU B CA 1
ATOM 2546 C C . GLU B 1 101 ? -5.363 35.438 10.188 1 29.52 101 GLU B C 1
ATOM 2548 O O . GLU B 1 101 ? -5.438 35.312 8.969 1 29.52 101 GLU B O 1
ATOM 2553 N N . SER B 1 102 ? -6.043 36.656 10.508 1 28.53 102 SER B N 1
ATOM 2554 C CA . SER B 1 102 ? -7.215 37.25 11.156 1 28.53 102 SER B CA 1
ATOM 2555 C C . SER B 1 102 ? -8.25 37.688 10.133 1 28.53 102 SER B C 1
ATOM 2557 O O . SER B 1 102 ? -9.281 38.25 10.492 1 28.53 102 SER B O 1
ATOM 2559 N N . TYR B 1 103 ? -7.867 38 8.844 1 26.69 103 TYR B N 1
ATOM 2560 C CA . TYR B 1 103 ? -8.75 39.094 8.453 1 26.69 103 TYR B CA 1
ATOM 2561 C C . TYR B 1 103 ? -10.211 38.656 8.508 1 26.69 103 TYR B C 1
ATOM 2563 O O . TYR B 1 103 ? -11.047 39.344 9.086 1 26.69 103 TYR B O 1
ATOM 2571 N N . TYR B 1 104 ? -10.727 38.031 7.324 1 29.69 104 TYR B N 1
ATOM 2572 C CA . TYR B 1 104 ? -12.07 38.375 6.871 1 29.69 104 TYR B CA 1
ATOM 2573 C C . TYR B 1 104 ? -13.133 37.688 7.727 1 29.69 104 TYR B C 1
ATOM 2575 O O . TYR B 1 104 ? -13.25 36.469 7.711 1 29.69 104 TYR B O 1
ATOM 2583 N N . ASN B 1 105 ? -13.406 38.156 8.992 1 29.17 105 ASN B N 1
ATOM 2584 C CA . ASN B 1 105 ? -14.547 37.938 9.867 1 29.17 105 ASN B CA 1
ATOM 2585 C C . ASN B 1 105 ? -15.859 37.938 9.102 1 29.17 105 ASN B C 1
ATOM 2587 O O . ASN B 1 105 ? -16.922 38.188 9.68 1 29.17 105 ASN B O 1
ATOM 2591 N N . SER B 1 106 ? -15.922 38.281 7.816 1 28.67 106 SER B N 1
ATOM 2592 C CA . SER B 1 106 ? -17.312 38.625 7.57 1 28.67 106 SER B CA 1
ATOM 2593 C C . SER B 1 106 ? -18.25 37.5 7.941 1 28.67 106 SER B C 1
ATOM 2595 O O . SER B 1 106 ? -17.844 36.312 7.887 1 28.67 106 SER B O 1
ATOM 2597 N N . ASP B 1 107 ? -19.438 37.844 8.664 1 29 107 ASP B N 1
ATOM 2598 C CA . ASP B 1 107 ? -20.578 37.219 9.344 1 29 107 ASP B CA 1
ATOM 2599 C C . ASP B 1 107 ? -21.125 36.031 8.539 1 29 107 ASP B C 1
ATOM 2601 O O . ASP B 1 107 ? -21.312 34.938 9.078 1 29 107 ASP B O 1
ATOM 2605 N N . GLU B 1 108 ? -22.016 36.438 7.535 1 30.55 108 GLU B N 1
ATOM 2606 C CA . GLU B 1 108 ? -23.359 35.875 7.41 1 30.55 108 GLU B CA 1
ATOM 2607 C C . GLU B 1 108 ? -23.328 34.5 6.754 1 30.55 108 GLU B C 1
ATOM 2609 O O . GLU B 1 108 ? -24.344 33.812 6.719 1 30.55 108 GLU B O 1
ATOM 2614 N N . VAL B 1 109 ? -22.391 34.281 5.773 1 31.48 109 VAL B N 1
ATOM 2615 C CA . VAL B 1 109 ? -23.062 33.344 4.863 1 31.48 109 VAL B CA 1
ATOM 2616 C C . VAL B 1 109 ? -23.094 31.953 5.477 1 31.48 109 VAL B C 1
ATOM 2618 O O . VAL B 1 109 ? -22.047 31.328 5.637 1 31.48 109 VAL B O 1
ATOM 2621 N N . ASN B 1 110 ? -23.891 31.734 6.504 1 30.75 110 ASN B N 1
ATOM 2622 C CA . ASN B 1 110 ? -24.25 30.453 7.086 1 30.75 110 ASN B CA 1
ATOM 2623 C C . ASN B 1 110 ? -24.625 29.438 6.016 1 30.75 110 ASN B C 1
ATOM 2625 O O . ASN B 1 110 ? -25.266 28.422 6.309 1 30.75 110 ASN B O 1
ATOM 2629 N N . GLU B 1 111 ? -24.75 29.906 4.781 1 31.03 111 GLU B N 1
ATOM 2630 C CA . GLU B 1 111 ? -25.5 28.812 4.152 1 31.03 111 GLU B CA 1
ATOM 2631 C C . GLU B 1 111 ? -24.719 27.5 4.207 1 31.03 111 GLU B C 1
ATOM 2633 O O . GLU B 1 111 ? -23.516 27.484 3.971 1 31.03 111 GLU B O 1
ATOM 2638 N N . PRO B 1 112 ? -25.25 26.547 4.965 1 31.47 112 PRO B N 1
ATOM 2639 C CA . PRO B 1 112 ? -24.719 25.172 4.988 1 31.47 112 PRO B CA 1
ATOM 2640 C C . PRO B 1 112 ? -24.375 24.656 3.596 1 31.47 112 PRO B C 1
ATOM 2642 O O . PRO B 1 112 ? -25.266 24.422 2.777 1 31.47 112 PRO B O 1
ATOM 2645 N N . ILE B 1 113 ? -23.688 25.438 2.83 1 30.12 113 ILE B N 1
ATOM 2646 C CA . ILE B 1 113 ? -23.422 24.734 1.583 1 30.12 113 ILE B CA 1
ATOM 2647 C C . ILE B 1 113 ? -22.797 23.375 1.885 1 30.12 113 ILE B C 1
ATOM 2649 O O . ILE B 1 113 ? -21.609 23.281 2.238 1 30.12 113 ILE B O 1
ATOM 2653 N N . THR B 1 114 ? -23.328 22.594 2.748 1 31.27 114 THR B N 1
ATOM 2654 C CA . THR B 1 114 ? -22.922 21.203 2.777 1 31.27 114 THR B CA 1
ATOM 2655 C C . THR B 1 114 ? -22.891 20.609 1.367 1 31.27 114 THR B C 1
ATOM 2657 O O . THR B 1 114 ? -23.922 20.141 0.867 1 31.27 114 THR B O 1
ATOM 2660 N N . SER B 1 115 ? -22.672 21.453 0.403 1 31.41 115 SER B N 1
ATOM 2661 C CA . SER B 1 115 ? -22.609 20.625 -0.788 1 31.41 115 SER B CA 1
ATOM 2662 C C . SER B 1 115 ? -21.766 19.375 -0.549 1 31.41 115 SER B C 1
ATOM 2664 O O . SER B 1 115 ? -20.594 19.484 -0.177 1 31.41 115 SER B O 1
ATOM 2666 N N . ASP B 1 116 ? -22.359 18.359 0.038 1 31.66 116 ASP B N 1
ATOM 2667 C CA . ASP B 1 116 ? -21.953 16.953 0.05 1 31.66 116 ASP B CA 1
ATOM 2668 C C . ASP B 1 116 ? -21.188 16.594 -1.22 1 31.66 116 ASP B C 1
ATOM 2670 O O . ASP B 1 116 ? -21.781 16.078 -2.176 1 31.66 116 ASP B O 1
ATOM 2674 N N . LEU B 1 117 ? -20.766 17.516 -1.92 1 29.69 117 LEU B N 1
ATOM 2675 C CA . LEU B 1 117 ? -19.984 16.922 -3 1 29.69 117 LEU B CA 1
ATOM 2676 C C . LEU B 1 117 ? -19.047 15.859 -2.463 1 29.69 117 LEU B C 1
ATOM 2678 O O . LEU B 1 117 ? -17.953 16.172 -1.966 1 29.69 117 LEU B O 1
ATOM 2682 N N . ARG B 1 118 ? -19.469 15.07 -1.587 1 30.05 118 ARG B N 1
ATOM 2683 C CA . ARG B 1 118 ? -18.719 13.82 -1.473 1 30.05 118 ARG B CA 1
ATOM 2684 C C . ARG B 1 118 ? -18.016 13.484 -2.781 1 30.05 118 ARG B C 1
ATOM 2686 O O . ARG B 1 118 ? -18.656 13.133 -3.77 1 30.05 118 ARG B O 1
ATOM 2693 N N . VAL B 1 119 ? -17.188 14.312 -3.182 1 32.5 119 VAL B N 1
ATOM 2694 C CA . VAL B 1 119 ? -16.297 13.852 -4.246 1 32.5 119 VAL B CA 1
ATOM 2695 C C . VAL B 1 119 ? -16.188 12.328 -4.195 1 32.5 119 VAL B C 1
ATOM 2697 O O . VAL B 1 119 ? -15.969 11.75 -3.127 1 32.5 119 VAL B O 1
ATOM 2700 N N . ASP B 1 120 ? -16.828 11.617 -4.953 1 32.91 120 ASP B N 1
ATOM 2701 C CA . ASP B 1 120 ? -16.594 10.188 -5.164 1 32.91 120 ASP B CA 1
ATOM 2702 C C . ASP B 1 120 ? -15.195 9.789 -4.684 1 32.91 120 ASP B C 1
ATOM 2704 O O . ASP B 1 120 ? -14.219 10.492 -4.938 1 32.91 120 ASP B O 1
ATOM 2708 N N . SER B 1 121 ? -15.148 9.273 -3.531 1 35.09 121 SER B N 1
ATOM 2709 C CA . SER B 1 121 ? -13.953 8.727 -2.902 1 35.09 121 SER B CA 1
ATOM 2710 C C . SER B 1 121 ? -12.906 8.359 -3.945 1 35.09 121 SER B C 1
ATOM 2712 O O . SER B 1 121 ? -13.172 7.57 -4.855 1 35.09 121 SER B O 1
ATOM 2714 N N . LEU B 1 122 ? -12.062 9.312 -4.207 1 40.16 122 LEU B N 1
ATOM 2715 C CA . LEU B 1 122 ? -10.82 9.109 -4.941 1 40.16 122 LEU B CA 1
ATOM 2716 C C . LEU B 1 122 ? -10.164 7.781 -4.555 1 40.16 122 LEU B C 1
ATOM 2718 O O . LEU B 1 122 ? -9.016 7.52 -4.918 1 40.16 122 LEU B O 1
ATOM 2722 N N . ASN B 1 123 ? -10.805 7.105 -3.635 1 41.94 123 ASN B N 1
ATOM 2723 C CA . ASN B 1 123 ? -10.125 5.906 -3.148 1 41.94 123 ASN B CA 1
ATOM 2724 C C . ASN B 1 123 ? -9.578 5.07 -4.297 1 41.94 123 ASN B C 1
ATOM 2726 O O . ASN B 1 123 ? -8.641 4.285 -4.109 1 41.94 123 ASN B O 1
ATOM 2730 N N . ASN B 1 124 ? -10.516 4.797 -5.227 1 44.91 124 ASN B N 1
ATOM 2731 C CA . ASN B 1 124 ? -10.086 3.828 -6.23 1 44.91 124 ASN B CA 1
ATOM 2732 C C . ASN B 1 124 ? -8.836 4.297 -6.961 1 44.91 124 ASN B C 1
ATOM 2734 O O . ASN B 1 124 ? -8.414 5.445 -6.809 1 44.91 124 ASN B O 1
ATOM 2738 N N . MET B 1 125 ? -8.227 3.494 -7.77 1 49.25 125 MET B N 1
ATOM 2739 C CA . MET B 1 125 ? -7.133 3.84 -8.672 1 49.25 125 MET B CA 1
ATOM 2740 C C . MET B 1 125 ? -7.324 5.234 -9.25 1 49.25 125 MET B C 1
ATOM 2742 O O . MET B 1 125 ? -8.156 5.434 -10.141 1 49.25 125 MET B O 1
ATOM 2746 N N . ILE B 1 126 ? -7.02 6.199 -8.406 1 56.5 126 ILE B N 1
ATOM 2747 C CA . ILE B 1 126 ? -7.031 7.57 -8.898 1 56.5 126 ILE B CA 1
ATOM 2748 C C . ILE B 1 126 ? -6.535 7.605 -10.344 1 56.5 126 ILE B C 1
ATOM 2750 O O . ILE B 1 126 ? -5.453 7.098 -10.641 1 56.5 126 ILE B O 1
ATOM 2754 N N . GLY B 1 127 ? -7.445 7.812 -11.188 1 65.5 127 GLY B N 1
ATOM 2755 C CA . GLY B 1 127 ? -6.996 7.949 -12.562 1 65.5 127 GLY B CA 1
ATOM 2756 C C . GLY B 1 127 ? -5.781 8.852 -12.711 1 65.5 127 GLY B C 1
ATOM 2757 O O . GLY B 1 127 ? -5.457 9.609 -11.797 1 65.5 127 GLY B O 1
ATOM 2758 N N . ASP B 1 128 ? -5.031 8.625 -13.664 1 72.44 128 ASP B N 1
ATOM 2759 C CA . ASP B 1 128 ? -3.781 9.328 -13.93 1 72.44 128 ASP B CA 1
ATOM 2760 C C . ASP B 1 128 ? -3.977 10.844 -13.852 1 72.44 128 ASP B C 1
ATOM 2762 O O . ASP B 1 128 ? -3.131 11.555 -13.305 1 72.44 128 ASP B O 1
ATOM 2766 N N . GLU B 1 129 ? -5.145 11.305 -14.227 1 75.56 129 GLU B N 1
ATOM 2767 C CA . GLU B 1 129 ? -5.367 12.742 -14.242 1 75.56 129 GLU B CA 1
ATOM 2768 C C . GLU B 1 129 ? -5.508 13.305 -12.828 1 75.56 129 GLU B C 1
ATOM 2770 O O . GLU B 1 129 ? -4.941 14.352 -12.516 1 75.56 129 GLU B O 1
ATOM 2775 N N . VAL B 1 130 ? -6.215 12.648 -12.023 1 82.44 130 VAL B N 1
ATOM 2776 C CA . VAL B 1 130 ? -6.441 13.094 -10.656 1 82.44 130 VAL B CA 1
ATOM 2777 C C . VAL B 1 130 ? -5.141 13 -9.859 1 82.44 130 VAL B C 1
ATOM 2779 O O . VAL B 1 130 ? -4.801 13.906 -9.102 1 82.44 130 VAL B O 1
ATOM 2782 N N . ALA B 1 131 ? -4.492 11.93 -10.117 1 83.19 131 ALA B N 1
ATOM 2783 C CA . ALA B 1 131 ? -3.213 11.742 -9.438 1 83.19 131 ALA B CA 1
ATOM 2784 C C . ALA B 1 131 ? -2.234 12.859 -9.789 1 83.19 131 ALA B C 1
ATOM 2786 O O . ALA B 1 131 ? -1.573 13.414 -8.906 1 83.19 131 ALA B O 1
ATOM 2787 N N . ASN B 1 132 ? -2.182 13.148 -11.047 1 85.19 132 ASN B N 1
ATOM 2788 C CA . ASN B 1 132 ? -1.279 14.203 -11.5 1 85.19 132 ASN B CA 1
ATOM 2789 C C . ASN B 1 132 ? -1.665 15.562 -10.922 1 85.19 132 ASN B C 1
ATOM 2791 O O . ASN B 1 132 ? -0.795 16.344 -10.539 1 85.19 132 ASN B O 1
ATOM 2795 N N . ALA B 1 133 ? -2.92 15.836 -10.945 1 90.38 133 ALA B N 1
ATOM 2796 C CA . ALA B 1 133 ? -3.393 17.094 -10.391 1 90.38 133 ALA B CA 1
ATOM 2797 C C . ALA B 1 133 ? -3.094 17.188 -8.898 1 90.38 133 ALA B C 1
ATOM 2799 O O . ALA B 1 133 ? -2.684 18.234 -8.398 1 90.38 133 ALA B O 1
ATOM 2800 N N . LEU B 1 134 ? -3.285 16.109 -8.219 1 92.25 134 LEU B N 1
ATOM 2801 C CA . LEU B 1 134 ? -2.988 16.047 -6.793 1 92.25 134 LEU B CA 1
ATOM 2802 C C . LEU B 1 134 ? -1.502 16.266 -6.535 1 92.25 134 LEU B C 1
ATOM 2804 O O . LEU B 1 134 ? -1.13 17 -5.621 1 92.25 134 LEU B O 1
ATOM 2808 N N . ASN B 1 135 ? -0.69 15.664 -7.324 1 89.56 135 ASN B N 1
ATOM 2809 C CA . ASN B 1 135 ? 0.76 15.742 -7.18 1 89.56 135 ASN B CA 1
ATOM 2810 C C . ASN B 1 135 ? 1.269 17.156 -7.422 1 89.56 135 ASN B C 1
ATOM 2812 O O . ASN B 1 135 ? 2.354 17.516 -6.965 1 89.56 135 ASN B O 1
ATOM 2816 N N . ALA B 1 136 ? 0.481 17.891 -8.133 1 92.5 136 ALA B N 1
ATOM 2817 C CA . ALA B 1 136 ? 0.887 19.234 -8.5 1 92.5 136 ALA B CA 1
ATOM 2818 C C . ALA B 1 136 ? 0.545 20.234 -7.387 1 92.5 136 ALA B C 1
ATOM 2820 O O . ALA B 1 136 ? 1.009 21.375 -7.402 1 92.5 136 ALA B O 1
ATOM 2821 N N . LEU B 1 137 ? -0.16 19.875 -6.422 1 95.12 137 LEU B N 1
ATOM 2822 C CA . LEU B 1 137 ? -0.496 20.734 -5.293 1 95.12 137 LEU B CA 1
ATOM 2823 C C . LEU B 1 137 ? 0.707 20.922 -4.379 1 95.12 137 LEU B C 1
ATOM 2825 O O . LEU B 1 137 ? 1.608 20.078 -4.348 1 95.12 137 LEU B O 1
ATOM 2829 N N . ASP B 1 138 ? 0.671 22.062 -3.688 1 93.69 138 ASP B N 1
ATOM 2830 C CA . ASP B 1 138 ? 1.671 22.172 -2.631 1 93.69 138 ASP B CA 1
ATOM 2831 C C . ASP B 1 138 ? 1.457 21.125 -1.548 1 93.69 138 ASP B C 1
ATOM 2833 O O . ASP B 1 138 ? 0.381 20.531 -1.458 1 93.69 138 ASP B O 1
ATOM 2837 N N . VAL B 1 139 ? 2.387 20.891 -0.725 1 93 139 VAL B N 1
ATOM 2838 C CA . VAL B 1 139 ? 2.428 19.781 0.21 1 93 139 VAL B CA 1
ATOM 2839 C C . VAL B 1 139 ? 1.272 19.891 1.201 1 93 139 VAL B C 1
ATOM 2841 O O . VAL B 1 139 ? 0.629 18.891 1.529 1 93 139 VAL B O 1
ATOM 2844 N N . ASP B 1 140 ? 0.971 21.094 1.681 1 95 140 ASP B N 1
ATOM 2845 C CA . ASP B 1 140 ? -0.085 21.266 2.672 1 95 140 ASP B CA 1
ATOM 2846 C C . ASP B 1 140 ? -1.454 20.938 2.084 1 95 140 ASP B C 1
ATOM 2848 O O . ASP B 1 140 ? -2.268 20.281 2.734 1 95 140 ASP B O 1
ATOM 2852 N N . PHE B 1 141 ? -1.649 21.422 0.898 1 96.81 141 PHE B N 1
ATOM 2853 C CA . PHE B 1 141 ? -2.916 21.156 0.224 1 96.81 141 PHE B CA 1
ATOM 2854 C C . PHE B 1 141 ? -3.039 19.688 -0.134 1 96.81 141 PHE B C 1
ATOM 2856 O O . PHE B 1 141 ? -4.098 19.078 0.058 1 96.81 141 PHE B O 1
ATOM 2863 N N . ARG B 1 142 ? -1.96 19.125 -0.616 1 95.88 142 ARG B N 1
ATOM 2864 C CA . ARG B 1 142 ? -1.956 17.703 -0.949 1 95.88 142 ARG B CA 1
ATOM 2865 C C . ARG B 1 142 ? -2.258 16.859 0.28 1 95.88 142 ARG B C 1
ATOM 2867 O O . ARG B 1 142 ? -3.076 15.93 0.218 1 95.88 142 ARG B O 1
ATOM 2874 N N . THR B 1 143 ? -1.681 17.203 1.368 1 97.06 143 THR B N 1
ATOM 2875 C CA . THR B 1 143 ? -1.818 16.453 2.615 1 97.06 143 THR B CA 1
ATOM 2876 C C . THR B 1 143 ? -3.271 16.453 3.084 1 97.06 143 THR B C 1
ATOM 2878 O O . THR B 1 143 ? -3.82 15.398 3.406 1 97.06 143 THR B O 1
ATOM 2881 N N . ILE B 1 144 ? -3.891 17.594 3.104 1 97.69 144 ILE B N 1
ATOM 2882 C CA . ILE B 1 144 ? -5.223 17.703 3.691 1 97.69 144 ILE B CA 1
ATOM 2883 C C . ILE B 1 144 ? -6.246 17.016 2.783 1 97.69 144 ILE B C 1
ATOM 2885 O O . ILE B 1 144 ? -7.223 16.453 3.262 1 97.69 144 ILE B O 1
ATOM 2889 N N . ILE B 1 145 ? -6.047 17.062 1.474 1 96.19 145 ILE B N 1
ATOM 2890 C CA . ILE B 1 145 ? -6.934 16.375 0.54 1 96.19 145 ILE B CA 1
ATOM 2891 C C . ILE B 1 145 ? -6.824 14.867 0.736 1 96.19 145 ILE B C 1
ATOM 2893 O O . ILE B 1 145 ? -7.836 14.172 0.792 1 96.19 145 ILE B O 1
ATOM 2897 N N . ILE B 1 146 ? -5.574 14.398 0.87 1 94.88 146 ILE B N 1
ATOM 2898 C CA . ILE B 1 146 ? -5.363 12.969 1.059 1 94.88 146 ILE B CA 1
ATOM 2899 C C . ILE B 1 146 ? -6.043 12.508 2.348 1 94.88 146 ILE B C 1
ATOM 2901 O O . ILE B 1 146 ? -6.789 11.531 2.35 1 94.88 146 ILE B O 1
ATOM 2905 N N . LEU B 1 147 ? -5.859 13.242 3.414 1 96.94 147 LEU B N 1
ATOM 2906 C CA . LEU B 1 147 ? -6.41 12.859 4.707 1 96.94 147 LEU B CA 1
ATOM 2907 C C . LEU B 1 147 ? -7.934 12.82 4.66 1 96.94 147 LEU B C 1
ATOM 2909 O O . LEU B 1 147 ? -8.555 11.906 5.207 1 96.94 147 LEU B O 1
ATOM 2913 N N . CYS B 1 148 ? -8.555 13.695 4.016 1 95.69 148 CYS B N 1
ATOM 2914 C CA . CYS B 1 148 ? -10.008 13.82 4 1 95.69 148 CYS B CA 1
ATOM 2915 C C . CYS B 1 148 ? -10.617 12.953 2.91 1 95.69 148 CYS B C 1
ATOM 2917 O O . CYS B 1 148 ? -11.32 11.984 3.203 1 95.69 148 CYS B O 1
ATOM 2919 N N . ASP B 1 149 ? -10.242 13.242 1.672 1 91.06 149 ASP B N 1
ATOM 2920 C CA . ASP B 1 149 ? -10.977 12.719 0.522 1 91.06 149 ASP B CA 1
ATOM 2921 C C . ASP B 1 149 ? -10.523 11.305 0.183 1 91.06 149 ASP B C 1
ATOM 2923 O O . ASP B 1 149 ? -11.273 10.531 -0.421 1 91.06 149 ASP B O 1
ATOM 2927 N N . LEU B 1 150 ? -9.367 10.945 0.563 1 87.75 150 LEU B N 1
ATOM 2928 C CA . LEU B 1 150 ? -8.883 9.609 0.248 1 87.75 150 LEU B CA 1
ATOM 2929 C C . LEU B 1 150 ? -8.938 8.703 1.478 1 87.75 150 LEU B C 1
ATOM 2931 O O . LEU B 1 150 ? -9.375 7.555 1.393 1 87.75 150 LEU B O 1
ATOM 2935 N N . GLU B 1 151 ? -8.555 9.211 2.584 1 90.44 151 GLU B N 1
ATOM 2936 C CA . GLU B 1 151 ? -8.453 8.383 3.783 1 90.44 151 GLU B CA 1
ATOM 2937 C C . GLU B 1 151 ? -9.727 8.469 4.625 1 90.44 151 GLU B C 1
ATOM 2939 O O . GLU B 1 151 ? -9.945 7.637 5.508 1 90.44 151 GLU B O 1
ATOM 2944 N N . GLY B 1 152 ? -10.539 9.492 4.449 1 92.56 152 GLY B N 1
ATOM 2945 C CA . GLY B 1 152 ? -11.852 9.57 5.062 1 92.56 152 GLY B CA 1
ATOM 2946 C C . GLY B 1 152 ? -11.82 10.07 6.492 1 92.56 152 GLY B C 1
ATOM 2947 O O . GLY B 1 152 ? -12.719 9.773 7.281 1 92.56 152 GLY B O 1
ATOM 2948 N N . PHE B 1 153 ? -10.828 10.805 6.867 1 95.75 153 PHE B N 1
ATOM 2949 C CA . PHE B 1 153 ? -10.781 11.352 8.219 1 95.75 153 PHE B CA 1
ATOM 2950 C C . PHE B 1 153 ? -11.766 12.5 8.375 1 95.75 153 PHE B C 1
ATOM 2952 O O . PHE B 1 153 ? -11.977 13.273 7.438 1 95.75 153 PHE B O 1
ATOM 2959 N N . THR B 1 154 ? -12.312 12.648 9.547 1 97 154 THR B N 1
ATOM 2960 C CA . THR B 1 154 ? -13.188 13.781 9.852 1 97 154 THR B CA 1
ATOM 2961 C C . THR B 1 154 ? -12.367 15.047 10.078 1 97 154 THR B C 1
ATOM 2963 O O . THR B 1 154 ? -11.156 14.984 10.273 1 97 154 THR B O 1
ATOM 2966 N N . TYR B 1 155 ? -13.117 16.141 10.109 1 97.31 155 TYR B N 1
ATOM 2967 C CA . TYR B 1 155 ? -12.453 17.406 10.383 1 97.31 155 TYR B CA 1
ATOM 2968 C C . TYR B 1 155 ? -11.789 17.406 11.75 1 97.31 155 TYR B C 1
ATOM 2970 O O . TYR B 1 155 ? -10.68 17.922 11.914 1 97.31 155 TYR B O 1
ATOM 2978 N N . GLU B 1 156 ? -12.422 16.797 12.688 1 97.31 156 GLU B N 1
ATOM 2979 C CA . GLU B 1 156 ? -11.891 16.719 14.047 1 97.31 156 GLU B CA 1
ATOM 2980 C C . GLU B 1 156 ? -10.609 15.883 14.094 1 97.31 156 GLU B C 1
ATOM 2982 O O . GLU B 1 156 ? -9.641 16.266 14.75 1 97.31 156 GLU B O 1
ATOM 2987 N N . GLU B 1 157 ? -10.633 14.789 13.477 1 97.44 157 GLU B N 1
ATOM 2988 C CA . GLU B 1 157 ? -9.453 13.938 13.398 1 97.44 157 GLU B CA 1
ATOM 2989 C C . GLU B 1 157 ? -8.305 14.656 12.695 1 97.44 157 GLU B C 1
ATOM 2991 O O . GLU B 1 157 ? -7.156 14.594 13.141 1 97.44 157 GLU B O 1
ATOM 2996 N N . MET B 1 158 ? -8.617 15.32 11.664 1 98.12 158 MET B N 1
ATOM 2997 C CA . MET B 1 158 ? -7.605 16.031 10.891 1 98.12 158 MET B CA 1
ATOM 2998 C C . MET B 1 158 ? -6.988 17.156 11.719 1 98.12 158 MET B C 1
ATOM 3000 O O . MET B 1 158 ? -5.785 17.422 11.617 1 98.12 158 MET B O 1
ATOM 3004 N N . ALA B 1 159 ? -7.848 17.859 12.484 1 98.31 159 ALA B N 1
ATOM 3005 C CA . ALA B 1 159 ? -7.336 18.906 13.359 1 98.31 159 ALA B CA 1
ATOM 3006 C C . ALA B 1 159 ? -6.254 18.359 14.289 1 98.31 159 ALA B C 1
ATOM 3008 O O . ALA B 1 159 ? -5.238 19.031 14.523 1 98.31 159 ALA B O 1
ATOM 3009 N N . LYS B 1 160 ? -6.426 17.141 14.75 1 96.5 160 LYS B N 1
ATOM 3010 C CA . LYS B 1 160 ? -5.477 16.5 15.648 1 96.5 160 LYS B CA 1
ATOM 3011 C C . LYS B 1 160 ? -4.23 16.031 14.898 1 96.5 160 LYS B C 1
ATOM 3013 O O . LYS B 1 160 ? -3.105 16.266 15.344 1 96.5 160 LYS B O 1
ATOM 3018 N N . ILE B 1 161 ? -4.41 15.422 13.734 1 97 161 ILE B N 1
ATOM 3019 C CA . ILE B 1 161 ? -3.311 14.891 12.945 1 97 161 ILE B CA 1
ATOM 3020 C C . ILE B 1 161 ? -2.396 16.031 12.492 1 97 161 ILE B C 1
ATOM 3022 O O . ILE B 1 161 ? -1.171 15.906 12.547 1 97 161 ILE B O 1
ATOM 3026 N N . LEU B 1 162 ? -3.029 17.109 12.086 1 97.19 162 LEU B N 1
ATOM 3027 C CA . LEU B 1 162 ? -2.295 18.219 11.484 1 97.19 162 LEU B CA 1
ATOM 3028 C C . LEU B 1 162 ? -1.888 19.234 12.539 1 97.19 162 LEU B C 1
ATOM 3030 O O . LEU B 1 162 ? -1.055 20.109 12.281 1 97.19 162 LEU B O 1
ATOM 3034 N N . ASP B 1 163 ? -2.516 19.094 13.633 1 96.44 163 ASP B N 1
ATOM 3035 C CA . ASP B 1 163 ? -2.262 20 14.742 1 96.44 163 ASP B CA 1
ATOM 3036 C C . ASP B 1 163 ? -2.592 21.438 14.352 1 96.44 163 ASP B C 1
ATOM 3038 O O . ASP B 1 163 ? -1.751 22.328 14.484 1 96.44 163 ASP B O 1
ATOM 3042 N N . ILE B 1 164 ? -3.822 21.672 13.82 1 97.06 164 ILE B N 1
ATOM 3043 C CA . ILE B 1 164 ? -4.348 22.984 13.469 1 97.06 164 ILE B CA 1
ATOM 3044 C C . ILE B 1 164 ? -5.805 23.094 13.906 1 97.06 164 ILE B C 1
ATOM 3046 O O . ILE B 1 164 ? -6.48 22.078 14.102 1 97.06 164 ILE B O 1
ATOM 3050 N N . PRO B 1 165 ? -6.293 24.344 14.094 1 97.88 165 PRO B N 1
ATOM 3051 C CA . PRO B 1 165 ? -7.695 24.516 14.477 1 97.88 165 PRO B CA 1
ATOM 3052 C C . PRO B 1 165 ? -8.664 23.969 13.43 1 97.88 165 PRO B C 1
ATOM 3054 O O . PRO B 1 165 ? -8.391 24.047 12.234 1 97.88 165 PRO B O 1
ATOM 3057 N N . ILE B 1 166 ? -9.844 23.531 13.969 1 97.62 166 ILE B N 1
ATOM 3058 C CA . ILE B 1 166 ? -10.852 22.922 13.102 1 97.62 166 ILE B CA 1
ATOM 3059 C C . ILE B 1 166 ? -11.281 23.922 12.031 1 97.62 166 ILE B C 1
ATOM 3061 O O . ILE B 1 166 ? -11.57 23.531 10.891 1 97.62 166 ILE B O 1
ATOM 3065 N N . GLY B 1 167 ? -11.344 25.188 12.375 1 97.38 167 GLY B N 1
ATOM 3066 C CA . GLY B 1 167 ? -11.656 26.219 11.398 1 97.38 167 GLY B CA 1
ATOM 3067 C C . GLY B 1 167 ? -10.656 26.281 10.258 1 97.38 167 GLY B C 1
ATOM 3068 O O . GLY B 1 167 ? -11.039 26.438 9.094 1 97.38 167 GLY B O 1
ATOM 3069 N N . THR B 1 168 ? -9.398 26.109 10.594 1 97.5 168 THR B N 1
ATOM 3070 C CA . THR B 1 168 ? -8.336 26.109 9.602 1 97.5 168 THR B CA 1
ATOM 3071 C C . THR B 1 168 ? -8.422 24.875 8.711 1 97.5 168 THR B C 1
ATOM 3073 O O . THR B 1 168 ? -8.148 24.953 7.512 1 97.5 168 THR B O 1
ATOM 3076 N N . VAL B 1 169 ? -8.805 23.75 9.305 1 98.31 169 VAL B N 1
ATOM 3077 C CA . VAL B 1 169 ? -9.031 22.547 8.516 1 98.31 169 VAL B CA 1
ATOM 3078 C C . VAL B 1 169 ? -10.062 22.828 7.426 1 98.31 169 VAL B C 1
ATOM 3080 O O . VAL B 1 169 ? -9.828 22.547 6.246 1 98.31 169 VAL B O 1
ATOM 3083 N N . ARG B 1 170 ? -11.117 23.422 7.805 1 97.5 170 ARG B N 1
ATOM 3084 C CA . ARG B 1 170 ? -12.211 23.688 6.879 1 97.5 170 ARG B CA 1
ATOM 3085 C C . ARG B 1 170 ? -11.773 24.641 5.77 1 97.5 170 ARG B C 1
ATOM 3087 O O . ARG B 1 170 ? -12.008 24.375 4.59 1 97.5 170 ARG B O 1
ATOM 3094 N N . SER B 1 171 ? -11.172 25.688 6.145 1 97.69 171 SER B N 1
ATOM 3095 C CA . SER B 1 171 ? -10.773 26.688 5.168 1 97.69 171 SER B CA 1
ATOM 3096 C C . SER B 1 171 ? -9.711 26.156 4.219 1 97.69 171 SER B C 1
ATOM 3098 O O . SER B 1 171 ? -9.781 26.375 3.008 1 97.69 171 SER B O 1
ATOM 3100 N N . ARG B 1 172 ? -8.734 25.516 4.797 1 97.56 172 ARG B N 1
ATOM 3101 C CA . ARG B 1 172 ? -7.656 24.969 3.977 1 97.56 172 ARG B CA 1
ATOM 3102 C C . ARG B 1 172 ? -8.188 23.906 3.018 1 97.56 172 ARG B C 1
ATOM 3104 O O . ARG B 1 172 ? -7.758 23.828 1.863 1 97.56 172 ARG B O 1
ATOM 3111 N N . LEU B 1 173 ? -9.047 23.031 3.527 1 97.5 173 LEU B N 1
ATOM 3112 C CA . LEU B 1 173 ? -9.641 22.016 2.674 1 97.5 173 LEU B CA 1
ATOM 3113 C C . LEU B 1 173 ? -10.422 22.656 1.526 1 97.5 173 LEU B C 1
ATOM 3115 O O . LEU B 1 173 ? -10.344 22.188 0.386 1 97.5 173 LEU B O 1
ATOM 3119 N N . HIS B 1 174 ? -11.188 23.609 1.846 1 96.69 174 HIS B N 1
ATOM 3120 C CA . HIS B 1 174 ? -11.945 24.312 0.821 1 96.69 174 HIS B CA 1
ATOM 3121 C C . HIS B 1 174 ? -11.023 24.891 -0.248 1 96.69 174 HIS B C 1
ATOM 3123 O O . HIS B 1 174 ? -11.289 24.75 -1.443 1 96.69 174 HIS B O 1
ATOM 3129 N N . ARG B 1 175 ? -10.008 25.531 0.205 1 97.56 175 ARG B N 1
ATOM 3130 C CA . ARG B 1 175 ? -9.047 26.109 -0.729 1 97.56 175 ARG B CA 1
ATOM 3131 C C . ARG B 1 175 ? -8.344 25.031 -1.542 1 97.56 175 ARG B C 1
ATOM 3133 O O . ARG B 1 175 ? -8.172 25.172 -2.756 1 97.56 175 ARG B O 1
ATOM 3140 N N . ALA B 1 176 ? -7.934 24.031 -0.886 1 97.38 176 ALA B N 1
ATOM 3141 C CA . ALA B 1 176 ? -7.238 22.938 -1.544 1 97.38 176 ALA B CA 1
ATOM 3142 C C . ALA B 1 176 ? -8.109 22.312 -2.633 1 97.38 176 ALA B C 1
ATOM 3144 O O . ALA B 1 176 ? -7.625 22.016 -3.727 1 97.38 176 ALA B O 1
ATOM 3145 N N . ARG B 1 177 ? -9.32 22.109 -2.363 1 95.44 177 ARG B N 1
ATOM 3146 C CA . ARG B 1 177 ? -10.258 21.531 -3.322 1 95.44 177 ARG B CA 1
ATOM 3147 C C . ARG B 1 177 ? -10.453 22.453 -4.52 1 95.44 177 ARG B C 1
ATOM 3149 O O . ARG B 1 177 ? -10.594 21.984 -5.652 1 95.44 177 ARG B O 1
ATOM 3156 N N . ASN B 1 178 ? -10.516 23.703 -4.242 1 95.25 178 ASN B N 1
ATOM 3157 C CA . ASN B 1 178 ? -10.641 24.656 -5.34 1 95.25 178 ASN B CA 1
ATOM 3158 C C . ASN B 1 178 ? -9.43 24.625 -6.262 1 95.25 178 ASN B C 1
ATOM 3160 O O . ASN B 1 178 ? -9.57 24.625 -7.488 1 95.25 178 ASN B O 1
ATOM 3164 N N . VAL B 1 179 ? -8.273 24.656 -5.672 1 96.25 179 VAL B N 1
ATOM 3165 C CA . VAL B 1 179 ? -7.055 24.594 -6.469 1 96.25 179 VAL B CA 1
ATOM 3166 C C . VAL B 1 179 ? -7.012 23.281 -7.25 1 96.25 179 VAL B C 1
ATOM 3168 O O . VAL B 1 179 ? -6.621 23.25 -8.414 1 96.25 179 VAL B O 1
ATOM 3171 N N . LEU B 1 180 ? -7.41 22.203 -6.613 1 94.38 180 LEU B N 1
ATOM 3172 C CA . LEU B 1 180 ? -7.461 20.906 -7.285 1 94.38 180 LEU B CA 1
ATOM 3173 C C . LEU B 1 180 ? -8.406 20.953 -8.484 1 94.38 180 LEU B C 1
ATOM 3175 O O . LEU B 1 180 ? -8.086 20.422 -9.547 1 94.38 180 LEU B O 1
ATOM 3179 N N . LYS B 1 181 ? -9.5 21.484 -8.273 1 91.69 181 LYS B N 1
ATOM 3180 C CA . LYS B 1 181 ? -10.484 21.625 -9.344 1 91.69 181 LYS B CA 1
ATOM 3181 C C . LYS B 1 181 ? -9.906 22.406 -10.523 1 91.69 181 LYS B C 1
ATOM 3183 O O . LYS B 1 181 ? -10.117 22.031 -11.68 1 91.69 181 LYS B O 1
ATOM 3188 N N . GLU B 1 182 ? -9.289 23.438 -10.234 1 93.62 182 GLU B N 1
ATOM 3189 C CA . GLU B 1 182 ? -8.664 24.25 -11.273 1 93.62 182 GLU B CA 1
ATOM 3190 C C . GLU B 1 182 ? -7.637 23.453 -12.062 1 93.62 182 GLU B C 1
ATOM 3192 O O . GLU B 1 182 ? -7.578 23.531 -13.289 1 93.62 182 GLU B O 1
ATOM 3197 N N . LYS B 1 183 ? -6.832 22.719 -11.391 1 92.56 183 LYS B N 1
ATOM 3198 C CA . LYS B 1 183 ? -5.809 21.906 -12.039 1 92.56 183 LYS B CA 1
ATOM 3199 C C . LYS B 1 183 ? -6.438 20.828 -12.922 1 92.56 183 LYS B C 1
ATOM 3201 O O . LYS B 1 183 ? -5.871 20.453 -13.953 1 92.56 183 LYS B O 1
ATOM 3206 N N . LEU B 1 184 ? -7.477 20.281 -12.453 1 89.38 184 LEU B N 1
ATOM 3207 C CA . LEU B 1 184 ? -8.172 19.266 -13.219 1 89.38 184 LEU B CA 1
ATOM 3208 C C . LEU B 1 184 ? -8.805 19.859 -14.469 1 89.38 184 LEU B C 1
ATOM 3210 O O . LEU B 1 184 ? -8.836 19.203 -15.523 1 89.38 184 LEU B O 1
ATOM 3214 N N . GLN B 1 185 ? -9.336 21 -14.359 1 87.31 185 GLN B N 1
ATOM 3215 C CA . GLN B 1 185 ? -9.898 21.703 -15.508 1 87.31 185 GLN B CA 1
ATOM 3216 C C . GLN B 1 185 ? -8.828 22 -16.547 1 87.31 185 GLN B C 1
ATOM 3218 O O . GLN B 1 185 ? -9.062 21.859 -17.75 1 87.31 185 GLN B O 1
ATOM 3223 N N . GLU B 1 186 ? -7.762 22.406 -16.094 1 86.69 186 GLU B N 1
ATOM 3224 C CA . GLU B 1 186 ? -6.645 22.688 -17 1 86.69 186 GLU B CA 1
ATOM 3225 C C . GLU B 1 186 ? -6.207 21.422 -17.75 1 86.69 186 GLU B C 1
ATOM 3227 O O . GLU B 1 186 ? -5.875 21.484 -18.922 1 86.69 186 GLU B O 1
ATOM 3232 N N . TYR B 1 187 ? -6.156 20.406 -17.047 1 79.19 187 TYR B N 1
ATOM 3233 C CA . TYR B 1 187 ? -5.789 19.141 -17.672 1 79.19 187 TYR B CA 1
ATOM 3234 C C . TYR B 1 187 ? -6.812 18.734 -18.734 1 79.19 187 TYR B C 1
ATOM 3236 O O . TYR B 1 187 ? -6.449 18.266 -19.812 1 79.19 187 TYR B O 1
ATOM 3244 N N . ALA B 1 188 ? -8.086 18.828 -18.406 1 76.75 188 ALA B N 1
ATOM 3245 C CA . ALA B 1 188 ? -9.164 18.469 -19.344 1 76.75 188 ALA B CA 1
ATOM 3246 C C . ALA B 1 188 ? -9.102 19.328 -20.594 1 76.75 188 ALA B C 1
ATOM 3248 O O . ALA B 1 188 ? -9.312 18.844 -21.703 1 76.75 188 ALA B O 1
ATOM 3249 N N . GLN B 1 189 ? -8.844 20.469 -20.406 1 77.81 189 GLN B N 1
ATOM 3250 C CA . GLN B 1 189 ? -8.734 21.375 -21.531 1 77.81 189 GLN B CA 1
ATOM 3251 C C . GLN B 1 189 ? -7.547 21.016 -22.422 1 77.81 189 GLN B C 1
ATOM 3253 O O . GLN B 1 189 ? -7.645 21.078 -23.641 1 77.81 189 GLN B O 1
ATOM 3258 N N . SER B 1 190 ? -6.531 20.609 -21.75 1 76.38 190 SER B N 1
ATOM 3259 C CA . SER B 1 190 ? -5.34 20.25 -22.516 1 76.38 190 SER B CA 1
ATOM 3260 C C . SER B 1 190 ? -5.566 18.969 -23.297 1 76.38 190 SER B C 1
ATOM 3262 O O . SER B 1 190 ? -5.062 18.828 -24.422 1 76.38 190 SER B O 1
ATOM 3264 N N . MET B 1 191 ? -6.262 18.094 -22.734 1 69.38 191 MET B N 1
ATOM 3265 C CA . MET B 1 191 ? -6.574 16.844 -23.438 1 69.38 191 MET B CA 1
ATOM 3266 C C . MET B 1 191 ? -7.582 17.094 -24.547 1 69.38 191 MET B C 1
ATOM 3268 O O . MET B 1 191 ? -7.531 16.438 -25.594 1 69.38 191 MET B O 1
ATOM 3272 N N . GLY B 1 192 ? -8.609 17.844 -24.297 1 62.75 192 GLY B N 1
ATOM 3273 C CA . GLY B 1 192 ? -9.547 18.234 -25.344 1 62.75 192 GLY B CA 1
ATOM 3274 C C . GLY B 1 192 ? -8.883 18.969 -26.5 1 62.75 192 GLY B C 1
ATOM 3275 O O . GLY B 1 192 ? -9.242 18.766 -27.656 1 62.75 192 GLY B O 1
ATOM 3276 N N . TYR B 1 193 ? -8.102 19.797 -26.219 1 55.06 193 TYR B N 1
ATOM 3277 C CA . TYR B 1 193 ? -7.359 20.516 -27.25 1 55.06 193 TYR B CA 1
ATOM 3278 C C . TYR B 1 193 ? -6.469 19.562 -28.047 1 55.06 193 TYR B C 1
ATOM 3280 O O . TYR B 1 193 ? -6.344 19.672 -29.266 1 55.06 193 TYR B O 1
ATOM 3288 N N . LYS B 1 194 ? -5.895 18.625 -27.391 1 55.59 194 LYS B N 1
ATOM 3289 C CA . LYS B 1 194 ? -5.062 17.656 -28.078 1 55.59 194 LYS B CA 1
ATOM 3290 C C . LYS B 1 194 ? -5.906 16.766 -28.984 1 55.59 194 LYS B C 1
ATOM 3292 O O . LYS B 1 194 ? -5.477 16.391 -30.078 1 55.59 194 LYS B O 1
ATOM 3297 N N . ASP B 1 195 ? -7.035 16.297 -28.594 1 54.91 195 ASP B N 1
ATOM 3298 C CA . ASP B 1 195 ? -7.949 15.516 -29.406 1 54.91 195 ASP B CA 1
ATOM 3299 C C . ASP B 1 195 ? -8.398 16.312 -30.641 1 54.91 195 ASP B C 1
ATOM 3301 O O . ASP B 1 195 ? -8.5 15.758 -31.734 1 54.91 195 ASP B O 1
ATOM 3305 N N . GLN B 1 196 ? -8.672 17.562 -30.516 1 51.16 196 GLN B N 1
ATOM 3306 C CA . GLN B 1 196 ? -9.07 18.406 -31.625 1 51.16 196 GLN B CA 1
ATOM 3307 C C . GLN B 1 196 ? -7.91 18.609 -32.594 1 51.16 196 GLN B C 1
ATOM 3309 O O . GLN B 1 196 ? -8.125 18.688 -33.812 1 51.16 196 GLN B O 1
ATOM 3314 N N . ARG B 1 197 ? -6.762 18.703 -32.156 1 50.06 197 ARG B N 1
ATOM 3315 C CA . ARG B 1 197 ? -5.605 18.859 -33.031 1 50.06 197 ARG B CA 1
ATOM 3316 C C . ARG B 1 197 ? -5.32 17.578 -33.781 1 50.06 197 ARG B C 1
ATOM 3318 O O . ARG B 1 197 ? -4.828 17.609 -34.938 1 50.06 197 ARG B O 1
ATOM 3325 N N . LYS B 1 198 ? -5.457 16.547 -33.156 1 48.66 198 LYS B N 1
ATOM 3326 C CA . LYS B 1 198 ? -5.242 15.281 -33.844 1 48.66 198 LYS B CA 1
ATOM 3327 C C . LYS B 1 198 ? -6.297 15.047 -34.938 1 48.66 198 LYS B C 1
ATOM 3329 O O . LYS B 1 198 ? -6.078 14.266 -35.875 1 48.66 198 LYS B O 1
ATOM 3334 N N . LYS B 1 199 ? -7.484 15.531 -34.719 1 50.28 199 LYS B N 1
ATOM 3335 C CA . LYS B 1 199 ? -8.516 15.375 -35.75 1 50.28 199 LYS B CA 1
ATOM 3336 C C . LYS B 1 199 ? -8.234 16.25 -36.969 1 50.28 199 LYS B C 1
ATOM 3338 O O . LYS B 1 199 ? -8.828 16.078 -38.031 1 50.28 199 LYS B O 1
ATOM 3343 N N . HIS B 1 200 ? -7.496 17.188 -36.781 1 49.38 200 HIS B N 1
ATOM 3344 C CA . HIS B 1 200 ? -7.211 18.078 -37.906 1 49.38 200 HIS B CA 1
ATOM 3345 C C . HIS B 1 200 ? -5.891 17.719 -38.562 1 49.38 200 HIS B C 1
ATOM 3347 O O . HIS B 1 200 ? -5.543 18.297 -39.594 1 49.38 200 HIS B O 1
ATOM 3353 N N . ASP B 1 201 ? -5.156 16.922 -37.906 1 37.16 201 ASP B N 1
ATOM 3354 C CA . ASP B 1 201 ? -4.051 16.516 -38.781 1 37.16 201 ASP B CA 1
ATOM 3355 C C . ASP B 1 201 ? -4.418 15.273 -39.594 1 37.16 201 ASP B C 1
ATOM 3357 O O . ASP B 1 201 ? -5.012 14.328 -39.062 1 37.16 201 ASP B O 1
#

Foldseek 3Di:
DPPPPPPPPAPDPVRLVVVLCVLPVVCLVVQLVLLCLQVVDNVRSVVLSVVLSVVCSVCVVVDDPPDDSNLVSLLSSVVSSVVVVCVVVVVVPPPPPPPPDDPDPDDDPPPCCVVCCLVPQCQPPNPPLLSVLLSPDDNQLSNLCCVPRHVNDDLVSVCVSVVHDSVCSVVSPVVSVVSSVVSSVVVVVVVVVVVVVVVVD/DPPPPPPPPAPDPVRLVVVLCVLPVVCLVVQLVLLCLQVVDNVRSVVLSVVLSVVCSVCVVVDDPPDDSNLVSLLSSVVSSVVVVCVVVVVVPPPPPPPPDDPDPDDDPPPCCCVCCLVPQCQPPNPPLLSVLLSPDDNQLSNLCCVPRHVNDDLVSVCVSVVHDSVCSVVSPVVSVVSSVVSSVVVVVVVVVVVVVVVVD

Solvent-accessible surface area (backbone atoms only — not comparable to full-atom values): 22955 Å² total; per-residue (Å²): 133,81,74,77,75,75,69,66,92,46,96,38,70,67,50,43,50,50,53,48,46,71,69,44,56,68,44,40,36,60,45,26,56,53,33,27,70,71,57,73,32,71,67,56,9,31,52,47,40,50,52,28,51,54,50,48,59,73,46,43,85,75,57,61,87,92,53,64,59,67,54,56,49,49,27,46,36,50,52,52,47,51,56,51,51,34,62,69,64,69,42,75,70,71,61,79,77,68,68,78,75,80,70,88,69,81,80,71,83,66,71,77,71,67,70,74,66,66,62,72,59,54,60,54,49,36,32,55,64,55,46,50,32,47,66,67,43,57,69,69,42,36,50,51,46,43,44,35,53,51,68,62,47,50,62,69,54,44,18,63,46,69,67,46,55,57,69,53,46,52,52,49,44,53,50,32,51,50,55,40,50,51,44,46,51,53,50,51,49,52,51,52,52,49,55,55,51,56,69,69,98,132,82,77,77,74,76,70,66,92,47,94,38,71,67,50,43,52,50,52,49,46,71,68,45,57,65,45,40,36,62,45,27,54,54,33,26,71,70,59,74,31,70,68,58,9,31,51,47,41,50,53,30,51,54,48,48,60,72,46,43,85,75,58,62,87,90,52,65,56,66,54,58,49,49,26,47,36,50,54,53,46,51,56,51,50,33,63,69,66,70,43,76,70,72,61,79,76,68,65,80,71,77,70,89,66,82,81,71,84,64,70,76,70,66,70,73,65,67,62,72,59,55,61,55,52,35,32,55,64,56,46,51,32,46,67,68,43,56,68,70,40,36,48,50,45,43,44,34,54,49,68,63,47,49,61,69,55,44,18,63,46,68,66,47,55,55,68,52,46,52,52,49,46,53,50,32,51,51,54,40,51,52,45,44,50,52,50,50,49,51,51,52,52,48,55,56,51,56,70,71,97

Secondary structure (DSSP, 8-state):
--------SSSSHHHHHHHHHHHHGGGHHHHHHHHHHHH--HHHHHHHHHHHHHHHHHTGGG--TTS-HHHHHHHHHHHHHHHHHHHHTT-TT---TT-----------------------TTS---HHHHHHHHTS-HHHHHHHIIIIIT---HHHHHHHHT--HHHHHHHHHHHHHHHHHHHHHHHHHHHHHHHHHHH-/--------SSSSHHHHHHHHHHHHGGGHHHHHHHHHHHH--HHHHHHHHHHHHHHHHHTGGG--TTS-HHHHHHHHHHHHHHHHHHHHTT-TT---TT-----------------------TTS---HHHHHHHHTS-HHHHHHHIIIIIT---HHHHHHHHTS-HHHHHHHHHHHHHHHHHHHHHHHHHHHHHHHHHHH-

Nearest PDB structures (foldseek):
  5wuq-assembly1_A  TM=8.446E-01  e=8.167E-08  Bacillus subtilis subsp. subtilis str. 168
  5wur-assembly1_A  TM=8.452E-01  e=8.167E-08  Bacillus subtilis subsp. subtilis str. 168
  6jcy-assembly1_F  TM=4.686E-01  e=2.248E-08  Mycobacterium tuberculosis H37Rv
  6dvb-assembly1_F  TM=4.131E-01  e=3.591E-07  Mycobacterium tuberculosis H37Rv
  6jbq-assembly1_F  TM=3.859E-01  e=8.487E-07  Escherichia coli K-12

Sequence (402 aa):
MEEQNSKTRYKSKEEKDSLFEKEFMHLLGPLYNFGYRLTLDEDDANDLVQETYLKAYRFFDSYEKGTNAKAWLFRILKNTFINEYRRKTKEPNKVDYQEVESYYNSDEVNEPITSDLRVDSLNNMIGDEVANALNALDVDFRTIIILCDLEGFTYEEMAKILDIPIGTVRSRLHRARNVLKEKLQEYAQSMGYKDQRKKHDMEEQNSKTRYKSKEEKDSLFEKEFMHLLGPLYNFGYRLTLDEDDANDLVQETYLKAYRFFDSYEKGTNAKAWLFRILKNTFINEYRRKTKEPNKVDYQEVESYYNSDEVNEPITSDLRVDSLNNMIGDEVANALNALDVDFRTIIILCDLEGFTYEEMAKILDIPIGTVRSRLHRARNVLKEKLQEYAQSMGYKDQRKKHD

InterPro domains:
  IPR007627 RNA polymerase sigma-70 region 2 [PF04542] (25-90)
  IPR013249 RNA polymerase sigma factor 70, region 4 type 2 [PF08281] (129-177)
  IPR013324 RNA polymerase sigma factor, region 3/4-like [SSF88659] (126-185)
  IPR013325 RNA polymerase sigma factor, region 2 [SSF88946] (12-101)
  IPR014284 RNA polymerase sigma-70-like domain [TIGR02937] (20-184)
  IPR036388 Winged helix-like DNA-binding domain superfamily [G3DSA:1.10.10.10] (122-190)
  IPR039425 RNA polymerase sigma-70-like [PTHR43133] (18-187)